Protein AF-A0AAV8Y610-F1 (afdb_monomer)

Organism: NCBI:txid1586634

Mean predicted aligned error: 23.86 Å

Solvent-accessible surface area (backbone atoms only — not comparable to full-atom values): 37508 Å² total; per-residue (Å²): 135,86,82,82,79,80,78,76,82,52,69,68,59,58,52,52,53,52,50,68,71,62,75,68,78,76,46,61,69,55,43,33,72,74,61,34,64,75,54,35,50,53,59,60,69,74,49,58,77,86,52,41,69,79,48,66,73,63,82,82,78,89,76,82,82,90,88,83,84,80,76,90,78,79,85,80,80,89,88,82,89,86,89,79,92,78,61,85,79,57,64,70,61,54,58,61,55,54,56,55,52,55,54,51,55,52,51,54,51,52,53,52,51,52,51,51,52,52,51,49,54,52,51,53,53,51,50,52,53,49,51,54,50,49,52,52,50,54,51,50,51,52,52,49,50,54,50,50,50,51,51,49,52,51,50,50,50,52,52,49,50,53,48,52,52,51,51,50,52,52,49,51,51,50,49,52,51,50,52,50,54,50,52,50,53,50,51,53,49,51,51,53,50,50,52,52,52,50,52,53,50,50,52,52,49,52,51,48,51,52,49,52,50,50,52,52,50,52,50,51,52,50,51,52,50,51,50,52,50,51,50,52,49,51,50,52,52,52,49,54,50,49,52,49,52,52,51,51,51,51,50,51,50,53,50,53,51,50,53,50,50,51,52,52,51,52,51,51,52,51,51,50,51,49,50,52,52,50,53,51,49,51,50,51,53,53,48,54,53,51,50,52,53,50,52,53,50,49,51,54,49,51,52,51,50,54,51,51,54,50,53,52,49,53,53,49,52,51,51,50,50,50,51,49,52,50,51,49,51,50,53,49,50,51,50,51,51,49,51,47,49,51,48,48,57,48,49,42,70,74,42,65,90,63,45,75,66,63,73,46,50,65,60,49,50,53,49,52,50,52,51,49,59,67,67,66,56,88,71,81,83,71,81,82,85,68,87,70,76,81,83,80,78,80,78,75,89,71,80,86,75,88,87,74,62,82,72,71,73,56,62,76,59,75,80,51,79,79,85,76,61,97,82,61,77,82,56,94,77,80,67,75,61,56,51,77,57,93,93,40,78,49,62,40,68,69,62,51,49,40,54,75,70,67,54,78,84,47,90,86,39,95,82,58,43,76,64,51,52,54,49,51,51,52,49,52,52,54,57,54,52,61,66,58,71,76,76,78,85,92,84,84,90,78,91,81,82,93,77,88,79,88,89,75,83,88,73,91,82,78,92,86,76,90,84,89,81,88,81,87,88,81,89,86,87,82,87,86,88,92,87,87,89,88,86,87,80,92,75,81,89,78,90,79,83,90,78,83,89,81,89,83,85,82,87,92,72,72,67,63,63,55,53,54,54,52,52,51,53,52,52,55,49,52,52,55,53,49,54,54,52,51,52,54,54,52,50,55,52,51,54,50,50,53,52,50,52,58,54,55,71,68,75,115

Structure (mmCIF, N/CA/C/O backbone):
data_AF-A0AAV8Y610-F1
#
_entry.id   AF-A0AAV8Y610-F1
#
loop_
_atom_site.group_PDB
_atom_site.id
_atom_site.type_symbol
_atom_site.label_atom_id
_atom_site.label_alt_id
_atom_site.label_comp_id
_atom_site.label_asym_id
_atom_site.label_entity_id
_atom_site.label_seq_id
_atom_site.pdbx_PDB_ins_code
_atom_site.Cartn_x
_atom_site.Cartn_y
_atom_site.Cartn_z
_atom_site.occupancy
_atom_site.B_iso_or_equiv
_atom_site.auth_seq_id
_atom_site.auth_comp_id
_atom_site.auth_asym_id
_atom_site.auth_atom_id
_atom_site.pdbx_PDB_model_num
ATOM 1 N N . MET A 1 1 ? 39.980 -12.168 -80.261 1.00 37.59 1 MET A N 1
ATOM 2 C CA . MET A 1 1 ? 40.268 -11.064 -81.197 1.00 37.59 1 MET A CA 1
ATOM 3 C C . MET A 1 1 ? 41.563 -11.413 -81.906 1.00 37.59 1 MET A C 1
ATOM 5 O O . MET A 1 1 ? 42.601 -11.420 -81.260 1.00 37.59 1 MET A O 1
ATOM 9 N N . ASP A 1 2 ? 41.476 -11.807 -83.177 1.00 36.38 2 ASP A N 1
ATOM 10 C CA . ASP A 1 2 ? 42.629 -12.183 -84.002 1.00 36.38 2 ASP A CA 1
ATOM 11 C C . ASP A 1 2 ? 43.371 -10.926 -84.468 1.00 36.38 2 ASP A C 1
ATOM 13 O O . ASP A 1 2 ? 42.860 -10.153 -85.280 1.00 36.38 2 ASP A O 1
ATOM 17 N N . ILE A 1 3 ? 44.583 -10.718 -83.955 1.00 40.12 3 ILE A N 1
ATOM 18 C CA . ILE A 1 3 ? 45.457 -9.621 -84.376 1.00 40.12 3 ILE A CA 1
ATOM 19 C C . ILE A 1 3 ? 46.180 -10.064 -85.654 1.00 40.12 3 ILE A C 1
ATOM 21 O O . ILE A 1 3 ? 47.167 -10.798 -85.612 1.00 40.12 3 ILE A O 1
ATOM 25 N N . LYS A 1 4 ? 45.687 -9.619 -86.815 1.00 41.56 4 LYS A N 1
ATOM 26 C CA . LYS A 1 4 ? 46.427 -9.686 -88.084 1.00 41.56 4 LYS A CA 1
ATOM 27 C C . LYS A 1 4 ? 47.507 -8.605 -88.085 1.00 41.56 4 LYS A C 1
ATOM 29 O O . LYS A 1 4 ? 47.233 -7.451 -88.391 1.00 41.56 4 LYS A O 1
ATOM 34 N N . VAL A 1 5 ? 48.741 -8.992 -87.775 1.00 37.66 5 VAL A N 1
ATOM 35 C CA . VAL A 1 5 ? 49.924 -8.147 -87.976 1.00 37.66 5 VAL A CA 1
ATOM 36 C C . VAL A 1 5 ? 50.296 -8.180 -89.461 1.00 37.66 5 VAL A C 1
ATOM 38 O O . VAL A 1 5 ? 50.863 -9.156 -89.951 1.00 37.66 5 VAL A O 1
ATOM 41 N N . THR A 1 6 ? 49.971 -7.124 -90.204 1.00 44.25 6 THR A N 1
ATOM 42 C CA . THR A 1 6 ? 50.560 -6.864 -91.523 1.00 44.25 6 THR A CA 1
ATOM 43 C C . THR A 1 6 ? 51.911 -6.188 -91.325 1.00 44.25 6 THR A C 1
ATOM 45 O O . THR A 1 6 ? 51.982 -4.977 -91.148 1.00 44.25 6 THR A O 1
ATOM 48 N N . LEU A 1 7 ? 52.986 -6.979 -91.328 1.00 44.47 7 LEU A N 1
ATOM 49 C CA . LEU A 1 7 ? 54.351 -6.462 -91.425 1.00 44.47 7 LEU A CA 1
ATOM 50 C C . LEU A 1 7 ? 54.530 -5.799 -92.795 1.00 44.47 7 LEU A C 1
ATOM 52 O O . LEU A 1 7 ? 54.499 -6.472 -93.831 1.00 44.47 7 LEU A O 1
ATOM 56 N N . GLU A 1 8 ? 54.713 -4.481 -92.796 1.00 52.62 8 GLU A N 1
ATOM 57 C CA . GLU A 1 8 ? 55.183 -3.744 -93.962 1.00 52.62 8 GLU A CA 1
ATOM 58 C C . GLU A 1 8 ? 56.497 -4.368 -94.447 1.00 52.62 8 GLU A C 1
ATOM 60 O O . GLU A 1 8 ? 57.469 -4.511 -93.703 1.00 52.62 8 GLU A O 1
ATOM 65 N N . ARG A 1 9 ? 56.521 -4.804 -95.710 1.00 54.44 9 ARG A N 1
ATOM 66 C CA . ARG A 1 9 ? 57.741 -5.300 -96.352 1.00 54.44 9 ARG A CA 1
ATOM 67 C C . ARG A 1 9 ? 58.719 -4.128 -96.455 1.00 54.44 9 ARG A C 1
ATOM 69 O O . ARG A 1 9 ? 58.550 -3.279 -97.328 1.00 54.44 9 ARG A O 1
ATOM 76 N N . GLY A 1 10 ? 59.703 -4.097 -95.556 1.00 62.00 10 GLY A N 1
ATOM 77 C CA . GLY A 1 10 ? 60.696 -3.029 -95.451 1.00 62.00 10 GLY A CA 1
ATOM 78 C C . GLY A 1 10 ? 61.423 -2.730 -96.764 1.00 62.00 10 GLY A C 1
ATOM 79 O O . GLY A 1 10 ? 61.519 -3.579 -97.656 1.00 62.00 10 GLY A O 1
ATOM 80 N N . GLU A 1 11 ? 61.957 -1.513 -96.861 1.00 61.88 11 GLU A N 1
ATOM 81 C CA . GLU A 1 11 ? 62.643 -0.942 -98.032 1.00 61.88 11 GLU A CA 1
ATOM 82 C C . GLU A 1 11 ? 63.703 -1.867 -98.650 1.00 61.88 11 GLU A C 1
ATOM 84 O O . GLU A 1 11 ? 63.876 -1.896 -99.867 1.00 61.88 11 GLU A O 1
ATOM 89 N N . TYR A 1 12 ? 64.319 -2.726 -97.835 1.00 63.59 12 TYR A N 1
ATOM 90 C CA . TYR A 1 12 ? 65.234 -3.784 -98.263 1.00 63.59 12 TYR A CA 1
ATOM 91 C C . TYR A 1 12 ? 64.654 -4.710 -99.353 1.00 63.59 12 TYR A C 1
ATOM 93 O O . TYR A 1 12 ? 65.344 -5.071 -100.307 1.00 63.59 12 TYR A O 1
ATOM 101 N N . VAL A 1 13 ? 63.371 -5.080 -99.261 1.00 66.31 13 VAL A N 1
ATOM 102 C CA . VAL A 1 13 ? 62.716 -5.965 -100.243 1.00 66.31 13 VAL A CA 1
ATOM 103 C C . VAL A 1 13 ? 62.444 -5.227 -101.555 1.00 66.31 13 VAL A C 1
ATOM 105 O O . VAL A 1 13 ? 62.555 -5.830 -102.624 1.00 66.31 13 VAL A O 1
ATOM 108 N N . LYS A 1 14 ? 62.137 -3.925 -101.491 1.00 67.94 14 LYS A N 1
ATOM 109 C CA . LYS A 1 14 ? 61.964 -3.076 -102.680 1.00 67.94 14 LYS A CA 1
ATOM 110 C C . LYS A 1 14 ? 63.300 -2.870 -103.401 1.00 67.94 14 LYS A C 1
ATOM 112 O O . LYS A 1 14 ? 63.368 -3.108 -104.603 1.00 67.94 14 LYS A O 1
ATOM 117 N N . HIS A 1 15 ? 64.371 -2.579 -102.661 1.00 66.81 15 HIS A N 1
ATOM 118 C CA . HIS A 1 15 ? 65.706 -2.393 -103.232 1.00 66.81 15 HIS A CA 1
ATOM 119 C C . HIS A 1 15 ? 66.268 -3.686 -103.852 1.00 66.81 15 HIS A C 1
ATOM 121 O O . HIS A 1 15 ? 66.798 -3.683 -104.963 1.00 66.81 15 HIS A O 1
ATOM 127 N N . ARG A 1 16 ? 66.052 -4.843 -103.206 1.00 64.38 16 ARG A N 1
ATOM 128 C CA . ARG A 1 16 ? 66.395 -6.157 -103.778 1.00 64.38 16 ARG A CA 1
ATOM 129 C C . ARG A 1 16 ? 65.624 -6.454 -105.071 1.00 64.38 16 ARG A C 1
ATOM 131 O O . ARG A 1 16 ? 66.187 -7.042 -105.992 1.00 64.38 16 ARG A O 1
ATOM 138 N N . ALA A 1 17 ? 64.349 -6.070 -105.155 1.00 68.31 17 ALA A N 1
ATOM 139 C CA . ALA A 1 17 ? 63.539 -6.271 -106.356 1.00 68.31 17 ALA A CA 1
ATOM 140 C C . ALA A 1 17 ? 63.983 -5.373 -107.530 1.00 68.31 17 ALA A C 1
ATOM 142 O O . ALA A 1 17 ? 63.931 -5.814 -108.678 1.00 68.31 17 ALA A O 1
ATOM 143 N N . GLU A 1 18 ? 64.462 -4.156 -107.260 1.00 70.19 18 GLU A N 1
ATOM 144 C CA . GLU A 1 18 ? 65.065 -3.267 -108.267 1.00 70.19 18 GLU A CA 1
ATOM 145 C C . GLU A 1 18 ? 66.419 -3.780 -108.774 1.00 70.19 18 GLU A C 1
ATOM 147 O O . GLU A 1 18 ? 66.666 -3.794 -109.983 1.00 70.19 18 GLU A O 1
ATOM 152 N N . LEU A 1 19 ? 67.271 -4.283 -107.877 1.00 62.75 19 LEU A N 1
ATOM 153 C CA . LEU A 1 19 ? 68.558 -4.881 -108.249 1.00 62.75 19 LEU A CA 1
ATOM 154 C C . LEU A 1 19 ? 68.374 -6.156 -109.090 1.00 62.75 19 LEU A C 1
ATOM 156 O O . LEU A 1 19 ? 69.057 -6.342 -110.094 1.00 62.75 19 LEU A O 1
ATOM 160 N N . MET A 1 20 ? 67.378 -6.987 -108.766 1.00 66.00 20 MET A N 1
ATOM 161 C CA . MET A 1 20 ? 67.031 -8.171 -109.569 1.00 66.00 20 MET A CA 1
ATOM 162 C C . MET A 1 20 ? 66.423 -7.809 -110.937 1.00 66.00 20 MET A C 1
ATOM 164 O O . MET A 1 20 ? 66.564 -8.577 -111.886 1.00 66.00 20 MET A O 1
ATOM 168 N N . LYS A 1 21 ? 65.772 -6.642 -111.074 1.00 69.25 21 LYS A N 1
ATOM 169 C CA . LYS A 1 21 ? 65.218 -6.155 -112.353 1.00 69.25 21 LYS A CA 1
ATOM 170 C C . LYS A 1 21 ? 66.266 -5.555 -113.291 1.00 69.25 21 LYS A C 1
ATOM 172 O O . LYS A 1 21 ? 66.050 -5.555 -114.499 1.00 69.25 21 LYS A O 1
ATOM 177 N N . THR A 1 22 ? 67.367 -5.024 -112.762 1.00 63.03 22 THR A N 1
ATOM 178 C CA . THR A 1 22 ? 68.371 -4.291 -113.555 1.00 63.03 22 THR A CA 1
ATOM 179 C C . THR A 1 22 ? 69.479 -5.173 -114.134 1.00 63.03 22 THR A C 1
ATOM 181 O O . THR A 1 22 ? 70.262 -4.666 -114.932 1.00 63.03 22 THR A O 1
ATOM 184 N N . LEU A 1 23 ? 69.541 -6.472 -113.784 1.00 57.88 23 LEU A N 1
ATOM 185 C CA . LEU A 1 23 ? 70.533 -7.451 -114.280 1.00 57.88 23 LEU A CA 1
ATOM 186 C C . LEU A 1 23 ? 71.998 -6.958 -114.210 1.00 57.88 23 LEU A C 1
ATOM 188 O O . LEU A 1 23 ? 72.872 -7.467 -114.909 1.00 57.88 23 LEU A O 1
ATOM 192 N N . LYS A 1 24 ? 72.291 -5.965 -113.362 1.00 60.88 24 LYS A N 1
ATOM 193 C CA . LYS A 1 24 ? 73.645 -5.449 -113.158 1.00 60.88 24 LYS A CA 1
ATOM 194 C C . LYS A 1 24 ? 74.343 -6.322 -112.125 1.00 60.88 24 LYS A C 1
ATOM 196 O O . LYS A 1 24 ? 74.055 -6.237 -110.936 1.00 60.88 24 LYS A O 1
ATOM 201 N N . ILE A 1 25 ? 75.249 -7.171 -112.601 1.00 63.62 25 ILE A N 1
ATOM 202 C CA . ILE A 1 25 ? 76.142 -7.962 -111.751 1.00 63.62 25 ILE A CA 1
ATOM 203 C C . ILE A 1 25 ? 77.140 -6.985 -111.093 1.00 63.62 25 ILE A C 1
ATOM 205 O O . ILE A 1 25 ? 77.790 -6.229 -111.823 1.00 63.62 25 ILE A O 1
ATOM 209 N N . PRO A 1 26 ? 77.245 -6.941 -109.748 1.00 66.62 26 PRO A N 1
ATOM 210 C CA . PRO A 1 26 ? 78.176 -6.053 -109.051 1.00 66.62 26 PRO A CA 1
ATOM 211 C C . PRO A 1 26 ? 79.625 -6.337 -109.454 1.00 66.62 26 PRO A C 1
ATOM 213 O O . PRO A 1 26 ? 80.038 -7.498 -109.498 1.00 66.62 26 PRO A O 1
ATOM 216 N N . LYS A 1 27 ? 80.409 -5.291 -109.735 1.00 69.88 27 LYS A N 1
ATOM 217 C CA . LYS A 1 27 ? 81.838 -5.446 -110.043 1.00 69.88 27 LYS A CA 1
ATOM 218 C C . LYS A 1 27 ? 82.643 -5.624 -108.753 1.00 69.88 27 LYS A C 1
ATOM 220 O O . LYS A 1 27 ? 82.222 -5.190 -107.682 1.00 69.88 27 LYS A O 1
ATOM 225 N N . LEU A 1 28 ? 83.840 -6.209 -108.857 1.00 69.94 28 LEU A N 1
ATOM 226 C CA . LEU A 1 28 ? 84.770 -6.400 -107.732 1.00 69.94 28 LEU A CA 1
ATOM 227 C C . LEU A 1 28 ? 85.055 -5.089 -106.966 1.00 69.94 28 LEU A C 1
ATOM 229 O O . LEU A 1 28 ? 85.156 -5.100 -105.742 1.00 69.94 28 LEU A O 1
ATOM 233 N N . SER A 1 29 ? 85.104 -3.950 -107.666 1.00 71.25 29 SER A N 1
ATOM 234 C CA . SER A 1 29 ? 85.239 -2.614 -107.063 1.00 71.25 29 SER A CA 1
ATOM 235 C C . SER A 1 29 ? 84.096 -2.268 -106.108 1.00 71.25 29 SER A C 1
ATOM 237 O O . SER A 1 29 ? 84.322 -1.680 -105.051 1.00 71.25 29 SER A O 1
ATOM 239 N N . ASP A 1 30 ? 82.877 -2.673 -106.458 1.00 71.44 30 ASP A N 1
ATOM 240 C CA . ASP A 1 30 ? 81.663 -2.329 -105.724 1.00 71.44 30 ASP A CA 1
ATOM 241 C C . ASP A 1 30 ? 81.567 -3.193 -104.460 1.00 71.44 30 ASP A C 1
ATOM 243 O O . ASP A 1 30 ? 81.298 -2.681 -103.372 1.00 71.44 30 ASP A O 1
ATOM 247 N N . ALA A 1 31 ? 81.914 -4.481 -104.575 1.00 67.62 31 ALA A N 1
ATOM 248 C CA . ALA A 1 31 ? 82.011 -5.406 -103.447 1.00 67.62 31 ALA A CA 1
ATOM 249 C C . ALA A 1 31 ? 83.111 -5.005 -102.444 1.00 67.62 31 ALA A C 1
ATOM 251 O O . ALA A 1 31 ? 82.877 -5.052 -101.236 1.00 67.62 31 ALA A O 1
ATOM 252 N N . ILE A 1 32 ? 84.277 -4.547 -102.919 1.00 73.50 32 ILE A N 1
ATOM 253 C CA . ILE A 1 32 ? 85.354 -4.043 -102.049 1.00 73.50 32 ILE A CA 1
ATOM 254 C C . ILE A 1 32 ? 84.910 -2.771 -101.315 1.00 73.50 32 ILE A C 1
ATOM 256 O O . ILE A 1 32 ? 85.181 -2.639 -100.121 1.00 73.50 32 ILE A O 1
ATOM 260 N N . SER A 1 33 ? 84.199 -1.861 -101.993 1.00 74.12 33 SER A N 1
ATOM 261 C CA . SER A 1 33 ? 83.722 -0.611 -101.383 1.00 74.12 33 SER A CA 1
ATOM 262 C C . SER A 1 33 ? 82.651 -0.826 -100.302 1.00 74.12 33 SER A C 1
ATOM 264 O O . SER A 1 33 ? 82.625 -0.084 -99.324 1.00 74.12 33 SER A O 1
ATOM 266 N N . ALA A 1 34 ? 81.803 -1.853 -100.445 1.00 75.00 34 ALA A N 1
ATOM 267 C CA . ALA A 1 34 ? 80.686 -2.118 -99.536 1.00 75.00 34 ALA A CA 1
ATOM 268 C C . ALA A 1 34 ? 81.023 -3.073 -98.375 1.00 75.00 34 ALA A C 1
ATOM 270 O O . ALA A 1 34 ? 80.543 -2.872 -97.262 1.00 75.00 34 ALA A O 1
ATOM 271 N N . LEU A 1 35 ? 81.818 -4.123 -98.620 1.00 71.81 35 LEU A N 1
ATOM 272 C CA . LEU A 1 35 ? 82.096 -5.192 -97.642 1.00 71.81 35 LEU A CA 1
ATOM 273 C C . LEU A 1 35 ? 83.497 -5.096 -97.018 1.00 71.81 35 LEU A C 1
ATOM 275 O O . LEU A 1 35 ? 83.765 -5.740 -96.004 1.00 71.81 35 LEU A O 1
ATOM 279 N N . GLY A 1 36 ? 84.389 -4.295 -97.607 1.00 77.06 36 GLY A N 1
ATOM 280 C CA . GLY A 1 36 ? 85.799 -4.234 -97.237 1.00 77.06 36 GLY A CA 1
ATOM 281 C C . GLY A 1 36 ? 86.623 -5.377 -97.842 1.00 77.06 36 GLY A C 1
ATOM 282 O O . GLY A 1 36 ? 86.130 -6.476 -98.103 1.00 77.06 36 GLY A O 1
ATOM 283 N N . GLN A 1 37 ? 87.913 -5.112 -98.062 1.00 73.69 37 GLN A N 1
ATOM 284 C CA . GLN A 1 37 ? 88.836 -6.003 -98.778 1.00 73.69 37 GLN A CA 1
ATOM 285 C C . GLN A 1 37 ? 88.884 -7.456 -98.245 1.00 73.69 37 GLN A C 1
ATOM 287 O O . GLN A 1 37 ? 88.815 -8.363 -99.069 1.00 73.69 37 GLN A O 1
ATOM 292 N N . PRO A 1 38 ? 88.926 -7.732 -96.922 1.00 75.56 38 PRO A N 1
ATOM 293 C CA . PRO A 1 38 ? 89.046 -9.108 -96.424 1.00 75.56 38 PRO A CA 1
ATOM 294 C C . PRO A 1 38 ? 87.786 -9.952 -96.655 1.00 75.56 38 PRO A C 1
ATOM 296 O O . PRO A 1 38 ? 87.888 -11.138 -96.952 1.00 75.56 38 PRO A O 1
ATOM 299 N N . LEU A 1 39 ? 86.598 -9.347 -96.530 1.00 71.06 39 LEU A N 1
ATOM 300 C CA . LEU A 1 39 ? 85.322 -10.048 -96.706 1.00 71.06 39 LEU A CA 1
ATOM 301 C C . LEU A 1 39 ? 84.985 -10.248 -98.183 1.00 71.06 39 LEU A C 1
ATOM 303 O O . LEU A 1 39 ? 84.469 -11.301 -98.547 1.00 71.06 39 LEU A O 1
ATOM 307 N N . ALA A 1 40 ? 85.303 -9.266 -99.031 1.00 74.19 40 ALA A N 1
ATOM 308 C CA . ALA A 1 40 ? 85.161 -9.417 -100.473 1.00 74.19 40 ALA A CA 1
ATOM 309 C C . ALA A 1 40 ? 86.013 -10.596 -100.976 1.00 74.19 40 ALA A C 1
ATOM 311 O O . ALA A 1 40 ? 85.506 -11.432 -101.716 1.00 74.19 40 ALA A O 1
ATOM 312 N N . GLN A 1 41 ? 87.259 -10.726 -100.502 1.00 74.75 41 GLN A N 1
ATOM 313 C CA . GLN A 1 41 ? 88.155 -11.827 -100.872 1.00 74.75 41 GLN A CA 1
ATOM 314 C C . GLN A 1 41 ? 87.547 -13.209 -100.558 1.00 74.75 41 GLN A C 1
ATOM 316 O O . GLN A 1 41 ? 87.499 -14.060 -101.436 1.00 74.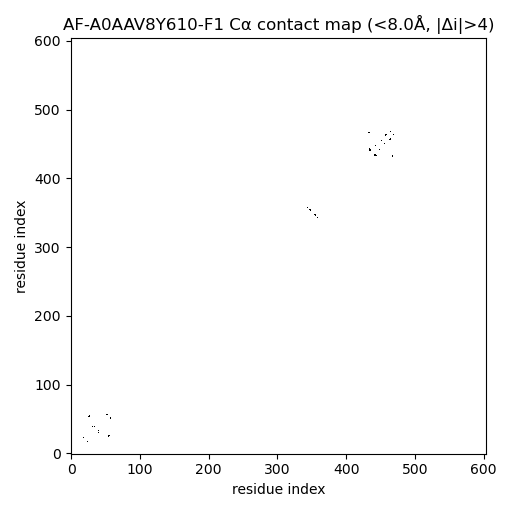75 41 GLN A O 1
ATOM 321 N N . ILE A 1 42 ? 86.990 -13.400 -99.354 1.00 77.50 42 ILE A N 1
ATOM 322 C CA . ILE A 1 42 ? 86.398 -14.682 -98.919 1.00 77.50 42 ILE A CA 1
ATOM 323 C C . ILE A 1 42 ? 85.162 -15.049 -99.755 1.00 77.50 42 ILE A C 1
ATOM 325 O O . ILE A 1 42 ? 85.000 -16.200 -100.152 1.00 77.50 42 ILE A O 1
ATOM 329 N N . VAL A 1 43 ? 84.305 -14.069 -100.063 1.00 71.81 43 VAL A N 1
ATOM 330 C CA . VAL A 1 43 ? 83.102 -14.296 -100.883 1.00 71.81 43 VAL A CA 1
ATOM 331 C C . VAL A 1 43 ? 83.473 -14.686 -102.319 1.00 71.81 43 VAL A C 1
ATOM 333 O O . VAL A 1 43 ? 82.788 -15.511 -102.919 1.00 71.81 43 VAL A O 1
ATOM 336 N N . PHE A 1 44 ? 84.568 -14.145 -102.865 1.00 70.69 44 PHE A N 1
ATOM 337 C CA . PHE A 1 44 ? 85.056 -14.500 -104.204 1.00 70.69 44 PHE A CA 1
ATOM 338 C C . PHE A 1 44 ? 85.897 -15.787 -104.235 1.00 70.69 44 PHE A C 1
ATOM 340 O O . PHE A 1 44 ? 85.920 -16.462 -105.268 1.00 70.69 44 PHE A O 1
ATOM 347 N N . ASP A 1 45 ? 86.526 -16.170 -103.122 1.00 74.44 45 ASP A N 1
ATOM 348 C CA . ASP A 1 45 ? 87.252 -17.437 -102.987 1.00 74.44 45 ASP A CA 1
ATOM 349 C C . ASP A 1 45 ? 86.298 -18.647 -102.954 1.00 74.44 45 ASP A C 1
ATOM 351 O O . ASP A 1 45 ? 86.628 -19.692 -103.517 1.00 74.44 45 ASP A O 1
ATOM 355 N N . GLU A 1 46 ? 85.089 -18.492 -102.396 1.00 75.56 46 GLU A N 1
ATOM 356 C CA . GLU A 1 46 ? 84.034 -19.524 -102.398 1.00 75.56 46 GLU A CA 1
ATOM 357 C C . GLU A 1 46 ? 83.136 -19.523 -103.656 1.00 75.56 46 GLU A C 1
ATOM 359 O O . GLU A 1 46 ? 82.245 -20.365 -103.784 1.00 75.56 46 GLU A O 1
ATOM 364 N N . CYS A 1 47 ? 83.351 -18.611 -104.612 1.00 70.50 47 CYS A N 1
ATOM 365 C CA . CYS A 1 47 ? 82.589 -18.592 -105.864 1.00 70.50 47 CYS A CA 1
ATOM 366 C C . CYS A 1 47 ? 83.050 -19.673 -106.856 1.00 70.50 47 CYS A C 1
ATOM 368 O O . CYS A 1 47 ? 84.245 -19.902 -107.050 1.00 70.50 47 CYS A O 1
ATOM 370 N N . ASP A 1 48 ? 82.079 -20.284 -107.538 1.00 69.38 48 ASP A N 1
ATOM 371 C CA . ASP A 1 48 ? 82.281 -21.334 -108.543 1.00 69.38 48 ASP A CA 1
ATOM 372 C C . ASP A 1 48 ? 83.127 -20.837 -109.740 1.00 69.38 48 ASP A C 1
ATOM 374 O O . ASP A 1 48 ? 82.997 -19.682 -110.164 1.00 69.38 48 ASP A O 1
ATOM 378 N N . GLU A 1 49 ? 83.997 -21.684 -110.307 1.00 64.44 49 GLU A N 1
ATOM 379 C CA . GLU A 1 49 ? 84.990 -21.281 -111.329 1.00 64.44 49 GLU A CA 1
ATOM 380 C C . GLU A 1 49 ? 84.344 -20.684 -112.593 1.00 64.44 49 GLU A C 1
ATOM 382 O O . GLU A 1 49 ? 84.892 -19.753 -113.182 1.00 64.44 49 GLU A O 1
ATOM 387 N N . ALA A 1 50 ? 83.133 -21.123 -112.950 1.00 62.19 50 ALA A N 1
ATOM 388 C CA . ALA A 1 50 ? 82.367 -20.604 -114.088 1.00 62.19 50 ALA A CA 1
ATOM 389 C C . ALA A 1 50 ? 81.815 -19.175 -113.879 1.00 62.19 50 ALA A C 1
ATOM 391 O O . ALA A 1 50 ? 81.412 -18.511 -114.834 1.00 62.19 50 ALA A O 1
ATOM 392 N N . LEU A 1 51 ? 81.779 -18.678 -112.637 1.00 62.34 51 LEU A N 1
ATOM 393 C CA . LEU A 1 51 ? 81.314 -17.326 -112.312 1.00 62.34 51 LEU A CA 1
ATOM 394 C C . LEU A 1 51 ? 82.468 -16.317 -112.222 1.00 62.34 51 LEU A C 1
ATOM 396 O O . LEU A 1 51 ? 82.234 -15.123 -112.413 1.00 62.34 51 LEU A O 1
ATOM 400 N N . LYS A 1 52 ? 83.714 -16.771 -112.026 1.00 65.62 52 LYS A N 1
ATOM 401 C CA . LYS A 1 52 ? 84.912 -15.909 -111.947 1.00 65.62 52 LYS A CA 1
ATOM 402 C C . LYS A 1 52 ? 85.198 -15.148 -113.252 1.00 65.62 52 LYS A C 1
ATOM 404 O O . LYS A 1 52 ? 85.708 -14.028 -113.204 1.00 65.62 52 LYS A O 1
ATOM 409 N N . GLU A 1 53 ? 84.782 -15.695 -114.395 1.00 64.44 53 GLU A N 1
ATOM 410 C CA . GLU A 1 53 ? 84.897 -15.063 -115.720 1.00 64.44 53 GLU A CA 1
ATOM 411 C C . GLU A 1 53 ? 83.950 -13.851 -115.876 1.00 64.44 53 GLU A C 1
ATOM 413 O O . GLU A 1 53 ? 84.318 -12.833 -116.460 1.00 64.44 53 GLU A O 1
ATOM 418 N N . ASN A 1 54 ? 82.768 -13.891 -115.247 1.00 61.62 54 ASN A N 1
ATOM 419 C CA . ASN A 1 54 ? 81.773 -12.810 -115.301 1.00 61.62 54 ASN A CA 1
ATOM 420 C C . ASN A 1 54 ? 82.036 -11.672 -114.294 1.00 61.62 54 ASN A C 1
ATOM 422 O O . ASN A 1 54 ? 81.522 -10.567 -114.468 1.00 61.62 54 ASN A O 1
ATOM 426 N N . PHE A 1 55 ? 82.850 -11.916 -113.260 1.00 60.41 55 PHE A N 1
ATOM 427 C CA . PHE A 1 55 ? 83.244 -10.910 -112.261 1.00 60.41 55 PHE A CA 1
ATOM 428 C C . PHE A 1 55 ? 84.515 -10.122 -112.632 1.00 60.41 55 PHE A C 1
ATOM 430 O O . PHE A 1 55 ? 84.924 -9.235 -111.881 1.00 60.41 55 PHE A O 1
ATOM 437 N N . GLY A 1 56 ? 85.124 -10.398 -113.794 1.00 63.06 56 GLY A N 1
ATOM 438 C CA . GLY A 1 56 ? 86.305 -9.675 -114.283 1.00 63.06 56 GLY A CA 1
ATOM 439 C C . GLY A 1 56 ? 87.608 -10.032 -113.558 1.00 63.06 56 GLY A C 1
ATOM 440 O O . GLY A 1 56 ? 88.496 -9.189 -113.459 1.00 63.06 56 GLY A O 1
ATOM 441 N N . LEU A 1 57 ? 87.722 -11.261 -113.036 1.00 62.81 57 LEU A N 1
ATOM 442 C CA . LEU A 1 57 ? 88.876 -11.745 -112.260 1.00 62.81 57 LEU A CA 1
ATOM 443 C C . LEU A 1 57 ? 89.948 -12.477 -113.098 1.00 62.81 57 LEU A C 1
ATOM 445 O O . LEU A 1 57 ? 90.901 -13.017 -112.542 1.00 62.81 57 LEU A O 1
ATOM 449 N N . THR A 1 58 ? 89.853 -12.446 -114.430 1.00 55.06 58 THR A N 1
ATOM 450 C CA . THR A 1 58 ? 90.934 -12.838 -115.353 1.00 55.06 58 THR A CA 1
ATOM 451 C C . THR A 1 58 ? 91.630 -11.592 -115.920 1.00 55.06 58 THR A C 1
ATOM 453 O O . THR A 1 58 ? 90.953 -10.766 -116.538 1.00 55.06 58 THR A O 1
ATOM 456 N N . PRO A 1 59 ? 92.956 -11.424 -115.753 1.00 57.09 59 PRO A N 1
ATOM 457 C CA . PRO A 1 59 ? 93.683 -10.301 -116.343 1.00 57.09 59 PRO A CA 1
ATOM 458 C C . PRO A 1 59 ? 93.636 -10.382 -117.883 1.00 57.09 59 PRO A C 1
ATOM 460 O O . PRO A 1 59 ? 93.885 -11.460 -118.430 1.00 57.09 59 PRO A O 1
ATOM 463 N N . PRO A 1 60 ? 93.321 -9.288 -118.606 1.00 50.56 60 PRO A N 1
ATOM 464 C CA . PRO A 1 60 ? 93.384 -9.280 -120.063 1.00 50.56 60 PRO A CA 1
ATOM 465 C C . PRO A 1 60 ? 94.835 -9.495 -120.513 1.00 50.56 60 PRO A C 1
ATOM 467 O O . PRO A 1 60 ? 95.739 -8.769 -120.103 1.00 50.56 60 PRO A O 1
ATOM 470 N N . LEU A 1 61 ? 95.045 -10.527 -121.329 1.00 50.41 61 LEU A N 1
ATOM 471 C CA . LEU A 1 61 ? 96.309 -10.820 -121.998 1.00 50.41 61 LEU A CA 1
ATOM 472 C C . LEU A 1 61 ? 96.748 -9.614 -122.843 1.00 50.41 61 LEU A C 1
ATOM 474 O O . LEU A 1 61 ? 95.986 -9.121 -123.674 1.00 50.41 61 LEU A O 1
ATOM 478 N N . ASP A 1 62 ? 97.985 -9.179 -122.614 1.00 43.72 62 ASP A N 1
ATOM 479 C CA . ASP A 1 62 ? 98.699 -8.133 -123.346 1.00 43.72 62 ASP A CA 1
ATOM 480 C C . ASP A 1 62 ? 98.789 -8.512 -124.838 1.00 43.72 62 ASP A C 1
ATOM 482 O O . ASP A 1 62 ? 99.443 -9.489 -125.217 1.00 43.72 62 ASP A O 1
ATOM 486 N N . GLY A 1 63 ? 98.064 -7.780 -125.684 1.00 45.03 63 GLY A N 1
ATOM 487 C CA . GLY A 1 63 ? 98.026 -7.971 -127.132 1.00 45.03 63 GLY A CA 1
ATOM 488 C C . GLY A 1 63 ? 99.037 -7.068 -127.836 1.00 45.03 63 GLY A C 1
ATOM 489 O O . GLY A 1 63 ? 99.061 -5.860 -127.621 1.00 45.03 63 GLY A O 1
ATOM 490 N N . ALA A 1 64 ? 99.870 -7.664 -128.685 1.00 41.22 64 ALA A N 1
ATOM 491 C CA . ALA A 1 64 ? 100.948 -7.009 -129.412 1.00 41.22 64 ALA A CA 1
ATOM 492 C C . ALA A 1 64 ? 100.471 -5.988 -130.468 1.00 41.22 64 ALA A C 1
ATOM 494 O O . ALA A 1 64 ? 99.693 -6.340 -131.346 1.00 41.22 64 ALA A O 1
ATOM 495 N N . GLY A 1 65 ? 101.067 -4.790 -130.425 1.00 38.53 65 GLY A N 1
AT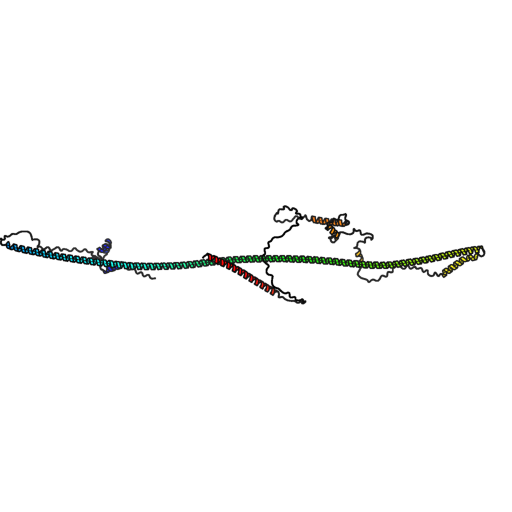OM 496 C CA . GLY A 1 65 ? 101.590 -4.054 -131.584 1.00 38.53 65 GLY A CA 1
ATOM 497 C C . GLY A 1 65 ? 100.602 -3.392 -132.548 1.00 38.53 65 GLY A C 1
ATOM 498 O O . GLY A 1 65 ? 99.993 -4.068 -133.362 1.00 38.53 65 GLY A O 1
ATOM 499 N N . ASP A 1 66 ? 100.601 -2.054 -132.563 1.00 42.69 66 ASP A N 1
ATOM 500 C CA . ASP A 1 66 ? 100.340 -1.271 -133.782 1.00 42.69 66 ASP A CA 1
ATOM 501 C C . ASP A 1 66 ? 101.086 0.085 -133.738 1.00 42.69 66 ASP A C 1
ATOM 503 O O . ASP A 1 66 ? 100.520 1.173 -133.750 1.00 42.69 66 ASP A O 1
ATOM 507 N N . GLU A 1 67 ? 102.420 0.000 -133.681 1.00 47.47 67 GLU A N 1
ATOM 508 C CA . GLU A 1 67 ? 103.343 1.009 -134.218 1.00 47.47 67 GLU A CA 1
ATOM 509 C C . GLU A 1 67 ? 104.091 0.361 -135.390 1.00 47.47 67 GLU A C 1
ATOM 511 O O . GLU A 1 67 ? 105.152 -0.228 -135.193 1.00 47.47 67 GLU A O 1
ATOM 516 N N . LEU A 1 68 ? 103.550 0.399 -136.612 1.00 46.72 68 LEU A N 1
ATOM 517 C CA . LEU A 1 68 ? 104.290 -0.092 -137.784 1.00 46.72 68 LEU A CA 1
ATOM 518 C C . LEU A 1 68 ? 103.745 0.449 -139.112 1.00 46.72 68 LEU A C 1
ATOM 520 O O . LEU A 1 68 ? 103.375 -0.311 -139.998 1.00 46.72 68 LEU A O 1
ATOM 524 N N . TRP A 1 69 ? 103.777 1.774 -139.299 1.00 40.97 69 TRP A N 1
ATOM 525 C CA . TRP A 1 69 ? 104.029 2.326 -140.636 1.00 40.97 69 TRP A CA 1
ATOM 526 C C . TRP A 1 69 ? 104.563 3.763 -140.592 1.00 40.97 69 TRP A C 1
ATOM 528 O O . TRP A 1 69 ? 103.834 4.721 -140.352 1.00 40.97 69 TRP A O 1
ATOM 538 N N . VAL A 1 70 ? 105.860 3.904 -140.868 1.00 42.97 70 VAL A N 1
ATOM 539 C CA . VAL A 1 70 ? 106.514 5.170 -141.220 1.00 42.97 70 VAL A CA 1
ATOM 540 C C . VAL A 1 70 ? 106.880 5.067 -142.699 1.00 42.97 70 VAL A C 1
ATOM 542 O O . VAL A 1 70 ? 107.617 4.164 -143.097 1.00 42.97 70 VAL A O 1
ATOM 545 N N . SER A 1 71 ? 106.334 5.959 -143.527 1.00 38.31 71 SER A N 1
ATOM 546 C CA . SER A 1 71 ? 106.580 5.989 -144.974 1.00 38.31 71 SER A CA 1
ATOM 547 C C . SER A 1 71 ? 108.054 6.338 -145.275 1.00 38.31 71 SER A C 1
ATOM 549 O O . SER A 1 71 ? 108.524 7.384 -144.825 1.00 38.31 71 SER A O 1
ATOM 551 N N . PRO A 1 72 ? 108.803 5.540 -146.067 1.00 44.62 72 PRO A N 1
ATOM 552 C CA . PRO A 1 72 ? 110.234 5.755 -146.342 1.00 44.62 72 PRO A CA 1
ATOM 553 C C . PRO A 1 72 ? 110.593 6.963 -147.235 1.00 44.62 72 PRO A C 1
ATOM 555 O O . PRO A 1 72 ? 111.704 7.014 -147.759 1.00 44.62 72 PRO A O 1
ATOM 558 N N . SER A 1 73 ? 109.687 7.926 -147.441 1.00 44.81 73 SER A N 1
ATOM 559 C CA . SER A 1 73 ? 109.894 9.053 -148.373 1.00 44.81 73 SER A CA 1
ATOM 560 C C . SER A 1 73 ? 110.293 10.381 -147.712 1.00 44.81 73 SER A C 1
ATOM 562 O O . SER A 1 73 ? 110.680 11.300 -148.426 1.00 44.81 73 SER A O 1
ATOM 564 N N . ASP A 1 74 ? 110.302 10.474 -146.377 1.00 47.22 74 ASP A N 1
ATOM 565 C CA . ASP A 1 74 ? 110.600 11.731 -145.656 1.00 47.22 74 ASP A CA 1
ATOM 566 C C . ASP A 1 74 ? 112.010 11.807 -145.039 1.00 47.22 74 ASP A C 1
ATOM 568 O O . ASP A 1 74 ? 112.365 12.780 -144.376 1.00 47.22 74 ASP A O 1
ATOM 572 N N . LEU A 1 75 ? 112.869 10.814 -145.295 1.00 48.31 75 LEU A N 1
ATOM 573 C CA . LEU A 1 75 ? 114.228 10.747 -144.734 1.00 48.31 75 LEU A CA 1
ATOM 574 C C . LEU A 1 75 ? 115.341 11.287 -145.655 1.00 48.31 75 LEU A C 1
ATOM 576 O O . LEU A 1 75 ? 116.511 11.238 -145.276 1.00 48.31 75 LEU A O 1
ATOM 580 N N . LEU A 1 76 ? 115.019 11.831 -146.839 1.00 51.94 76 LEU A N 1
ATOM 581 C CA . LEU A 1 76 ? 116.026 12.220 -147.845 1.00 51.94 76 LEU A CA 1
ATOM 582 C C . LEU A 1 76 ? 115.705 13.490 -148.665 1.00 51.94 76 LEU A C 1
ATOM 584 O O . LEU A 1 76 ? 116.022 13.556 -149.851 1.00 51.94 76 LEU A O 1
ATOM 588 N N . ILE A 1 77 ? 115.152 14.547 -148.058 1.00 48.03 77 ILE A N 1
ATOM 589 C CA . ILE A 1 77 ? 115.032 15.857 -148.732 1.00 48.03 77 ILE A CA 1
ATOM 590 C C . ILE A 1 77 ? 115.566 16.977 -147.832 1.00 48.03 77 ILE A C 1
ATOM 592 O O . ILE A 1 77 ? 115.009 17.275 -146.783 1.00 48.03 77 ILE A O 1
ATOM 596 N N . GLY A 1 78 ? 116.663 17.618 -148.261 1.00 46.66 78 GLY A N 1
ATOM 597 C CA . GLY A 1 78 ? 117.115 18.901 -147.700 1.00 46.66 78 GLY A CA 1
ATOM 598 C C . GLY A 1 78 ? 118.629 19.135 -147.622 1.00 46.66 78 GLY A C 1
ATOM 599 O O . GLY A 1 78 ? 119.048 20.266 -147.387 1.00 46.66 78 GLY A O 1
ATOM 600 N N . LYS A 1 79 ? 119.476 18.119 -147.847 1.00 46.00 79 LYS A N 1
ATOM 601 C CA . LYS A 1 79 ? 120.944 18.259 -147.780 1.00 46.00 79 LYS A CA 1
ATOM 602 C C . LYS A 1 79 ? 121.640 17.974 -149.127 1.00 46.00 79 LYS A C 1
ATOM 604 O O . LYS A 1 79 ? 121.861 16.827 -149.481 1.00 46.00 79 LYS A O 1
ATOM 609 N N . VAL A 1 80 ? 122.100 19.069 -149.754 1.00 36.88 80 VAL A N 1
ATOM 610 C CA . VAL A 1 80 ? 123.321 19.223 -150.591 1.00 36.88 80 VAL A CA 1
ATOM 611 C C . VAL A 1 80 ? 123.208 19.232 -152.139 1.00 36.88 80 VAL A C 1
ATOM 613 O O . VAL A 1 80 ? 123.167 18.209 -152.805 1.00 36.88 80 VAL A O 1
ATOM 616 N N . VAL A 1 81 ? 123.273 20.467 -152.668 1.00 37.19 81 VAL A N 1
ATOM 617 C CA . VAL A 1 81 ? 124.112 21.038 -153.758 1.00 37.19 81 VAL A CA 1
ATOM 618 C C . VAL A 1 81 ? 124.453 20.198 -154.999 1.00 37.19 81 VAL A C 1
ATOM 620 O O . VAL A 1 81 ? 125.384 19.405 -154.957 1.00 37.19 81 VAL A O 1
ATOM 623 N N . LEU A 1 82 ? 123.918 20.610 -156.160 1.00 36.78 82 LEU A N 1
ATOM 624 C CA . LEU A 1 82 ? 124.638 20.614 -157.446 1.00 36.78 82 LEU A CA 1
ATOM 625 C C . LEU A 1 82 ? 124.214 21.840 -158.287 1.00 36.78 82 LEU A C 1
ATOM 627 O O . LEU A 1 82 ? 123.037 22.021 -158.580 1.00 36.78 82 LEU A O 1
ATOM 631 N N . LYS A 1 83 ? 125.175 22.701 -158.661 1.00 36.59 83 LYS A N 1
ATOM 632 C CA . LYS A 1 83 ? 125.001 23.838 -159.590 1.00 36.59 83 LYS A CA 1
ATOM 633 C C . LYS A 1 83 ? 125.481 23.441 -161.000 1.00 36.59 83 LYS A C 1
ATOM 635 O O . LYS A 1 83 ? 126.679 23.201 -161.141 1.00 36.59 83 LYS A O 1
ATOM 640 N N . PRO A 1 84 ? 124.625 23.453 -162.041 1.00 50.34 84 PRO A N 1
ATOM 641 C CA . PRO A 1 84 ? 125.044 23.460 -163.447 1.00 50.34 84 PRO A CA 1
ATOM 642 C C . PRO A 1 84 ? 124.915 24.870 -164.069 1.00 50.34 84 PRO A C 1
ATOM 644 O O . PRO A 1 84 ? 124.092 25.671 -163.615 1.00 50.34 84 PRO A O 1
ATOM 647 N N . PRO A 1 85 ? 125.716 25.220 -165.093 1.00 45.97 85 PRO A N 1
ATOM 648 C CA . PRO A 1 85 ? 125.836 26.588 -165.583 1.00 45.97 85 PRO A CA 1
ATOM 649 C C . PRO A 1 85 ? 124.719 26.898 -166.584 1.00 45.97 85 PRO A C 1
ATOM 651 O O . PRO A 1 85 ? 124.719 26.384 -167.701 1.00 45.97 85 PRO A O 1
ATOM 654 N N . TYR A 1 86 ? 123.780 27.766 -166.211 1.00 42.84 86 TYR A N 1
ATOM 655 C CA . TYR A 1 86 ? 122.738 28.227 -167.127 1.00 42.84 86 TYR A CA 1
ATOM 656 C C . TYR A 1 86 ? 122.964 29.687 -167.518 1.00 42.84 86 TYR A C 1
ATOM 658 O O . TYR A 1 86 ? 122.983 30.607 -166.704 1.00 42.84 86 TYR A O 1
ATOM 666 N N . THR A 1 87 ? 123.180 29.853 -168.815 1.00 52.53 87 THR A N 1
ATOM 667 C CA . THR A 1 87 ? 123.350 31.090 -169.570 1.00 52.53 87 THR A CA 1
ATOM 668 C C . THR A 1 87 ? 122.162 32.045 -169.401 1.00 52.53 87 THR A C 1
ATOM 670 O O . THR A 1 87 ? 121.016 31.629 -169.227 1.00 52.53 87 THR A O 1
ATOM 673 N N . ALA A 1 88 ? 122.440 33.350 -169.505 1.00 53.03 88 ALA A N 1
ATOM 674 C CA . ALA A 1 88 ? 121.574 34.480 -169.132 1.00 53.03 88 ALA A CA 1
ATOM 675 C C . ALA A 1 88 ? 120.145 34.518 -169.726 1.00 53.03 88 ALA A C 1
ATOM 677 O O . ALA A 1 88 ? 119.334 35.329 -169.292 1.00 53.03 88 ALA A O 1
ATOM 678 N N . LYS A 1 89 ? 119.786 33.634 -170.667 1.00 56.03 89 LYS A N 1
ATOM 679 C CA . LYS A 1 89 ? 118.421 33.538 -171.213 1.00 56.03 89 LYS A CA 1
ATOM 680 C C . LYS A 1 89 ? 117.444 32.735 -170.331 1.00 56.03 89 LYS A C 1
ATOM 682 O O . LYS A 1 89 ? 116.243 32.892 -170.499 1.00 56.03 89 LYS A O 1
ATOM 687 N N . HIS A 1 90 ? 117.917 31.933 -169.366 1.00 51.72 90 HIS A N 1
ATOM 688 C CA . HIS A 1 90 ? 117.047 31.146 -168.463 1.00 51.72 90 HIS A CA 1
ATOM 689 C C . HIS A 1 90 ? 116.552 31.909 -167.213 1.00 51.72 90 HIS A C 1
ATOM 691 O O . HIS A 1 90 ? 115.524 31.550 -166.641 1.00 51.72 90 HIS A O 1
ATOM 697 N N . ILE A 1 91 ? 117.229 32.985 -166.797 1.00 54.69 91 ILE A N 1
ATOM 698 C CA . ILE A 1 91 ? 116.882 33.736 -165.570 1.00 54.69 91 ILE A CA 1
ATOM 699 C C . ILE A 1 91 ? 115.567 34.524 -165.723 1.00 54.69 91 ILE A C 1
ATOM 701 O O . ILE A 1 91 ? 114.846 34.720 -164.745 1.00 54.69 91 ILE A O 1
ATOM 705 N N . GLN A 1 92 ? 115.199 34.910 -166.946 1.00 56.97 92 GLN A N 1
ATOM 706 C CA . GLN A 1 92 ? 113.972 35.671 -167.200 1.00 56.97 92 GLN A CA 1
ATOM 707 C C . GLN A 1 92 ? 112.699 34.800 -167.189 1.00 56.97 92 GLN A C 1
ATOM 709 O O . GLN A 1 92 ? 111.616 35.308 -166.923 1.00 56.97 92 GLN A O 1
ATOM 714 N N . ALA A 1 93 ? 112.811 33.484 -167.415 1.00 56.81 93 ALA A N 1
ATOM 715 C CA . ALA A 1 93 ? 111.666 32.564 -167.371 1.00 56.81 93 ALA A CA 1
ATOM 716 C C . ALA A 1 93 ? 111.337 32.083 -165.940 1.00 56.81 93 ALA A C 1
ATOM 718 O O . ALA A 1 93 ? 110.174 31.855 -165.613 1.00 56.81 93 ALA A O 1
ATOM 719 N N . LEU A 1 94 ? 112.337 31.983 -165.054 1.00 55.19 94 LEU A N 1
ATOM 720 C CA . LEU A 1 94 ? 112.147 31.538 -163.664 1.00 55.19 94 LEU A CA 1
ATOM 721 C C . LEU A 1 94 ? 111.531 32.607 -162.747 1.00 55.19 94 LEU A C 1
ATOM 723 O O . LEU A 1 94 ? 110.910 32.270 -161.740 1.00 55.19 94 LEU A O 1
ATOM 727 N N . THR A 1 95 ? 111.642 33.889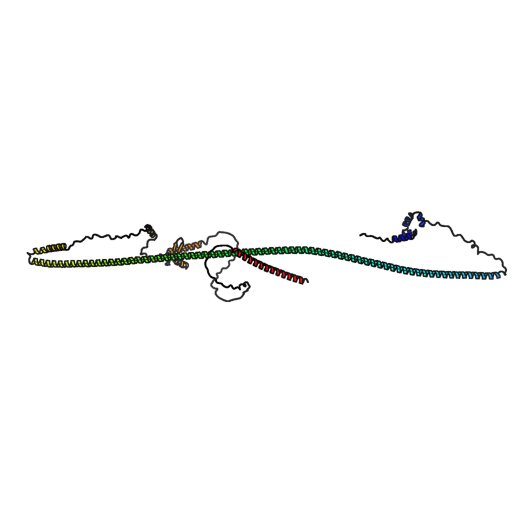 -163.097 1.00 59.72 95 THR A N 1
ATOM 728 C CA . THR A 1 95 ? 111.063 34.986 -162.304 1.00 59.72 95 THR A CA 1
ATOM 729 C C . THR A 1 95 ? 109.531 35.013 -162.367 1.00 59.72 95 THR A C 1
ATOM 731 O O . THR A 1 95 ? 108.890 35.328 -161.368 1.00 59.72 95 THR A O 1
ATOM 734 N N . HIS A 1 96 ? 108.921 34.601 -163.484 1.00 62.19 96 HIS A N 1
ATOM 735 C CA . HIS A 1 96 ? 107.458 34.535 -163.606 1.00 62.19 96 HIS A CA 1
ATOM 736 C C . HIS A 1 96 ? 106.844 33.317 -162.893 1.00 62.19 96 HIS A C 1
ATOM 738 O O . HIS A 1 96 ? 105.747 33.421 -162.346 1.00 62.19 96 HIS A O 1
ATOM 744 N N . GLN A 1 97 ? 107.564 32.191 -162.814 1.00 61.94 97 GLN A N 1
ATOM 745 C CA . GLN A 1 97 ? 107.083 30.995 -162.109 1.00 61.94 97 GLN A CA 1
ATOM 746 C C . GLN A 1 97 ? 107.075 31.181 -160.580 1.00 61.94 97 GLN A C 1
ATOM 748 O O . GLN A 1 97 ? 106.177 30.684 -159.902 1.00 61.94 97 GLN A O 1
ATOM 753 N N . GLY A 1 98 ? 108.039 31.931 -160.029 1.00 62.28 98 GLY A N 1
ATOM 754 C CA . GLY A 1 98 ? 108.106 32.211 -158.590 1.00 62.28 98 GLY A CA 1
ATOM 755 C C . GLY A 1 98 ? 106.915 33.022 -158.067 1.00 62.28 98 GLY A C 1
ATOM 756 O O . GLY A 1 98 ? 106.394 32.723 -156.997 1.00 62.28 98 GLY A O 1
ATOM 757 N N . ILE A 1 99 ? 106.431 33.998 -158.843 1.00 67.81 99 ILE A N 1
ATOM 758 C CA . ILE A 1 99 ? 105.285 34.839 -158.456 1.00 67.81 99 ILE A CA 1
ATOM 759 C C . ILE A 1 99 ? 103.986 34.017 -158.400 1.00 67.81 99 ILE A C 1
ATOM 761 O O . ILE A 1 99 ? 103.183 34.200 -157.487 1.00 67.81 99 ILE A O 1
ATOM 765 N N . LEU A 1 100 ? 103.796 33.068 -159.324 1.00 69.31 100 LEU A N 1
ATOM 766 C CA . LEU A 1 100 ? 102.603 32.213 -159.345 1.00 69.31 100 LEU A CA 1
ATOM 767 C C . LEU A 1 100 ? 102.534 31.246 -158.155 1.00 69.31 100 LEU A C 1
ATOM 769 O O . LEU A 1 100 ? 101.448 31.008 -157.631 1.00 69.31 100 LEU A O 1
ATOM 773 N N . ASN A 1 101 ? 103.673 30.718 -157.697 1.00 69.62 101 ASN A N 1
ATOM 774 C CA . ASN A 1 101 ? 103.695 29.838 -156.525 1.00 69.62 101 ASN A CA 1
ATOM 775 C C . ASN A 1 101 ? 103.387 30.606 -155.228 1.00 69.62 101 ASN A C 1
ATOM 777 O O . ASN A 1 101 ? 102.607 30.121 -154.415 1.00 69.62 101 ASN A O 1
ATOM 781 N N . ILE A 1 102 ? 103.909 31.830 -155.076 1.00 69.25 102 ILE A N 1
ATOM 782 C CA . ILE A 1 102 ? 103.606 32.683 -153.913 1.00 69.25 102 ILE A CA 1
ATOM 783 C C . ILE A 1 102 ? 102.106 33.018 -153.850 1.00 69.25 102 ILE A C 1
ATOM 785 O O . ILE A 1 102 ? 101.522 32.999 -152.769 1.00 69.25 102 ILE A O 1
ATOM 789 N N . GLY A 1 103 ? 101.465 33.277 -154.996 1.00 70.00 103 GLY A N 1
ATOM 790 C CA . GLY A 1 103 ? 100.018 33.515 -155.051 1.00 70.00 103 GLY A CA 1
ATOM 791 C C . GLY A 1 103 ? 99.193 32.315 -154.572 1.00 70.00 103 GLY A C 1
ATOM 792 O O . GLY A 1 103 ? 98.264 32.487 -153.788 1.00 70.00 103 GLY A O 1
ATOM 793 N N . ARG A 1 104 ? 99.572 31.096 -154.979 1.00 75.44 104 ARG A N 1
ATOM 794 C CA . ARG A 1 104 ? 98.861 29.866 -154.598 1.00 75.44 104 ARG A CA 1
ATOM 795 C C . ARG A 1 104 ? 99.004 29.539 -153.106 1.00 75.44 104 ARG A C 1
ATOM 797 O O . ARG A 1 104 ? 98.030 29.134 -152.480 1.00 75.44 104 ARG A O 1
ATOM 804 N N . ASP A 1 105 ? 100.181 29.762 -152.522 1.00 72.38 105 ASP A N 1
ATOM 805 C CA . ASP A 1 105 ? 100.412 29.512 -151.091 1.00 72.38 105 ASP A CA 1
ATOM 806 C C . ASP A 1 105 ? 99.622 30.479 -150.191 1.00 72.38 105 ASP A C 1
ATOM 808 O O . ASP A 1 105 ? 99.131 30.082 -149.131 1.00 72.38 105 ASP A O 1
ATOM 812 N N . ILE A 1 106 ? 99.463 31.741 -150.612 1.00 74.12 106 ILE A N 1
ATOM 813 C CA . ILE A 1 106 ? 98.630 32.721 -149.896 1.00 74.12 106 ILE A CA 1
ATOM 814 C C . ILE A 1 106 ? 97.151 32.328 -149.974 1.00 74.12 106 ILE A C 1
ATOM 816 O O . ILE A 1 106 ? 96.447 32.404 -148.970 1.00 74.12 106 ILE A O 1
ATOM 820 N N . GLU A 1 107 ? 96.689 31.862 -151.134 1.00 74.25 107 GLU A N 1
ATOM 821 C CA . GLU A 1 107 ? 95.300 31.443 -151.330 1.00 74.25 107 GLU A CA 1
ATOM 822 C C . GLU A 1 107 ? 94.948 30.220 -150.463 1.00 74.25 107 GLU A C 1
ATOM 824 O O . GLU A 1 107 ? 93.919 30.219 -149.791 1.00 74.25 107 GLU A O 1
ATOM 829 N N . ILE A 1 108 ? 95.839 29.224 -150.376 1.00 77.00 108 ILE A N 1
ATOM 830 C CA . ILE A 1 108 ? 95.649 28.055 -149.499 1.00 77.00 108 ILE A CA 1
ATOM 831 C C . ILE A 1 108 ? 95.611 28.465 -148.020 1.00 77.00 108 ILE A C 1
ATOM 833 O O . ILE A 1 108 ? 94.765 27.977 -147.269 1.00 77.00 108 ILE A O 1
ATOM 837 N N . LYS A 1 109 ? 96.493 29.376 -147.582 1.00 75.06 109 LYS A N 1
ATOM 838 C CA . LYS A 1 109 ? 96.460 29.887 -146.202 1.00 75.06 109 LYS A CA 1
ATOM 839 C C . LYS A 1 109 ? 95.163 30.624 -145.891 1.00 75.06 109 LYS A C 1
ATOM 841 O O . LYS A 1 109 ? 94.599 30.396 -144.827 1.00 75.06 109 LYS A O 1
ATOM 846 N N . PHE A 1 110 ? 94.682 31.445 -146.820 1.00 80.12 110 PHE A N 1
ATOM 847 C CA . PHE A 1 110 ? 93.437 32.185 -146.646 1.00 80.12 110 PHE A CA 1
ATOM 848 C C . PHE A 1 110 ? 92.227 31.249 -146.519 1.00 80.12 110 PHE A C 1
ATOM 850 O O . PHE A 1 110 ? 91.407 31.425 -145.621 1.00 80.12 110 PHE A O 1
ATOM 857 N N . TRP A 1 111 ? 92.140 30.208 -147.357 1.00 79.06 111 TRP A N 1
ATOM 858 C CA . TRP A 1 111 ? 91.077 29.203 -147.246 1.00 79.06 111 TRP A CA 1
ATOM 859 C C . TRP A 1 111 ? 91.137 28.430 -145.925 1.00 79.06 111 TRP A C 1
ATOM 861 O O . TRP A 1 111 ? 90.102 28.242 -145.291 1.00 79.06 111 TRP A O 1
ATOM 871 N N . ASN A 1 112 ? 92.330 28.048 -145.466 1.00 77.44 112 ASN A N 1
ATOM 872 C CA . ASN A 1 112 ? 92.485 27.343 -144.191 1.00 77.44 112 ASN A CA 1
ATOM 873 C C . ASN A 1 112 ? 92.164 28.224 -142.974 1.00 77.44 112 ASN A C 1
ATOM 875 O O . ASN A 1 112 ? 91.551 27.741 -142.023 1.00 77.44 112 ASN A O 1
ATOM 879 N N . GLU A 1 113 ? 92.553 29.502 -142.983 1.00 75.75 113 GLU A N 1
ATOM 880 C CA . GLU A 1 113 ? 92.179 30.441 -141.918 1.00 75.75 113 GLU A CA 1
ATOM 881 C C . GLU A 1 113 ? 90.666 30.661 -141.885 1.00 75.75 113 GLU A C 1
ATOM 883 O O . GLU A 1 113 ? 90.064 30.578 -140.817 1.00 75.75 113 GLU A O 1
ATOM 888 N N . MET A 1 114 ? 90.037 30.845 -143.047 1.00 80.88 114 MET A N 1
ATOM 889 C CA . MET A 1 114 ? 88.592 31.042 -143.136 1.00 80.88 114 MET A CA 1
ATOM 890 C C . MET A 1 114 ? 87.800 29.797 -142.695 1.00 80.88 114 MET A C 1
ATOM 892 O O . MET A 1 114 ? 86.784 29.934 -142.011 1.00 80.88 114 MET A O 1
ATOM 896 N N . GLU A 1 115 ? 88.259 28.586 -143.029 1.00 79.06 115 GLU A N 1
ATOM 897 C CA . GLU A 1 115 ? 87.605 27.349 -142.580 1.00 79.06 115 GLU A CA 1
ATOM 898 C C . GLU A 1 115 ? 87.788 27.133 -141.065 1.00 79.06 115 GLU A C 1
ATOM 900 O O . GLU A 1 115 ? 86.825 26.780 -140.386 1.00 79.06 115 GLU A O 1
ATOM 905 N N . MET A 1 116 ? 88.963 27.448 -140.497 1.00 77.19 116 MET A N 1
ATOM 906 C CA . MET A 1 116 ? 89.168 27.417 -139.040 1.00 77.19 116 MET A CA 1
ATOM 907 C C . MET A 1 116 ? 88.316 28.451 -138.292 1.00 77.19 116 MET A C 1
ATOM 909 O O . MET A 1 116 ? 87.809 28.157 -137.209 1.00 77.19 116 MET A O 1
ATOM 913 N N . GLU A 1 117 ? 88.152 29.660 -138.835 1.00 77.62 117 GLU A N 1
ATOM 914 C CA . GLU A 1 117 ? 87.294 30.698 -138.245 1.00 77.62 117 GLU A CA 1
ATOM 915 C C . GLU A 1 117 ? 85.829 30.230 -138.214 1.00 77.62 117 GLU A C 1
ATOM 917 O O . GLU A 1 117 ? 85.141 30.353 -137.198 1.00 77.62 117 GLU A O 1
ATOM 922 N N . LYS A 1 118 ? 85.368 29.611 -139.308 1.00 81.69 118 LYS A N 1
ATOM 923 C CA . LYS A 1 118 ? 84.031 29.017 -139.421 1.00 81.69 118 LYS A CA 1
ATOM 924 C C . LYS A 1 118 ? 83.833 27.845 -138.455 1.00 81.69 118 LYS A C 1
ATOM 926 O O . LYS A 1 118 ? 82.777 27.756 -137.828 1.00 81.69 118 LYS A O 1
ATOM 931 N N . GLU A 1 119 ? 84.822 26.965 -138.302 1.00 79.19 119 GLU A N 1
ATOM 932 C CA . GLU A 1 119 ? 84.756 25.867 -137.329 1.00 79.19 119 GLU A CA 1
ATOM 933 C C . GLU A 1 119 ? 84.727 26.371 -135.883 1.00 79.19 119 GLU A C 1
ATOM 935 O O . GLU A 1 119 ? 83.931 25.863 -135.091 1.00 79.19 119 GLU A O 1
ATOM 940 N N . ARG A 1 120 ? 85.509 27.405 -135.534 1.00 80.12 120 ARG A N 1
ATOM 941 C CA . ARG A 1 120 ? 85.423 28.033 -134.203 1.00 80.12 120 ARG A CA 1
ATOM 942 C C . ARG A 1 120 ? 84.050 28.640 -133.949 1.00 80.12 120 ARG A C 1
ATOM 944 O O . ARG A 1 120 ? 83.466 28.364 -132.907 1.00 80.12 120 ARG A O 1
ATOM 951 N N . ALA A 1 121 ? 83.502 29.390 -134.905 1.00 77.31 121 ALA A N 1
ATOM 952 C CA . ALA A 1 121 ? 82.176 29.990 -134.759 1.00 77.31 121 ALA A CA 1
ATOM 953 C C . ALA A 1 121 ? 81.077 28.928 -134.550 1.00 77.31 121 ALA A C 1
ATOM 955 O O . ALA A 1 121 ? 80.194 29.101 -133.710 1.00 77.31 121 ALA A O 1
ATOM 956 N N . LEU A 1 122 ? 81.152 27.796 -135.262 1.00 77.19 122 LEU A N 1
ATOM 957 C CA . LEU A 1 122 ? 80.230 26.672 -135.069 1.00 77.19 122 LEU A CA 1
ATOM 958 C C . LEU A 1 122 ? 80.430 25.964 -133.722 1.00 77.19 122 LEU A C 1
ATOM 960 O O . LEU A 1 122 ? 79.450 25.528 -133.115 1.00 77.19 122 LEU A O 1
ATOM 964 N N . ALA A 1 123 ? 81.670 25.833 -133.250 1.00 79.56 123 ALA A N 1
ATOM 965 C CA . ALA A 1 123 ? 81.967 25.249 -131.946 1.00 79.56 123 ALA A CA 1
ATOM 966 C C . ALA A 1 123 ? 81.438 26.124 -130.800 1.00 79.56 123 ALA A C 1
ATOM 968 O O . ALA A 1 123 ? 80.791 25.604 -129.891 1.00 79.56 123 ALA A O 1
ATOM 969 N N . ASP A 1 124 ? 81.629 27.441 -130.882 1.00 80.00 124 ASP A N 1
ATOM 970 C CA . ASP A 1 124 ? 81.128 28.390 -129.886 1.00 80.00 124 ASP A CA 1
ATOM 971 C C . ASP A 1 124 ? 79.596 28.436 -129.876 1.00 80.00 124 ASP A C 1
ATOM 973 O O . ASP A 1 124 ? 78.986 28.408 -128.808 1.00 80.00 124 ASP A O 1
ATOM 977 N N . GLN A 1 125 ? 78.951 28.393 -131.048 1.00 78.12 125 GLN A N 1
ATOM 978 C CA . GLN A 1 125 ? 77.490 28.334 -131.127 1.00 78.12 125 GLN A CA 1
ATOM 979 C C . GLN A 1 125 ? 76.929 27.029 -130.538 1.00 78.12 125 GLN A C 1
ATOM 981 O O . GLN A 1 125 ? 75.908 27.048 -129.849 1.00 78.12 125 GLN A O 1
ATOM 986 N N . ARG A 1 126 ? 77.600 25.890 -130.759 1.00 78.81 126 ARG A N 1
ATOM 987 C CA . ARG A 1 126 ? 77.228 24.615 -130.120 1.00 78.81 126 ARG A CA 1
ATOM 988 C C . ARG A 1 126 ? 77.400 24.667 -128.607 1.00 78.81 126 ARG A C 1
ATOM 990 O O . ARG A 1 126 ? 76.545 24.146 -127.899 1.00 78.81 126 ARG A O 1
ATOM 997 N N . ARG A 1 127 ? 78.477 25.284 -128.120 1.00 80.00 127 ARG A N 1
ATOM 998 C CA . ARG A 1 127 ? 78.746 25.421 -126.685 1.00 80.00 127 ARG A CA 1
ATOM 999 C C . ARG A 1 127 ? 77.683 26.282 -126.006 1.00 80.00 127 ARG A C 1
ATOM 1001 O O . ARG A 1 127 ? 77.095 25.836 -125.034 1.00 80.00 127 ARG A O 1
ATOM 1008 N N . HIS A 1 128 ? 77.352 27.428 -126.598 1.00 82.31 128 HIS A N 1
ATOM 1009 C CA . HIS A 1 128 ? 76.294 28.307 -126.099 1.00 82.31 128 HIS A CA 1
ATOM 1010 C C . HIS A 1 128 ? 74.929 27.607 -126.046 1.00 82.31 128 HIS A C 1
ATOM 1012 O O . HIS A 1 128 ? 74.223 27.706 -125.050 1.00 82.31 128 HIS A O 1
ATOM 1018 N N . MET A 1 129 ? 74.566 26.857 -127.093 1.00 77.12 129 MET A N 1
ATOM 1019 C CA . MET A 1 129 ? 73.316 26.088 -127.111 1.00 77.12 129 MET A CA 1
ATOM 1020 C C . MET A 1 129 ? 73.295 24.999 -126.028 1.00 77.12 129 MET A C 1
ATOM 1022 O O . MET A 1 129 ? 72.261 24.784 -125.403 1.00 77.12 129 MET A O 1
ATOM 1026 N N . LEU A 1 130 ? 74.414 24.301 -125.799 1.00 80.06 130 LEU A N 1
ATOM 1027 C CA . LEU A 1 130 ? 74.509 23.280 -124.751 1.00 80.06 130 LEU A CA 1
ATOM 1028 C C . LEU A 1 130 ? 74.411 23.885 -123.349 1.00 80.06 130 LEU A C 1
ATOM 1030 O O . LEU A 1 130 ? 73.691 23.334 -122.522 1.00 80.06 130 LEU A O 1
ATOM 1034 N N . ASP A 1 131 ? 75.065 25.021 -123.108 1.00 81.25 131 ASP A N 1
ATOM 1035 C CA . ASP A 1 131 ? 74.995 25.726 -121.826 1.00 81.25 131 ASP A CA 1
ATOM 1036 C C . ASP A 1 131 ? 73.563 26.229 -121.552 1.00 81.25 131 ASP A C 1
ATOM 1038 O O . ASP A 1 131 ? 73.032 26.007 -120.465 1.00 81.25 131 ASP A O 1
ATOM 1042 N N . GLU A 1 132 ? 72.875 26.798 -122.553 1.00 82.44 132 GLU A N 1
ATOM 1043 C CA . GLU A 1 132 ? 71.464 27.196 -122.421 1.00 82.44 132 GLU A CA 1
ATOM 1044 C C . GLU A 1 132 ? 70.538 26.003 -122.135 1.00 82.44 132 GLU A C 1
ATOM 1046 O O . GLU A 1 132 ? 69.628 26.110 -121.309 1.00 82.44 132 GLU A O 1
ATOM 1051 N N . PHE A 1 133 ? 70.760 24.855 -122.784 1.00 82.25 133 PHE A N 1
ATOM 1052 C CA . PHE A 1 133 ? 69.994 23.637 -122.508 1.00 82.25 133 PHE A CA 1
ATOM 1053 C C . PHE A 1 133 ? 70.287 23.069 -121.116 1.00 82.25 133 PHE A C 1
ATOM 1055 O O . PHE A 1 133 ? 69.358 22.630 -120.437 1.00 82.25 133 PHE A O 1
ATOM 1062 N N . GLU A 1 134 ? 71.544 23.078 -120.669 1.00 79.81 134 GLU A N 1
ATOM 1063 C CA . GLU A 1 134 ? 71.901 22.662 -119.313 1.00 79.81 134 GLU A CA 1
ATOM 1064 C C . GLU A 1 134 ? 71.274 23.568 -118.254 1.00 79.81 134 GLU A C 1
ATOM 1066 O O . GLU A 1 134 ? 70.796 23.069 -117.232 1.00 79.81 134 GLU A O 1
ATOM 1071 N N . ASP A 1 135 ? 71.247 24.877 -118.486 1.00 83.19 135 ASP A N 1
ATOM 1072 C CA . ASP A 1 135 ? 70.644 25.835 -117.565 1.00 83.19 135 ASP A CA 1
ATOM 1073 C C . ASP A 1 135 ? 69.120 25.684 -117.515 1.00 83.19 135 ASP A C 1
ATOM 1075 O O . ASP A 1 135 ? 68.542 25.680 -116.424 1.00 83.19 135 ASP A O 1
ATOM 1079 N N . GLN A 1 136 ? 68.466 25.456 -118.660 1.00 81.19 136 GLN A N 1
ATOM 1080 C CA . GLN A 1 136 ? 67.039 25.117 -118.706 1.00 81.19 136 GLN A CA 1
ATOM 1081 C C . GLN A 1 136 ? 66.747 23.796 -117.985 1.00 81.19 136 GLN A C 1
ATOM 1083 O O . GLN A 1 136 ? 65.805 23.723 -117.196 1.00 81.19 136 GLN A O 1
ATOM 1088 N N . LEU A 1 137 ? 67.577 22.769 -118.185 1.00 81.88 137 LEU A N 1
ATOM 1089 C CA . LEU A 1 137 ? 67.420 21.478 -117.518 1.00 81.88 137 LEU A CA 1
ATOM 1090 C C . LEU A 1 137 ? 67.609 21.605 -115.999 1.00 81.88 137 LEU A C 1
ATOM 1092 O O . LEU A 1 137 ? 66.806 21.079 -115.235 1.00 81.88 137 LEU A O 1
ATOM 1096 N N . LYS A 1 138 ? 68.633 22.335 -115.539 1.00 82.00 138 LYS A N 1
ATOM 1097 C CA . LYS A 1 138 ? 68.876 22.587 -114.108 1.00 82.00 138 LYS A CA 1
ATOM 1098 C C . LYS A 1 138 ? 67.748 23.401 -113.476 1.00 82.00 138 LYS A C 1
ATOM 1100 O O . LYS A 1 138 ? 67.394 23.141 -112.326 1.00 82.00 138 LYS A O 1
ATOM 1105 N N . ALA A 1 139 ? 67.189 24.375 -114.195 1.00 80.06 139 ALA A N 1
ATOM 1106 C CA . ALA A 1 139 ? 66.047 25.150 -113.722 1.00 80.06 139 ALA A CA 1
ATOM 1107 C C . ALA A 1 139 ? 64.793 24.275 -113.577 1.00 80.06 139 ALA A C 1
ATOM 1109 O O . ALA A 1 139 ? 64.140 24.326 -112.535 1.00 80.06 139 ALA A O 1
ATOM 1110 N N . GLU A 1 140 ? 64.507 23.423 -114.565 1.00 82.69 140 GLU A N 1
ATOM 1111 C CA . GLU A 1 140 ? 63.360 22.512 -114.530 1.00 82.69 140 GLU A CA 1
ATOM 1112 C C . GLU A 1 140 ? 63.516 21.452 -113.430 1.00 82.69 140 GLU A C 1
ATOM 1114 O O . GLU A 1 140 ? 62.583 21.216 -112.666 1.00 82.69 140 GLU A O 1
ATOM 1119 N N . ILE A 1 141 ? 64.716 20.878 -113.265 1.00 81.06 141 ILE A N 1
ATOM 1120 C CA . ILE A 1 141 ? 65.019 19.933 -112.178 1.00 81.06 141 ILE A CA 1
ATOM 1121 C C . ILE A 1 141 ? 64.783 20.590 -110.816 1.00 81.06 141 ILE A C 1
ATOM 1123 O O . ILE A 1 141 ? 64.085 20.016 -109.985 1.00 81.06 141 ILE A O 1
ATOM 1127 N N . LYS A 1 142 ? 65.282 21.813 -110.592 1.00 83.06 142 LYS A N 1
ATOM 1128 C CA . LYS A 1 142 ? 65.044 22.538 -109.333 1.00 83.06 142 LYS A CA 1
ATOM 1129 C C . LYS A 1 142 ? 63.563 22.825 -109.096 1.00 83.06 142 LYS A C 1
ATOM 1131 O O . LYS A 1 142 ? 63.106 22.771 -107.957 1.00 83.06 142 LYS A O 1
ATOM 1136 N N . LEU A 1 143 ? 62.808 23.141 -110.146 1.00 85.88 143 LEU A N 1
ATOM 1137 C CA . LEU A 1 143 ? 61.374 23.405 -110.037 1.00 85.88 143 LEU A CA 1
ATOM 1138 C C . LEU A 1 143 ? 60.604 22.125 -109.676 1.00 85.88 143 LEU A C 1
ATOM 1140 O O . LEU A 1 143 ? 59.729 22.160 -108.809 1.00 85.88 143 LEU A O 1
ATOM 1144 N N . VAL A 1 144 ? 60.973 20.989 -110.275 1.00 81.06 144 VAL A N 1
ATOM 1145 C CA . VAL A 1 144 ? 60.426 19.667 -109.939 1.00 81.06 144 VAL A CA 1
ATOM 1146 C C . VAL A 1 144 ? 60.812 19.253 -108.518 1.00 81.06 144 VAL A C 1
ATOM 1148 O O . VAL A 1 144 ? 59.936 18.844 -107.765 1.00 81.06 144 VAL A O 1
ATOM 1151 N N . GLU A 1 145 ? 62.068 19.425 -108.102 1.00 82.19 145 GLU A N 1
ATOM 1152 C CA . GLU A 1 145 ? 62.515 19.135 -106.733 1.00 82.19 145 GLU A CA 1
ATOM 1153 C C . GLU A 1 145 ? 61.757 19.966 -105.696 1.00 82.19 145 GLU A C 1
ATOM 1155 O O . GLU A 1 145 ? 61.282 19.415 -104.706 1.00 82.19 145 GLU A O 1
ATOM 1160 N N . LEU A 1 146 ? 61.576 21.270 -105.931 1.00 85.56 146 LEU A N 1
ATOM 1161 C CA . LEU A 1 146 ? 60.785 22.129 -105.044 1.00 85.56 146 LEU A CA 1
ATOM 1162 C C . LEU A 1 146 ? 59.319 21.689 -104.985 1.00 85.56 146 LEU A C 1
ATOM 1164 O O . LEU A 1 146 ? 58.704 21.726 -103.918 1.00 85.56 146 LEU A O 1
ATOM 1168 N N . ARG A 1 147 ? 58.750 21.249 -106.112 1.00 84.88 147 ARG A N 1
ATOM 1169 C CA . ARG A 1 147 ? 57.373 20.750 -106.176 1.00 84.88 147 ARG A CA 1
ATOM 1170 C C . ARG A 1 147 ? 57.207 19.423 -105.437 1.00 84.88 147 ARG A C 1
ATOM 1172 O O . ARG A 1 147 ? 56.243 19.280 -104.690 1.00 84.88 147 ARG A O 1
ATOM 1179 N N . GLU A 1 148 ? 58.130 18.485 -105.620 1.00 80.19 148 GLU A N 1
ATOM 1180 C CA . GLU A 1 148 ? 58.136 17.185 -104.940 1.00 80.19 148 GLU A CA 1
ATOM 1181 C C . GLU A 1 148 ? 58.418 17.340 -103.441 1.00 80.19 148 GLU A C 1
ATOM 1183 O O . GLU A 1 148 ? 57.740 16.724 -102.624 1.00 80.19 148 GLU A O 1
ATOM 1188 N N . GLN A 1 149 ? 59.336 18.228 -103.043 1.00 83.50 149 GLN A N 1
ATOM 1189 C CA . GLN A 1 149 ? 59.558 18.562 -101.633 1.00 83.50 149 GLN A CA 1
ATOM 1190 C C . GLN A 1 149 ? 58.315 19.191 -101.001 1.00 83.50 149 GLN A C 1
ATOM 1192 O O . GLN A 1 149 ? 57.931 18.793 -99.904 1.00 83.50 149 GLN A O 1
ATOM 1197 N N . ALA A 1 150 ? 57.645 20.118 -101.694 1.00 85.06 150 ALA A N 1
ATOM 1198 C CA . ALA A 1 150 ? 56.400 20.708 -101.210 1.00 85.06 150 ALA A CA 1
ATOM 1199 C C . ALA A 1 150 ? 55.268 19.669 -101.112 1.00 85.06 150 ALA A C 1
ATOM 1201 O O . ALA A 1 150 ? 54.504 19.683 -100.147 1.00 85.06 150 ALA A O 1
ATOM 1202 N N . ALA A 1 151 ? 55.166 18.747 -102.076 1.00 84.44 151 ALA A N 1
ATOM 1203 C CA . ALA A 1 151 ? 54.194 17.656 -102.042 1.00 84.44 151 ALA A CA 1
ATOM 1204 C C . ALA A 1 151 ? 54.477 16.677 -100.891 1.00 84.44 151 ALA A C 1
ATOM 1206 O O . ALA A 1 151 ? 53.566 16.345 -100.135 1.00 84.44 151 ALA A O 1
ATOM 1207 N N . CYS A 1 152 ? 55.737 16.283 -100.705 1.00 86.31 152 CYS A N 1
ATOM 1208 C CA . CYS A 1 152 ? 56.178 15.417 -99.615 1.00 86.31 152 CYS A CA 1
ATOM 1209 C C . CYS A 1 152 ? 55.964 16.073 -98.245 1.00 86.31 152 CYS A C 1
ATOM 1211 O O . CYS A 1 152 ? 55.423 15.449 -97.338 1.00 86.31 152 CYS A O 1
ATOM 1213 N N . GLN A 1 153 ? 56.297 17.358 -98.101 1.00 88.88 153 GLN A N 1
ATOM 1214 C CA . GLN A 1 153 ? 56.063 18.105 -96.867 1.00 88.88 153 GLN A CA 1
ATOM 1215 C C . GLN A 1 153 ? 54.570 18.208 -96.546 1.00 88.88 153 GLN A C 1
ATOM 1217 O O . GLN A 1 153 ? 54.187 18.030 -95.392 1.00 88.88 153 GLN A O 1
ATOM 1222 N N . LYS A 1 154 ? 53.725 18.452 -97.553 1.00 88.06 154 LYS A N 1
ATOM 1223 C CA . LYS A 1 154 ? 52.270 18.498 -97.379 1.00 88.06 154 LYS A CA 1
ATOM 1224 C C . LYS A 1 154 ? 51.701 17.139 -96.975 1.00 88.06 154 LYS A C 1
ATOM 1226 O O . LYS A 1 154 ? 50.825 17.078 -96.121 1.00 88.06 154 LYS A O 1
ATOM 1231 N N . GLU A 1 155 ? 52.202 16.058 -97.562 1.00 87.19 155 GLU A N 1
ATOM 1232 C CA . GLU A 1 155 ? 51.768 14.706 -97.216 1.00 87.19 155 GLU A CA 1
ATOM 1233 C C . GLU A 1 155 ? 52.242 14.302 -95.817 1.00 87.19 155 GLU A C 1
ATOM 1235 O O . GLU A 1 155 ? 51.483 13.719 -95.048 1.00 87.19 155 GLU A O 1
ATOM 1240 N N . MET A 1 156 ? 53.462 14.690 -95.445 1.00 85.31 156 MET A N 1
ATOM 1241 C CA . MET A 1 156 ? 53.985 14.500 -94.097 1.00 85.31 156 MET A CA 1
ATOM 1242 C C . MET A 1 156 ? 53.163 15.285 -93.072 1.00 85.31 156 MET A C 1
ATOM 1244 O O . MET A 1 156 ? 52.797 14.713 -92.054 1.00 85.31 156 MET A O 1
ATOM 1248 N N . GLN A 1 157 ? 52.800 16.538 -93.373 1.00 90.56 157 GLN A N 1
ATOM 1249 C CA . GLN A 1 157 ? 51.894 17.344 -92.546 1.00 90.56 157 GLN A CA 1
ATOM 1250 C C . GLN A 1 157 ? 50.519 16.686 -92.402 1.00 90.56 157 GLN A C 1
ATOM 1252 O O . GLN A 1 157 ? 50.029 16.547 -91.287 1.00 90.56 157 GLN A O 1
ATOM 1257 N N . ARG A 1 158 ? 49.935 16.198 -93.504 1.00 92.81 158 ARG A N 1
ATOM 1258 C CA . ARG A 1 158 ? 48.657 15.473 -93.484 1.00 92.81 158 ARG A CA 1
ATOM 1259 C C . ARG A 1 158 ? 48.728 14.238 -92.585 1.00 92.81 158 ARG A C 1
ATOM 1261 O O . ARG A 1 158 ? 47.832 14.017 -91.780 1.00 92.81 158 ARG A O 1
ATOM 1268 N N . ILE A 1 159 ? 49.793 13.441 -92.698 1.00 89.81 159 ILE A N 1
ATOM 1269 C CA . ILE A 1 159 ? 49.983 12.241 -91.871 1.00 89.81 159 ILE A CA 1
ATOM 1270 C C . ILE A 1 159 ? 50.205 12.615 -90.402 1.00 89.81 159 ILE A C 1
ATOM 1272 O O . ILE A 1 159 ? 49.654 11.948 -89.529 1.00 89.81 159 ILE A O 1
ATOM 1276 N N . THR A 1 160 ? 50.974 13.668 -90.107 1.00 89.31 160 THR A N 1
ATOM 1277 C CA . THR A 1 160 ? 51.160 14.130 -88.724 1.00 89.31 160 THR A CA 1
ATOM 1278 C C . THR A 1 160 ? 49.861 14.657 -88.129 1.00 89.31 160 THR A C 1
ATOM 1280 O O . THR A 1 160 ? 49.550 14.300 -87.002 1.00 89.31 160 THR A O 1
ATOM 1283 N N . GLU A 1 161 ? 49.061 15.407 -88.889 1.00 92.44 161 GLU A N 1
ATOM 1284 C CA . GLU A 1 161 ? 47.745 15.888 -88.452 1.00 92.44 161 GLU A CA 1
ATOM 1285 C C . GLU A 1 161 ? 46.777 14.721 -88.213 1.00 92.44 161 GLU A C 1
ATOM 1287 O O . GLU A 1 161 ? 46.082 14.692 -87.201 1.00 92.44 161 GLU A O 1
ATOM 1292 N N . GLU A 1 162 ? 46.756 13.715 -89.094 1.00 91.81 162 GLU A N 1
ATOM 1293 C CA . GLU A 1 162 ? 45.941 12.507 -88.907 1.00 91.81 162 GLU A CA 1
ATOM 1294 C C . GLU A 1 162 ? 46.392 11.680 -87.701 1.00 91.81 162 GLU A C 1
ATOM 1296 O O . GLU A 1 162 ? 45.558 11.119 -86.987 1.00 91.81 162 GLU A O 1
ATOM 1301 N N . PHE A 1 163 ? 47.700 11.595 -87.461 1.00 92.19 163 PHE A N 1
ATOM 1302 C CA . PHE A 1 163 ? 48.249 10.920 -86.293 1.00 92.19 163 PHE A CA 1
ATOM 1303 C C . PHE A 1 163 ? 47.912 11.670 -85.002 1.00 92.19 163 PHE A C 1
ATOM 1305 O O . PHE A 1 163 ? 47.446 11.046 -84.053 1.00 92.19 163 PHE A O 1
ATOM 1312 N N . GLU A 1 164 ? 48.099 12.990 -84.971 1.00 93.69 164 GLU A N 1
ATOM 1313 C CA . GLU A 1 164 ? 47.749 13.837 -83.828 1.00 93.69 164 GLU A CA 1
ATOM 1314 C C . GLU A 1 164 ? 46.249 13.777 -83.535 1.00 93.69 164 GLU A C 1
ATOM 1316 O O . GLU A 1 164 ? 45.869 13.582 -82.384 1.00 93.69 164 GLU A O 1
ATOM 1321 N N . ALA A 1 165 ? 45.397 13.844 -84.563 1.00 92.38 165 ALA A N 1
ATOM 1322 C CA . ALA A 1 165 ? 43.951 13.724 -84.407 1.00 92.38 165 ALA A CA 1
ATOM 1323 C C . ALA A 1 165 ? 43.552 12.372 -83.797 1.00 92.38 165 ALA A C 1
ATOM 1325 O O . ALA A 1 165 ? 42.783 12.336 -82.839 1.00 92.38 165 ALA A O 1
ATOM 1326 N N . ARG A 1 166 ? 44.119 11.262 -84.293 1.00 92.19 166 ARG A N 1
ATOM 1327 C CA . ARG A 1 166 ? 43.868 9.925 -83.726 1.00 92.19 166 ARG A CA 1
ATOM 1328 C C . ARG A 1 166 ? 44.417 9.778 -82.313 1.00 92.19 166 ARG A C 1
ATOM 1330 O O . ARG A 1 166 ? 43.797 9.123 -81.486 1.00 92.19 166 ARG A O 1
ATOM 1337 N N . LEU A 1 167 ? 45.579 10.361 -82.028 1.00 92.75 167 LEU A N 1
ATOM 1338 C CA . LEU A 1 167 ? 46.166 10.322 -80.693 1.00 92.75 167 LEU A CA 1
ATOM 1339 C C . LEU A 1 167 ? 45.295 11.086 -79.692 1.00 92.75 167 LEU A C 1
ATOM 1341 O O . LEU A 1 167 ? 45.080 10.591 -78.590 1.00 92.75 167 LEU A O 1
ATOM 1345 N N . ILE A 1 168 ? 44.781 12.257 -80.075 1.00 94.81 168 ILE A N 1
ATOM 1346 C CA . ILE A 1 168 ? 43.845 13.035 -79.256 1.00 94.81 168 ILE A CA 1
ATOM 1347 C C . ILE A 1 168 ? 42.558 12.238 -79.031 1.00 94.81 168 ILE A C 1
ATOM 1349 O O . ILE A 1 168 ? 42.147 12.099 -77.886 1.00 94.81 168 ILE A O 1
ATOM 1353 N N . GLU A 1 169 ? 41.978 11.647 -80.078 1.00 94.06 169 GLU A N 1
ATOM 1354 C CA . GLU A 1 169 ? 40.765 10.824 -79.966 1.00 94.06 169 GLU A CA 1
ATOM 1355 C C . GLU A 1 169 ? 40.960 9.631 -79.013 1.00 94.06 169 GLU A C 1
ATOM 1357 O O . GLU A 1 169 ? 40.134 9.387 -78.135 1.00 94.06 169 GLU A O 1
ATOM 1362 N N . GLU A 1 170 ? 42.074 8.902 -79.123 1.00 91.00 170 GLU A N 1
ATOM 1363 C CA . GLU A 1 170 ? 42.378 7.783 -78.223 1.00 91.00 170 GLU A CA 1
ATOM 1364 C C . GLU A 1 170 ? 42.664 8.241 -76.784 1.00 91.00 170 GLU A C 1
ATOM 1366 O O . GLU A 1 170 ? 42.275 7.560 -75.832 1.00 91.00 170 GLU A O 1
ATOM 1371 N N . LEU A 1 171 ? 43.305 9.401 -76.598 1.00 93.06 171 LEU A N 1
ATOM 1372 C CA . LEU A 1 171 ? 43.512 9.990 -75.273 1.00 93.06 171 LEU A CA 1
ATOM 1373 C C . LEU A 1 171 ? 42.190 10.432 -74.638 1.00 93.06 171 LEU A C 1
ATOM 1375 O O . LEU A 1 171 ? 41.972 10.143 -73.464 1.00 93.06 171 LEU A O 1
ATOM 1379 N N . GLU A 1 172 ? 41.298 11.067 -75.398 1.00 94.44 172 GLU A N 1
ATOM 1380 C CA . GLU A 1 172 ? 39.959 11.452 -74.941 1.00 94.44 172 GLU A CA 1
ATOM 1381 C C . GLU A 1 172 ? 39.108 10.219 -74.611 1.00 94.44 172 GLU A C 1
ATOM 1383 O O . GLU A 1 172 ? 38.443 10.184 -73.574 1.00 94.44 172 GLU A O 1
ATOM 1388 N N . ASN A 1 173 ? 39.181 9.164 -75.429 1.00 94.31 173 ASN A N 1
ATOM 1389 C CA . ASN A 1 173 ? 38.505 7.892 -75.166 1.00 94.31 173 ASN A CA 1
ATOM 1390 C C . ASN A 1 173 ? 39.037 7.212 -73.898 1.00 94.31 173 ASN A C 1
ATOM 1392 O O . ASN A 1 173 ? 38.255 6.711 -73.084 1.00 94.31 173 ASN A O 1
ATOM 1396 N N . LEU A 1 174 ? 40.360 7.190 -73.704 1.00 92.69 174 LEU A N 1
ATOM 1397 C CA . LEU A 1 174 ? 40.976 6.648 -72.495 1.00 92.69 174 LEU A CA 1
ATOM 1398 C C . LEU A 1 174 ? 40.591 7.470 -71.263 1.00 92.69 174 LEU A C 1
ATOM 1400 O O . LEU A 1 174 ? 40.254 6.898 -70.228 1.00 92.69 174 LEU A O 1
ATOM 1404 N N . GLU A 1 175 ? 40.611 8.797 -71.372 1.00 93.88 175 GLU A N 1
ATOM 1405 C CA . GLU A 1 175 ? 40.213 9.690 -70.291 1.00 93.88 175 GLU A CA 1
ATOM 1406 C C . GLU A 1 175 ? 38.734 9.506 -69.934 1.00 93.88 175 GLU A C 1
ATOM 1408 O O . GLU A 1 175 ? 38.413 9.368 -68.755 1.00 93.88 175 GLU A O 1
ATOM 1413 N N . SER A 1 176 ? 37.839 9.432 -70.926 1.00 93.44 176 SER A N 1
ATOM 1414 C CA . SER A 1 176 ? 36.413 9.161 -70.709 1.00 93.44 176 SER A CA 1
ATOM 1415 C C . SER A 1 176 ? 36.213 7.833 -69.988 1.00 93.44 176 SER A C 1
ATOM 1417 O O . SER A 1 176 ? 35.520 7.788 -68.976 1.00 93.44 176 SER A O 1
ATOM 1419 N N . ARG A 1 177 ? 36.883 6.766 -70.441 1.00 93.44 177 ARG A N 1
ATOM 1420 C CA . ARG A 1 177 ? 36.814 5.452 -69.790 1.00 93.44 177 ARG A CA 1
ATOM 1421 C C . ARG A 1 177 ? 37.310 5.486 -68.349 1.00 93.44 177 ARG A C 1
ATOM 1423 O O . ARG A 1 177 ? 36.671 4.904 -67.482 1.00 93.44 177 ARG A O 1
ATOM 1430 N N . LEU A 1 178 ? 38.426 6.166 -68.083 1.00 91.94 178 LEU A N 1
ATOM 1431 C CA . LEU A 1 178 ? 38.944 6.315 -66.723 1.00 91.94 178 LEU A CA 1
ATOM 1432 C C . LEU A 1 178 ? 37.971 7.104 -65.843 1.00 91.94 178 LEU A C 1
ATOM 1434 O O . LEU A 1 178 ? 37.731 6.709 -64.705 1.00 91.94 178 LEU A O 1
ATOM 1438 N N . ARG A 1 179 ? 37.380 8.192 -66.353 1.00 93.94 179 ARG A N 1
ATOM 1439 C CA . ARG A 1 179 ? 36.357 8.958 -65.624 1.00 93.94 179 ARG A CA 1
ATOM 1440 C C . ARG A 1 179 ? 35.138 8.093 -65.301 1.00 93.94 179 ARG A C 1
ATOM 1442 O O . ARG A 1 179 ? 34.654 8.171 -64.175 1.00 93.94 179 ARG A O 1
ATOM 1449 N N . ASP A 1 180 ? 34.686 7.263 -66.238 1.00 93.50 180 ASP A N 1
ATOM 1450 C CA . ASP A 1 180 ? 33.564 6.342 -66.032 1.00 93.50 180 ASP A CA 1
ATOM 1451 C C . ASP A 1 180 ? 33.901 5.266 -64.985 1.00 93.50 180 ASP A C 1
ATOM 1453 O O . ASP A 1 180 ? 33.128 5.058 -64.050 1.00 93.50 180 ASP A O 1
ATOM 1457 N N . GLU A 1 181 ? 35.080 4.638 -65.069 1.00 93.12 181 GLU A N 1
ATOM 1458 C CA . GLU A 1 181 ? 35.549 3.649 -64.084 1.00 93.12 181 GLU A CA 1
ATOM 1459 C C . GLU A 1 181 ? 35.672 4.260 -62.678 1.00 93.12 181 GLU A C 1
ATOM 1461 O O . GLU A 1 181 ? 35.207 3.670 -61.699 1.00 93.12 181 GLU A O 1
ATOM 1466 N N . PHE A 1 182 ? 36.233 5.469 -62.557 1.00 92.81 182 PHE A N 1
ATOM 1467 C CA . PHE A 1 182 ? 36.285 6.175 -61.276 1.00 92.81 182 PHE A CA 1
ATOM 1468 C C . PHE A 1 182 ? 34.890 6.543 -60.770 1.00 92.81 182 PHE A C 1
ATOM 1470 O O . PHE A 1 182 ? 34.627 6.390 -59.579 1.00 92.81 182 PHE A O 1
ATOM 1477 N N . ALA A 1 183 ? 33.987 7.007 -61.638 1.00 93.56 183 ALA A N 1
ATOM 1478 C CA . ALA A 1 183 ? 32.622 7.345 -61.251 1.00 93.56 183 ALA A CA 1
ATOM 1479 C C . ALA A 1 183 ? 31.860 6.123 -60.716 1.00 93.56 183 ALA A C 1
ATOM 1481 O O . ALA A 1 183 ? 31.160 6.245 -59.711 1.00 93.56 183 ALA A O 1
ATOM 1482 N N . GLU A 1 184 ? 32.019 4.951 -61.333 1.00 93.56 184 GLU A N 1
ATOM 1483 C CA . GLU A 1 184 ? 31.424 3.707 -60.834 1.00 93.56 184 GLU A CA 1
ATOM 1484 C C . GLU A 1 184 ? 32.048 3.264 -59.503 1.00 93.56 184 GLU A C 1
ATOM 1486 O O . GLU A 1 184 ? 31.309 2.980 -58.561 1.00 93.56 184 GLU A O 1
ATOM 1491 N N . LEU A 1 185 ? 33.377 3.325 -59.351 1.00 92.94 185 LEU A N 1
ATOM 1492 C CA . LEU A 1 185 ? 34.035 3.037 -58.067 1.00 92.94 185 LEU A CA 1
ATOM 1493 C C . LEU A 1 185 ? 33.570 3.979 -56.946 1.00 92.94 185 LEU A C 1
ATOM 1495 O O . LEU A 1 185 ? 33.344 3.535 -55.819 1.00 92.94 185 LEU A O 1
ATOM 1499 N N . TYR A 1 186 ? 33.390 5.270 -57.240 1.00 92.62 186 TYR A N 1
ATOM 1500 C CA . TYR A 1 186 ? 32.848 6.229 -56.277 1.00 92.62 186 TYR A CA 1
ATOM 1501 C C . TYR A 1 186 ? 31.405 5.897 -55.893 1.00 92.62 186 TYR A C 1
ATOM 1503 O O . TYR A 1 186 ? 31.078 5.947 -54.707 1.00 92.62 186 TYR A O 1
ATOM 1511 N N . LYS A 1 187 ? 30.549 5.524 -56.855 1.00 94.19 187 LYS A N 1
ATOM 1512 C CA . LYS A 1 187 ? 29.169 5.096 -56.571 1.00 94.19 187 LYS A CA 1
ATOM 1513 C C . LYS A 1 187 ? 29.141 3.834 -55.714 1.00 94.19 187 LYS A C 1
ATOM 1515 O O . LYS A 1 187 ? 28.406 3.793 -54.732 1.00 94.19 187 LYS A O 1
ATOM 1520 N N . GLU A 1 188 ? 29.942 2.823 -56.044 1.00 93.00 188 GLU A N 1
ATOM 1521 C CA . GLU A 1 188 ? 30.039 1.589 -55.258 1.00 93.00 188 GLU A CA 1
ATOM 1522 C C . GLU A 1 188 ? 30.513 1.872 -53.829 1.00 93.00 188 GLU A C 1
ATOM 1524 O O . GLU A 1 188 ? 29.919 1.381 -52.865 1.00 93.00 188 GLU A O 1
ATOM 1529 N N . GLN A 1 189 ? 31.534 2.721 -53.677 1.00 91.81 189 GLN A N 1
ATOM 1530 C CA . GLN A 1 189 ? 32.021 3.136 -52.368 1.00 91.81 189 GLN A CA 1
ATOM 1531 C C . GLN A 1 189 ? 30.950 3.907 -51.588 1.00 91.81 189 GLN A C 1
ATOM 1533 O O . GLN A 1 189 ? 30.762 3.639 -50.403 1.00 91.81 189 GLN A O 1
ATOM 1538 N N . GLU A 1 190 ? 30.221 4.826 -52.228 1.00 93.06 190 GLU A N 1
ATOM 1539 C CA . GLU A 1 190 ? 29.137 5.582 -51.596 1.00 93.06 190 GLU A CA 1
ATOM 1540 C C . GLU A 1 190 ? 28.007 4.658 -51.122 1.00 93.06 190 GLU A C 1
ATOM 1542 O O . GLU A 1 190 ? 27.526 4.808 -49.996 1.00 93.06 190 GLU A O 1
ATOM 1547 N N . ILE A 1 191 ? 27.604 3.681 -51.942 1.00 94.19 191 ILE A N 1
ATOM 1548 C CA . ILE A 1 191 ? 26.576 2.693 -51.589 1.00 94.19 191 ILE A CA 1
ATOM 1549 C C . ILE A 1 191 ? 27.040 1.857 -50.393 1.00 94.19 191 ILE A C 1
ATOM 1551 O O . ILE A 1 191 ? 26.310 1.769 -49.404 1.00 94.19 191 ILE A O 1
ATOM 1555 N N . MET A 1 192 ? 28.261 1.314 -50.431 1.00 95.50 192 MET A N 1
ATOM 1556 C CA . MET A 1 192 ? 28.810 0.533 -49.317 1.00 95.50 192 MET A CA 1
ATOM 1557 C C . MET A 1 192 ? 28.871 1.343 -48.020 1.00 95.50 192 MET A C 1
ATOM 1559 O O . MET A 1 192 ? 28.426 0.863 -46.974 1.00 95.50 192 MET A O 1
ATOM 1563 N N . LEU A 1 193 ? 29.367 2.584 -48.083 1.00 94.00 193 LEU A N 1
ATOM 1564 C CA . LEU A 1 193 ? 29.441 3.463 -46.918 1.00 94.00 193 LEU A CA 1
ATOM 1565 C C . LEU A 1 193 ? 28.038 3.749 -46.372 1.00 94.00 193 LEU A C 1
ATOM 1567 O O . LEU A 1 193 ? 27.805 3.657 -45.169 1.00 94.00 193 LEU A O 1
ATOM 1571 N N . ARG A 1 194 ? 27.078 4.055 -47.251 1.00 94.56 194 ARG A N 1
ATOM 1572 C CA . ARG A 1 194 ? 25.685 4.329 -46.880 1.00 94.56 194 ARG A CA 1
ATOM 1573 C C . ARG A 1 194 ? 25.030 3.121 -46.211 1.00 94.56 194 ARG A C 1
ATOM 1575 O O . ARG A 1 194 ? 24.315 3.291 -45.224 1.00 94.56 194 ARG A O 1
ATOM 1582 N N . GLU A 1 195 ? 25.280 1.911 -46.702 1.00 94.38 195 GLU A N 1
ATOM 1583 C CA . GLU A 1 195 ? 24.771 0.674 -46.102 1.00 94.38 195 GLU A CA 1
ATOM 1584 C C . GLU A 1 195 ? 25.426 0.356 -44.753 1.00 94.38 195 GLU A C 1
ATOM 1586 O O . GLU A 1 195 ? 24.747 -0.083 -43.822 1.00 94.38 195 GLU A O 1
ATOM 1591 N N . GLU A 1 196 ? 26.735 0.571 -44.613 1.00 95.06 196 GLU A N 1
ATOM 1592 C CA . GLU A 1 196 ? 27.454 0.386 -43.350 1.00 95.06 196 GLU A CA 1
ATOM 1593 C C . GLU A 1 196 ? 27.006 1.398 -42.289 1.00 95.06 196 GLU A C 1
ATOM 1595 O O . GLU A 1 196 ? 26.653 1.010 -41.169 1.00 95.06 196 GLU A O 1
ATOM 1600 N N . PHE A 1 197 ? 26.919 2.680 -42.654 1.00 94.31 197 PHE A N 1
ATOM 1601 C CA . PHE A 1 197 ? 26.378 3.721 -41.785 1.00 94.31 197 PHE A CA 1
ATOM 1602 C C . PHE A 1 197 ? 24.914 3.452 -41.440 1.00 94.31 197 PHE A C 1
ATOM 1604 O O . PHE A 1 197 ? 24.536 3.571 -40.277 1.00 94.31 197 PHE A O 1
ATOM 1611 N N . GLY A 1 198 ? 24.099 3.018 -42.405 1.00 94.06 198 GLY A N 1
ATOM 1612 C CA . GLY A 1 198 ? 22.704 2.645 -42.176 1.00 94.06 198 GLY A CA 1
ATOM 1613 C C . GLY A 1 198 ? 22.559 1.489 -41.182 1.00 94.06 198 GLY A C 1
ATOM 1614 O O . GLY A 1 198 ? 21.741 1.565 -40.264 1.00 94.06 198 GLY A O 1
ATOM 1615 N N . ARG A 1 199 ? 23.387 0.441 -41.308 1.00 94.44 199 ARG A N 1
ATOM 1616 C CA . ARG A 1 199 ? 23.420 -0.688 -40.362 1.00 94.44 199 ARG A CA 1
ATOM 1617 C C . ARG A 1 199 ? 23.856 -0.250 -38.968 1.00 94.44 199 ARG A C 1
ATOM 1619 O O . ARG A 1 199 ? 23.187 -0.595 -37.996 1.00 94.44 199 ARG A O 1
ATOM 1626 N N . THR A 1 200 ? 24.931 0.528 -38.875 1.00 94.69 200 THR A N 1
ATOM 1627 C CA . THR A 1 200 ? 25.474 1.018 -37.599 1.00 94.69 200 THR A CA 1
ATOM 1628 C C . THR A 1 200 ? 24.475 1.926 -36.889 1.00 94.69 200 THR A C 1
ATOM 1630 O O . THR A 1 200 ? 24.196 1.746 -35.704 1.00 94.69 200 THR A O 1
ATOM 1633 N N . LEU A 1 201 ? 23.857 2.851 -37.628 1.00 94.56 201 LEU A N 1
ATOM 1634 C CA . LEU A 1 201 ? 22.827 3.738 -37.103 1.00 94.56 201 LEU A CA 1
ATOM 1635 C C . LEU A 1 201 ? 21.612 2.946 -36.615 1.00 94.56 201 LEU A C 1
ATOM 1637 O O . LEU A 1 201 ? 21.127 3.198 -35.517 1.00 94.56 201 LEU A O 1
ATOM 1641 N N . LYS A 1 202 ? 21.143 1.955 -37.385 1.00 94.94 202 LYS A N 1
ATOM 1642 C CA . LYS A 1 202 ? 20.025 1.096 -36.974 1.00 94.94 202 LYS A CA 1
ATOM 1643 C C . LYS A 1 202 ? 20.337 0.339 -35.680 1.00 94.94 202 LYS A C 1
ATOM 1645 O O . LYS A 1 202 ? 19.493 0.309 -34.790 1.00 94.94 202 LYS A O 1
ATOM 1650 N N . GLN A 1 203 ? 21.541 -0.217 -35.550 1.00 95.19 203 GLN A N 1
ATOM 1651 C CA . GLN A 1 203 ? 21.969 -0.927 -34.341 1.00 95.19 203 GLN A CA 1
ATOM 1652 C C . GLN A 1 203 ? 22.030 -0.008 -33.116 1.00 95.19 203 GLN A C 1
ATOM 1654 O O . GLN A 1 203 ? 21.528 -0.374 -32.053 1.00 95.19 203 GLN A O 1
ATOM 1659 N N . GLU A 1 204 ? 22.597 1.193 -33.247 1.00 93.44 204 GLU A N 1
ATOM 1660 C CA . GLU A 1 204 ? 22.654 2.141 -32.129 1.00 93.44 204 GLU A CA 1
ATOM 1661 C C . GLU A 1 204 ? 21.274 2.715 -31.779 1.00 93.44 204 GLU A C 1
ATOM 1663 O O . GLU A 1 204 ? 20.962 2.886 -30.598 1.00 93.44 204 GLU A O 1
ATOM 1668 N N . VAL A 1 205 ? 20.391 2.922 -32.762 1.00 94.81 205 VAL A N 1
ATOM 1669 C CA . VAL A 1 205 ? 18.987 3.280 -32.510 1.00 94.81 205 VAL A CA 1
ATOM 1670 C C . VAL A 1 205 ? 18.271 2.154 -31.763 1.00 94.81 205 VAL A C 1
ATOM 1672 O O . VAL A 1 205 ? 17.647 2.418 -30.738 1.00 94.81 205 VAL A O 1
ATOM 1675 N N . GLU A 1 206 ? 18.388 0.900 -32.206 1.00 96.06 206 GLU A N 1
ATOM 1676 C CA . GLU A 1 206 ? 17.778 -0.255 -31.530 1.00 96.06 206 GLU A CA 1
ATOM 1677 C C . GLU A 1 206 ? 18.289 -0.402 -30.092 1.00 96.06 206 GLU A C 1
ATOM 1679 O O . GLU A 1 206 ? 17.496 -0.574 -29.165 1.00 96.06 206 GLU A O 1
ATOM 1684 N N . LYS A 1 207 ? 19.598 -0.257 -29.877 1.00 96.12 207 LYS A N 1
ATOM 1685 C CA . LYS A 1 207 ? 20.222 -0.291 -28.549 1.00 96.12 207 LYS A CA 1
ATOM 1686 C C . LYS A 1 207 ? 19.745 0.855 -27.658 1.00 96.12 207 LYS A C 1
ATOM 1688 O O . LYS A 1 207 ? 19.443 0.632 -26.485 1.00 96.12 207 LYS A O 1
ATOM 1693 N N . THR A 1 208 ? 19.619 2.062 -28.206 1.00 94.50 208 THR A N 1
ATOM 1694 C CA . THR A 1 208 ? 19.091 3.228 -27.482 1.00 94.50 208 THR A CA 1
ATOM 1695 C C . THR A 1 208 ? 17.625 3.019 -27.109 1.00 94.50 208 THR A C 1
ATOM 1697 O O . THR A 1 208 ? 17.251 3.236 -25.959 1.00 94.50 208 THR A O 1
ATOM 1700 N N . VAL A 1 209 ? 16.799 2.516 -28.031 1.00 95.56 209 VAL A N 1
ATOM 1701 C CA . VAL A 1 209 ? 15.389 2.183 -27.774 1.00 95.56 209 VAL A CA 1
ATOM 1702 C C . VAL A 1 209 ? 15.266 1.099 -26.706 1.00 95.56 209 VAL A C 1
ATOM 1704 O O . VAL A 1 209 ? 14.464 1.246 -25.786 1.00 95.56 209 VAL A O 1
ATOM 1707 N N . GLN A 1 210 ? 16.071 0.036 -26.772 1.00 95.75 210 GLN A N 1
ATOM 1708 C CA . GLN A 1 210 ? 16.083 -1.018 -25.755 1.00 95.75 210 GLN A CA 1
ATOM 1709 C C . GLN A 1 210 ? 16.498 -0.484 -24.380 1.00 95.75 210 GLN A C 1
ATOM 1711 O O . GLN A 1 210 ? 15.869 -0.833 -23.380 1.00 95.75 210 GLN A O 1
ATOM 1716 N N . ASN A 1 211 ? 17.520 0.374 -24.317 1.00 96.50 211 ASN A N 1
ATOM 1717 C CA . ASN A 1 211 ? 17.967 0.984 -23.066 1.00 96.50 211 ASN A CA 1
ATOM 1718 C C . ASN A 1 211 ? 16.899 1.914 -22.479 1.00 96.50 211 ASN A C 1
ATOM 1720 O O . ASN A 1 211 ? 16.528 1.729 -21.323 1.00 96.50 211 ASN A O 1
ATOM 1724 N N . MET A 1 212 ? 16.330 2.821 -23.279 1.00 94.50 212 MET A N 1
ATOM 1725 C CA . MET A 1 212 ? 15.230 3.686 -22.835 1.00 94.50 212 MET A CA 1
ATOM 1726 C C . MET A 1 212 ? 14.025 2.865 -22.372 1.00 94.50 212 MET A C 1
ATOM 1728 O O . MET A 1 212 ? 13.464 3.132 -21.315 1.00 94.50 212 MET A O 1
ATOM 1732 N N . THR A 1 213 ? 13.641 1.827 -23.120 1.00 95.88 213 THR A N 1
ATOM 1733 C CA . THR A 1 213 ? 12.520 0.950 -22.746 1.00 95.88 213 THR A CA 1
ATOM 1734 C C . THR A 1 213 ? 12.788 0.263 -21.409 1.00 95.88 213 THR A C 1
ATOM 1736 O O . THR A 1 213 ? 11.908 0.222 -20.553 1.00 95.88 213 THR A O 1
ATOM 1739 N N . ARG A 1 214 ? 14.012 -0.234 -21.191 1.00 96.81 214 ARG A N 1
ATOM 1740 C CA . ARG A 1 214 ? 14.419 -0.843 -19.919 1.00 96.81 214 ARG A CA 1
ATOM 1741 C C . ARG A 1 214 ? 14.351 0.160 -18.766 1.00 96.81 214 ARG A C 1
ATOM 1743 O O . ARG A 1 214 ? 13.829 -0.179 -17.709 1.00 96.81 214 ARG A O 1
ATOM 1750 N N . GLU A 1 215 ? 14.840 1.381 -18.962 1.00 96.25 215 GLU A N 1
ATOM 1751 C CA . GLU A 1 215 ? 14.765 2.452 -17.961 1.00 96.25 215 GLU A CA 1
ATOM 1752 C C . GLU A 1 215 ? 13.317 2.824 -17.627 1.00 96.25 215 GLU A C 1
ATOM 1754 O O . GLU A 1 215 ? 12.966 2.911 -16.450 1.00 96.25 215 GLU A O 1
ATOM 1759 N N . PHE A 1 216 ? 12.453 2.957 -18.637 1.00 96.56 216 PHE A N 1
ATOM 1760 C CA . PHE A 1 216 ? 11.031 3.227 -18.431 1.00 96.56 216 PHE A CA 1
ATOM 1761 C C . PHE A 1 216 ? 10.325 2.101 -17.675 1.00 96.56 216 PHE A C 1
ATOM 1763 O O . PHE A 1 216 ? 9.555 2.383 -16.760 1.00 96.56 216 PHE A O 1
ATOM 1770 N N . LEU A 1 217 ? 10.589 0.836 -18.015 1.00 96.88 217 LEU A N 1
ATOM 1771 C CA . LEU A 1 217 ? 10.013 -0.308 -17.302 1.00 96.88 217 LEU A CA 1
ATOM 1772 C C . LEU A 1 217 ? 10.485 -0.360 -15.844 1.00 96.88 217 LEU A C 1
ATOM 1774 O O . LEU A 1 217 ? 9.667 -0.551 -14.947 1.00 96.88 217 LEU A O 1
ATOM 1778 N N . ASN A 1 218 ? 11.772 -0.109 -15.593 1.00 96.69 218 ASN A N 1
ATOM 1779 C CA . ASN A 1 218 ? 12.315 -0.044 -14.237 1.00 96.69 218 ASN A CA 1
ATOM 1780 C C . ASN A 1 218 ? 11.686 1.094 -13.420 1.00 96.69 218 ASN A C 1
ATOM 1782 O O . ASN A 1 218 ? 11.359 0.904 -12.249 1.00 96.69 218 ASN A O 1
ATOM 1786 N N . GLU A 1 219 ? 11.491 2.271 -14.020 1.00 96.25 219 GLU A N 1
ATOM 1787 C CA . GLU A 1 219 ? 10.836 3.396 -13.348 1.00 96.25 219 GLU A CA 1
ATOM 1788 C C . GLU A 1 219 ? 9.348 3.115 -13.095 1.00 96.25 219 GLU A C 1
ATOM 1790 O O . GLU A 1 219 ? 8.846 3.429 -12.014 1.00 96.25 219 GLU A O 1
ATOM 1795 N N . LEU A 1 220 ? 8.650 2.461 -14.029 1.00 95.75 220 LEU A N 1
ATOM 1796 C CA . LEU A 1 220 ? 7.271 2.008 -13.824 1.00 95.75 220 LEU A CA 1
ATOM 1797 C C . LEU A 1 220 ? 7.169 1.009 -12.668 1.00 95.75 220 LEU A C 1
ATOM 1799 O O . LEU A 1 220 ? 6.302 1.165 -11.807 1.00 95.75 220 LEU A O 1
ATOM 1803 N N . ASP A 1 221 ? 8.067 0.027 -12.595 1.00 96.31 221 ASP A N 1
ATOM 1804 C CA . ASP A 1 221 ? 8.105 -0.922 -11.479 1.00 96.31 221 ASP A CA 1
ATOM 1805 C C . ASP A 1 221 ? 8.445 -0.228 -10.156 1.00 96.31 221 ASP A C 1
ATOM 1807 O O . ASP A 1 221 ? 7.832 -0.514 -9.122 1.00 96.31 221 ASP A O 1
ATOM 1811 N N . ARG A 1 222 ? 9.359 0.749 -10.168 1.00 97.31 222 ARG A N 1
ATOM 1812 C CA . ARG A 1 222 ? 9.665 1.571 -8.990 1.00 97.31 222 ARG A CA 1
ATOM 1813 C C . ARG A 1 222 ? 8.429 2.332 -8.514 1.00 97.31 222 ARG A C 1
ATOM 1815 O O . ARG A 1 222 ? 8.110 2.289 -7.325 1.00 97.31 222 ARG A O 1
ATOM 1822 N N . GLN A 1 223 ? 7.707 2.988 -9.420 1.00 96.00 223 GLN A N 1
ATOM 1823 C CA . GLN A 1 223 ? 6.482 3.727 -9.100 1.00 96.00 223 GLN A CA 1
ATOM 1824 C C . GLN A 1 223 ? 5.367 2.805 -8.606 1.00 96.00 223 GLN A C 1
ATOM 1826 O O . GLN A 1 223 ? 4.718 3.115 -7.606 1.00 96.00 223 GLN A O 1
ATOM 1831 N N . LYS A 1 224 ? 5.191 1.641 -9.237 1.00 97.12 224 LYS A N 1
ATOM 1832 C CA . LYS A 1 224 ? 4.266 0.594 -8.789 1.00 97.12 224 LYS A CA 1
ATOM 1833 C C . LYS A 1 224 ? 4.581 0.149 -7.362 1.00 97.12 224 LYS A C 1
ATOM 1835 O O . LYS A 1 224 ? 3.672 0.069 -6.539 1.00 97.12 224 LYS A O 1
ATOM 1840 N N . ASN A 1 225 ? 5.852 -0.092 -7.046 1.00 96.69 225 ASN A N 1
ATOM 1841 C CA . ASN A 1 225 ? 6.283 -0.505 -5.711 1.00 96.69 225 ASN A CA 1
ATOM 1842 C C . ASN A 1 225 ? 6.071 0.600 -4.665 1.00 96.69 225 ASN A C 1
ATOM 1844 O O . ASN A 1 225 ? 5.594 0.315 -3.566 1.00 96.69 225 ASN A O 1
ATOM 1848 N N . ILE A 1 226 ? 6.352 1.862 -5.007 1.00 97.06 226 ILE A N 1
ATOM 1849 C CA . ILE A 1 226 ? 6.066 3.016 -4.138 1.00 97.06 226 ILE A CA 1
ATOM 1850 C C . ILE A 1 226 ? 4.562 3.122 -3.871 1.00 97.06 226 ILE A C 1
ATOM 1852 O O . ILE A 1 226 ? 4.149 3.260 -2.720 1.00 97.06 226 ILE A O 1
ATOM 1856 N N . LEU A 1 227 ? 3.731 3.007 -4.910 1.00 96.69 227 LEU A N 1
ATOM 1857 C CA . LEU A 1 227 ? 2.279 3.080 -4.778 1.00 96.69 227 LEU A CA 1
ATOM 1858 C C . LEU A 1 227 ? 1.728 1.919 -3.939 1.00 96.69 227 LEU A C 1
ATOM 1860 O O . LEU A 1 227 ? 0.913 2.148 -3.048 1.00 96.69 227 LEU A O 1
ATOM 1864 N N . ALA A 1 228 ? 2.213 0.695 -4.160 1.00 96.88 228 ALA A N 1
ATOM 1865 C CA . ALA A 1 228 ? 1.842 -0.478 -3.372 1.00 96.88 228 ALA A CA 1
ATOM 1866 C C . ALA A 1 228 ? 2.249 -0.333 -1.896 1.00 96.88 228 ALA A C 1
ATOM 1868 O O . ALA A 1 228 ? 1.465 -0.656 -1.002 1.00 96.88 228 ALA A O 1
ATOM 1869 N N . SER A 1 229 ? 3.443 0.203 -1.628 1.00 96.81 229 SER A N 1
ATOM 1870 C CA . SER A 1 229 ? 3.913 0.495 -0.270 1.00 96.81 229 SER A CA 1
ATOM 1871 C C . SER A 1 229 ? 3.045 1.555 0.413 1.00 96.81 229 SER A C 1
ATOM 1873 O O . SER A 1 229 ? 2.607 1.358 1.547 1.00 96.81 229 SER A O 1
ATOM 1875 N N . ASN A 1 230 ? 2.730 2.649 -0.285 1.00 96.88 230 ASN A N 1
ATOM 1876 C CA . ASN A 1 230 ? 1.854 3.705 0.226 1.00 96.88 230 ASN A CA 1
ATOM 1877 C C . ASN A 1 230 ? 0.442 3.182 0.508 1.00 96.88 230 ASN A C 1
ATOM 1879 O O . ASN A 1 230 ? -0.140 3.501 1.544 1.00 96.88 230 ASN A O 1
ATOM 1883 N N . PHE A 1 231 ? -0.093 2.340 -0.376 1.00 97.38 231 PHE A N 1
ATOM 1884 C CA . PHE A 1 231 ? -1.392 1.702 -0.186 1.00 97.38 231 PHE A CA 1
ATOM 1885 C C . PHE A 1 231 ? -1.394 0.771 1.033 1.00 97.38 231 PHE A C 1
ATOM 1887 O O . PHE A 1 231 ? -2.293 0.852 1.869 1.00 97.38 231 PHE A O 1
ATOM 1894 N N . LYS A 1 232 ? -0.352 -0.055 1.194 1.00 97.25 232 LYS A N 1
ATOM 1895 C CA . LYS A 1 232 ? -0.178 -0.920 2.370 1.00 97.25 232 LYS A CA 1
ATOM 1896 C C . LYS A 1 232 ? -0.104 -0.108 3.665 1.00 97.25 232 LYS A C 1
ATOM 1898 O O . LYS A 1 232 ? -0.753 -0.470 4.643 1.00 97.25 232 LYS A O 1
ATOM 1903 N N . LEU A 1 233 ? 0.641 0.996 3.664 1.00 97.62 233 LEU A N 1
ATOM 1904 C CA . LEU A 1 233 ? 0.739 1.897 4.812 1.00 97.62 233 LEU A CA 1
ATOM 1905 C C . LEU A 1 233 ? -0.614 2.555 5.131 1.00 97.62 233 LEU A C 1
ATOM 1907 O O . LEU A 1 233 ? -1.005 2.630 6.295 1.00 97.62 233 LEU A O 1
ATOM 1911 N N . GLY A 1 234 ? -1.355 2.982 4.105 1.00 97.19 234 GLY A N 1
ATOM 1912 C CA . GLY A 1 234 ? -2.709 3.519 4.248 1.00 97.19 234 GLY A CA 1
ATOM 1913 C C . GLY A 1 234 ? -3.681 2.507 4.859 1.00 97.19 234 GLY A C 1
ATOM 1914 O O . GLY A 1 234 ? -4.415 2.850 5.785 1.00 97.19 234 GLY A O 1
ATOM 1915 N N . LEU A 1 235 ? -3.630 1.249 4.409 1.00 96.38 235 LEU A N 1
ATOM 1916 C CA . LEU A 1 235 ? -4.417 0.151 4.976 1.00 96.38 235 LEU A CA 1
ATOM 1917 C C . LEU A 1 235 ? -4.072 -0.113 6.442 1.00 96.38 235 LEU A C 1
ATOM 1919 O O . LEU A 1 235 ? -4.977 -0.233 7.264 1.00 96.38 235 LEU A O 1
ATOM 1923 N N . GLN A 1 236 ? -2.784 -0.168 6.785 1.00 97.19 236 GLN A N 1
ATOM 1924 C CA . GLN A 1 236 ? -2.347 -0.355 8.171 1.00 97.19 236 GLN A CA 1
ATOM 1925 C C . GLN A 1 236 ? -2.825 0.791 9.065 1.00 97.19 236 GLN A C 1
ATOM 1927 O O . GLN A 1 236 ? -3.395 0.542 10.122 1.00 97.19 236 GLN A O 1
ATOM 1932 N N . LYS A 1 237 ? -2.685 2.042 8.611 1.00 97.62 237 LYS A N 1
ATOM 1933 C CA . LYS A 1 237 ? -3.180 3.215 9.340 1.00 97.62 237 LYS A CA 1
ATOM 1934 C C . LYS A 1 237 ? -4.693 3.150 9.565 1.00 97.62 237 LYS A C 1
ATOM 1936 O O . LYS A 1 237 ? -5.151 3.406 10.675 1.00 97.62 237 LYS A O 1
ATOM 1941 N N . ALA A 1 238 ? -5.463 2.792 8.537 1.00 95.88 238 ALA A N 1
ATOM 1942 C CA . ALA A 1 238 ? -6.913 2.643 8.646 1.00 95.88 238 ALA A CA 1
ATOM 1943 C C . ALA A 1 238 ? -7.309 1.500 9.597 1.00 95.88 238 ALA A C 1
ATOM 1945 O O . ALA A 1 238 ? -8.256 1.648 10.366 1.00 95.88 238 ALA A O 1
ATOM 1946 N N . HIS A 1 239 ? -6.569 0.388 9.585 1.00 97.38 239 HIS A N 1
ATOM 1947 C CA . HIS A 1 239 ? -6.781 -0.730 10.502 1.00 97.38 239 HIS A CA 1
ATOM 1948 C C . HIS A 1 239 ? -6.548 -0.318 11.956 1.00 97.38 239 HIS A C 1
ATOM 1950 O O . HIS A 1 239 ? -7.431 -0.497 12.789 1.00 97.38 239 HIS A O 1
ATOM 1956 N N . THR A 1 240 ? -5.400 0.297 12.250 1.00 96.44 240 THR A N 1
ATOM 1957 C CA . THR A 1 240 ? -5.069 0.766 13.601 1.00 96.44 240 THR A CA 1
ATOM 1958 C C . THR A 1 240 ? -6.056 1.826 14.090 1.00 96.44 240 THR A C 1
ATOM 1960 O O . THR A 1 240 ? -6.462 1.786 15.248 1.00 96.44 240 THR A O 1
ATOM 1963 N N . GLN A 1 241 ? -6.498 2.739 13.216 1.00 97.62 241 GLN A N 1
ATOM 1964 C CA . GLN A 1 241 ? -7.536 3.714 13.562 1.00 97.62 241 GLN A CA 1
ATOM 1965 C C . GLN A 1 241 ? -8.854 3.019 13.917 1.00 97.62 241 GLN A C 1
ATOM 1967 O O . GLN A 1 241 ? -9.451 3.316 14.945 1.00 97.62 241 GLN A O 1
ATOM 1972 N N . ARG A 1 242 ? -9.281 2.045 13.106 1.00 96.81 242 ARG A N 1
ATOM 1973 C CA . ARG A 1 242 ? -10.499 1.276 13.367 1.00 96.81 242 ARG A CA 1
ATOM 1974 C C . ARG A 1 242 ? -10.416 0.503 14.684 1.00 96.81 242 ARG A C 1
ATOM 1976 O O . ARG A 1 242 ? -11.391 0.478 15.425 1.00 96.81 242 ARG A O 1
ATOM 1983 N N . GLU A 1 243 ? -9.284 -0.131 14.980 1.00 97.38 243 GLU A N 1
ATOM 1984 C CA . GLU A 1 243 ? -9.071 -0.824 16.257 1.00 97.38 243 GLU A CA 1
ATOM 1985 C C . GLU A 1 243 ? -9.133 0.139 17.443 1.00 97.38 243 GLU A C 1
ATOM 1987 O O . GLU A 1 243 ? -9.748 -0.179 18.461 1.00 97.38 243 GLU A O 1
ATOM 1992 N N . TYR A 1 244 ? -8.539 1.326 17.305 1.00 97.81 244 TYR A N 1
ATOM 1993 C CA . TYR A 1 244 ? -8.627 2.378 18.310 1.00 97.81 244 TYR A CA 1
ATOM 1994 C C . TYR A 1 244 ? -10.080 2.815 18.544 1.00 97.81 244 TYR A C 1
ATOM 1996 O O . TYR A 1 244 ? -10.528 2.834 19.690 1.00 97.81 244 TYR A O 1
ATOM 2004 N N . ASP A 1 245 ? -10.836 3.082 17.476 1.00 97.31 245 ASP A N 1
ATOM 2005 C CA . ASP A 1 245 ? -12.238 3.502 17.559 1.00 97.31 245 ASP A CA 1
ATOM 2006 C C . ASP A 1 245 ? -13.117 2.407 18.184 1.00 97.31 245 ASP A C 1
ATOM 2008 O O . ASP A 1 245 ? -13.923 2.686 19.072 1.00 97.31 245 ASP A O 1
ATOM 2012 N N . ILE A 1 246 ? -12.920 1.141 17.793 1.00 97.62 246 ILE A N 1
ATOM 2013 C CA . ILE A 1 246 ? -13.616 -0.008 18.394 1.00 97.62 246 ILE A CA 1
ATOM 2014 C C . ILE A 1 246 ? -13.304 -0.102 19.888 1.00 97.62 246 ILE A C 1
ATOM 2016 O O . ILE A 1 246 ? -14.221 -0.254 20.694 1.00 97.62 246 ILE A O 1
ATOM 2020 N N . ASN A 1 247 ? -12.031 -0.003 20.277 1.00 97.75 247 ASN A N 1
ATOM 2021 C CA . ASN A 1 247 ? -11.639 -0.070 21.682 1.00 97.75 247 ASN A CA 1
ATOM 2022 C C . ASN A 1 247 ? -12.222 1.097 22.485 1.00 97.75 247 ASN A C 1
ATOM 2024 O O . ASN A 1 247 ? -12.705 0.883 23.596 1.00 97.75 247 ASN A O 1
ATOM 2028 N N . MET A 1 248 ? -12.231 2.307 21.922 1.00 97.50 248 MET A N 1
ATOM 2029 C CA . MET A 1 248 ? -12.837 3.485 22.539 1.00 97.50 248 MET A CA 1
ATOM 2030 C C . MET A 1 248 ? -14.350 3.310 22.739 1.00 97.50 248 MET A C 1
ATOM 2032 O O . MET A 1 248 ? -14.873 3.616 23.807 1.00 97.50 248 MET A O 1
ATOM 2036 N N . GLU A 1 249 ? -15.076 2.795 21.749 1.00 96.06 249 GLU A N 1
ATOM 2037 C CA . GLU A 1 249 ? -16.514 2.541 21.901 1.00 96.06 249 GLU A CA 1
ATOM 2038 C C . GLU A 1 249 ? -16.792 1.394 22.884 1.00 96.06 249 GLU A C 1
ATOM 2040 O O . GLU A 1 249 ? -17.728 1.461 23.684 1.00 96.06 249 GLU A O 1
ATOM 2045 N N . GLN A 1 250 ? -15.936 0.369 22.921 1.00 96.88 250 GLN A N 1
ATOM 2046 C CA . GLN A 1 250 ? -16.018 -0.683 23.934 1.00 96.88 250 GLN A CA 1
ATOM 2047 C C . GLN A 1 250 ? -15.783 -0.150 25.352 1.00 96.88 250 GLN A C 1
ATOM 2049 O O . GLN A 1 250 ? -16.473 -0.587 26.277 1.00 96.88 250 GLN A O 1
ATOM 2054 N N . THR A 1 251 ? -14.826 0.761 25.564 1.00 96.44 251 THR A N 1
ATOM 2055 C CA . THR A 1 251 ? -14.595 1.352 26.892 1.00 96.44 251 THR A CA 1
ATOM 2056 C C . THR A 1 251 ? -15.757 2.240 27.316 1.00 96.44 251 THR A C 1
ATOM 2058 O O . THR A 1 251 ? -16.240 2.068 28.436 1.00 96.44 251 THR A O 1
ATOM 2061 N N . LYS A 1 252 ? -16.282 3.085 26.417 1.00 97.12 252 LYS A N 1
ATOM 2062 C CA . LYS A 1 252 ? -17.497 3.879 26.665 1.00 97.12 252 LYS A CA 1
ATOM 2063 C C . LYS A 1 252 ? -18.685 2.994 27.033 1.00 97.12 252 LYS A C 1
ATOM 2065 O O . LYS A 1 252 ? -19.323 3.221 28.055 1.00 97.12 252 LYS A O 1
ATOM 2070 N N . CYS A 1 253 ? -18.941 1.936 26.262 1.00 97.50 253 CYS A N 1
ATOM 2071 C CA . CYS A 1 253 ? -20.024 0.992 26.538 1.00 97.50 253 CYS A CA 1
ATOM 2072 C C . CYS A 1 253 ? -19.856 0.311 27.908 1.00 97.50 253 CYS A C 1
ATOM 2074 O O . CYS A 1 253 ? -20.796 0.269 28.705 1.00 97.50 253 CYS A O 1
ATOM 2076 N N . LYS A 1 254 ? -18.643 -0.159 28.239 1.00 96.94 254 LYS A N 1
ATOM 2077 C CA . LYS A 1 254 ? -18.336 -0.736 29.562 1.00 96.94 254 LYS A CA 1
ATOM 2078 C C . LYS A 1 254 ? -18.588 0.260 30.693 1.00 96.94 254 LYS A C 1
ATOM 2080 O O . LYS A 1 254 ? -19.100 -0.132 31.741 1.00 96.94 254 LYS A O 1
ATOM 2085 N N . GLU A 1 255 ? -18.231 1.525 30.504 1.00 97.25 255 GLU A N 1
ATOM 2086 C CA . GLU A 1 255 ? -18.462 2.576 31.490 1.00 97.25 255 GLU A CA 1
ATOM 2087 C C . GLU A 1 255 ? -19.955 2.883 31.661 1.00 97.25 255 GLU A C 1
ATOM 2089 O O . GLU A 1 255 ? -20.442 2.882 32.790 1.00 97.25 255 GLU A O 1
ATOM 2094 N N . SER A 1 256 ? -20.711 3.021 30.568 1.00 97.19 256 SER A N 1
ATOM 2095 C CA . SER A 1 256 ? -22.167 3.199 30.618 1.00 97.19 256 SER A CA 1
ATOM 2096 C C . SER A 1 256 ? -22.874 2.026 31.303 1.00 97.19 256 SER A C 1
ATOM 2098 O O . SER A 1 256 ? -23.765 2.243 32.123 1.00 97.19 256 SER A O 1
ATOM 2100 N N . ILE A 1 257 ? -22.448 0.782 31.050 1.00 97.06 257 ILE A N 1
ATOM 2101 C CA . ILE A 1 257 ? -22.979 -0.405 31.741 1.00 97.06 257 ILE A CA 1
ATOM 2102 C C . ILE A 1 257 ? -22.675 -0.346 33.245 1.00 97.06 257 ILE A C 1
ATOM 2104 O O . ILE A 1 257 ? -23.551 -0.649 34.056 1.00 97.06 257 ILE A O 1
ATOM 2108 N N . ARG A 1 258 ? -21.463 0.066 33.648 1.00 96.62 258 ARG A N 1
ATOM 2109 C CA . ARG A 1 258 ? -21.112 0.235 35.072 1.00 96.62 258 ARG A CA 1
ATOM 2110 C C . ARG A 1 258 ? -21.961 1.312 35.741 1.00 96.62 258 ARG A C 1
ATOM 2112 O O . ARG A 1 258 ? -22.467 1.077 36.835 1.00 96.62 258 ARG A O 1
ATOM 2119 N N . GLN A 1 259 ? -22.144 2.456 35.084 1.00 96.50 259 GLN A N 1
ATOM 2120 C CA . GLN A 1 259 ? -22.982 3.546 35.585 1.00 96.50 259 GLN A CA 1
ATOM 2121 C C . GLN A 1 259 ? -24.444 3.106 35.727 1.00 96.50 259 GLN A C 1
ATOM 2123 O O . GLN A 1 259 ? -25.065 3.364 36.757 1.00 96.50 259 GLN A O 1
ATOM 2128 N N . LEU A 1 260 ? -24.982 2.383 34.739 1.00 97.50 260 LEU A N 1
ATOM 2129 C CA . LEU A 1 260 ? -26.339 1.842 34.796 1.00 97.50 260 LEU A CA 1
ATOM 2130 C C . LEU A 1 260 ? -26.497 0.826 35.931 1.00 97.50 260 LEU A C 1
ATOM 2132 O O . LEU A 1 260 ? -27.467 0.897 36.682 1.00 97.50 260 LEU A O 1
ATOM 2136 N N . LYS A 1 261 ? -25.530 -0.085 36.095 1.00 96.94 261 LYS A N 1
ATOM 2137 C CA . LYS A 1 261 ? -25.519 -1.054 37.198 1.00 96.94 261 LYS A CA 1
ATOM 2138 C C . LYS A 1 261 ? -25.548 -0.344 38.552 1.00 96.94 261 LYS A C 1
ATOM 2140 O O . LYS A 1 261 ? -26.399 -0.655 39.378 1.00 96.94 261 LYS A O 1
ATOM 2145 N N . HIS A 1 262 ? -24.678 0.646 38.744 1.00 96.94 262 HIS A N 1
ATOM 2146 C CA . HIS A 1 262 ? -24.643 1.438 39.970 1.00 96.94 262 HIS A CA 1
ATOM 2147 C C . HIS A 1 262 ? -25.965 2.187 40.213 1.00 96.94 262 HIS A C 1
ATOM 2149 O O . HIS A 1 262 ? -26.479 2.193 41.327 1.00 96.94 262 HIS A O 1
ATOM 2155 N N . ASN A 1 263 ? -26.576 2.759 39.168 1.00 97.81 263 ASN A N 1
ATOM 2156 C CA . ASN A 1 263 ? -27.880 3.421 39.271 1.00 97.81 263 ASN A CA 1
ATOM 2157 C C . ASN A 1 263 ? -28.981 2.455 39.742 1.00 97.81 263 ASN A C 1
ATOM 2159 O O . ASN A 1 263 ? -29.775 2.804 40.616 1.00 97.81 263 ASN A O 1
ATOM 2163 N N . LEU A 1 264 ? -29.013 1.237 39.193 1.00 97.00 264 LEU A N 1
ATOM 2164 C CA . LEU A 1 264 ? -29.965 0.202 39.598 1.00 97.00 264 LEU A CA 1
ATOM 2165 C C . LEU A 1 264 ? -29.733 -0.261 41.042 1.00 97.00 264 LEU A C 1
ATOM 2167 O O . LEU A 1 264 ? -30.702 -0.429 41.780 1.00 97.00 264 LEU A O 1
ATOM 2171 N N . GLU A 1 265 ? -28.478 -0.409 41.470 1.00 96.38 265 GLU A N 1
ATOM 2172 C CA . GLU A 1 265 ? -28.130 -0.721 42.862 1.00 96.38 265 GLU A CA 1
ATOM 2173 C C . GLU A 1 265 ? -28.612 0.380 43.819 1.00 96.38 265 GLU A C 1
ATOM 2175 O O . GLU A 1 265 ? -29.292 0.082 44.801 1.00 96.38 265 GLU A O 1
ATOM 2180 N N . CYS A 1 266 ? -28.359 1.653 43.500 1.00 96.12 266 CYS A N 1
ATOM 2181 C CA . CYS A 1 266 ? -28.835 2.790 44.290 1.00 96.12 266 CYS A CA 1
ATOM 2182 C C . CYS A 1 266 ? -30.368 2.850 44.360 1.00 96.12 266 CYS A C 1
ATOM 2184 O O . CYS A 1 266 ? -30.925 3.065 45.437 1.00 96.12 266 CYS A O 1
ATOM 2186 N N . LYS A 1 267 ? -31.067 2.611 43.242 1.00 96.12 267 LYS A N 1
ATOM 2187 C CA . LYS A 1 267 ? -32.538 2.525 43.220 1.00 96.12 267 LYS A CA 1
ATOM 2188 C C . LYS A 1 267 ? -33.058 1.377 44.080 1.00 96.12 267 LYS A C 1
ATOM 2190 O O . LYS A 1 267 ? -34.043 1.552 44.790 1.00 96.12 267 LYS A O 1
ATOM 2195 N N . ASN A 1 268 ? -32.398 0.222 44.045 1.00 97.81 268 ASN A N 1
ATOM 2196 C CA . ASN A 1 268 ? -32.775 -0.919 44.871 1.00 97.81 268 ASN A CA 1
ATOM 2197 C C . ASN A 1 268 ? -32.617 -0.611 46.369 1.00 97.81 268 ASN A C 1
ATOM 2199 O O . ASN A 1 268 ? -33.524 -0.882 47.152 1.00 97.81 268 ASN A O 1
ATOM 2203 N N . ILE A 1 269 ? -31.505 0.021 46.760 1.00 97.25 269 ILE A N 1
ATOM 2204 C CA . ILE A 1 269 ? -31.273 0.461 48.145 1.00 97.25 269 ILE A CA 1
ATOM 2205 C C . ILE A 1 269 ? -32.344 1.472 48.576 1.00 97.25 269 ILE A C 1
ATOM 2207 O O . ILE A 1 269 ? -32.928 1.322 49.648 1.00 97.25 269 ILE A O 1
ATOM 2211 N N . ALA A 1 270 ? -32.655 2.463 47.735 1.00 95.31 270 ALA A N 1
ATOM 2212 C CA . ALA A 1 270 ? -33.696 3.449 48.022 1.00 95.31 270 ALA A CA 1
ATOM 2213 C C . ALA A 1 270 ? -35.081 2.801 48.200 1.00 95.31 270 ALA A C 1
ATOM 2215 O O . ALA A 1 270 ? -35.790 3.128 49.151 1.00 95.31 270 ALA A O 1
ATOM 2216 N N . ASN A 1 271 ? -35.444 1.844 47.341 1.00 96.00 271 ASN A N 1
ATOM 2217 C CA . ASN A 1 271 ? -36.697 1.095 47.458 1.00 96.00 271 ASN A CA 1
ATOM 2218 C C . ASN A 1 271 ? -36.756 0.277 48.753 1.00 96.00 271 ASN A C 1
ATOM 2220 O O . ASN A 1 271 ? -37.777 0.279 49.435 1.00 96.00 271 ASN A O 1
ATOM 2224 N N . MET A 1 272 ? -35.661 -0.389 49.123 1.00 96.50 272 MET A N 1
ATOM 2225 C CA . MET A 1 272 ? -35.576 -1.143 50.375 1.00 96.50 272 MET A CA 1
ATOM 2226 C C . MET A 1 272 ? -35.741 -0.226 51.588 1.00 96.50 272 MET A C 1
ATOM 2228 O O . MET A 1 272 ? -36.494 -0.543 52.504 1.00 96.50 272 MET A O 1
ATOM 2232 N N . MET A 1 273 ? -35.099 0.944 51.565 1.00 95.50 273 MET A N 1
ATOM 2233 C CA . MET A 1 273 ? -35.237 1.941 52.623 1.00 95.50 273 MET A CA 1
ATOM 2234 C C . MET A 1 273 ? -36.672 2.470 52.715 1.00 95.50 273 MET A C 1
ATOM 2236 O O . MET A 1 273 ? -37.208 2.594 53.813 1.00 95.50 273 MET A O 1
ATOM 2240 N N . TYR A 1 274 ? -37.330 2.700 51.575 1.00 97.12 274 TYR A N 1
ATOM 2241 C CA . TYR A 1 274 ? -38.742 3.076 51.534 1.00 97.12 274 TYR A CA 1
ATOM 2242 C C . TYR A 1 274 ? -39.644 2.003 52.161 1.00 97.12 274 TYR A C 1
ATOM 2244 O O . TYR A 1 274 ? -40.474 2.333 53.007 1.00 97.12 274 TYR A O 1
ATOM 2252 N N . VAL A 1 275 ? -39.450 0.726 51.810 1.00 97.06 275 VAL A N 1
ATOM 2253 C CA . VAL A 1 275 ? -40.199 -0.398 52.401 1.00 97.06 275 VAL A CA 1
ATOM 2254 C C . VAL A 1 275 ? -39.977 -0.465 53.911 1.00 97.06 275 VAL A C 1
ATOM 2256 O O . VAL A 1 275 ? -40.946 -0.537 54.660 1.00 97.06 275 VAL A O 1
ATOM 2259 N N . LEU A 1 276 ? -38.730 -0.357 54.379 1.00 95.12 276 LEU A N 1
ATOM 2260 C CA . LEU A 1 276 ? -38.419 -0.357 55.812 1.00 95.12 276 LEU A CA 1
ATOM 2261 C C . LEU A 1 276 ? -39.090 0.806 56.553 1.00 95.12 276 LEU A C 1
ATOM 2263 O O . LEU A 1 276 ? -39.634 0.610 57.637 1.00 95.12 276 LEU A O 1
ATOM 2267 N N . CYS A 1 277 ? -39.088 2.012 55.981 1.00 96.56 277 CYS A N 1
ATOM 2268 C CA . CYS A 1 277 ? -39.783 3.159 56.563 1.00 96.56 277 CYS A CA 1
ATOM 2269 C C . CYS A 1 277 ? -41.304 2.955 56.609 1.00 96.56 277 CYS A C 1
ATOM 2271 O O . CYS A 1 277 ? -41.929 3.309 57.608 1.00 96.56 277 CYS A O 1
ATOM 2273 N N . MET A 1 278 ? -41.892 2.383 55.555 1.00 96.81 278 MET A N 1
ATOM 2274 C CA . MET A 1 278 ? -43.321 2.064 55.498 1.00 96.81 278 MET A CA 1
ATOM 2275 C C . MET A 1 278 ? -43.712 1.016 56.544 1.00 96.81 278 MET A C 1
ATOM 2277 O O . MET A 1 278 ? -44.668 1.236 57.284 1.00 96.81 278 MET A O 1
ATOM 2281 N N . GLU A 1 279 ? -42.948 -0.071 56.666 1.00 96.25 279 GLU A N 1
ATOM 2282 C CA . GLU A 1 279 ? -43.175 -1.105 57.684 1.00 96.25 279 GLU A CA 1
ATOM 2283 C C . GLU A 1 279 ? -42.978 -0.560 59.100 1.00 96.25 279 GLU A C 1
ATOM 2285 O O . GLU A 1 279 ? -43.792 -0.810 59.986 1.00 96.25 279 GLU A O 1
ATOM 2290 N N . ARG A 1 280 ? -41.949 0.270 59.322 1.00 97.19 280 ARG A N 1
ATOM 2291 C CA . ARG A 1 280 ? -41.738 0.928 60.618 1.00 97.19 280 ARG A CA 1
ATOM 2292 C C . ARG A 1 280 ? -42.914 1.825 60.987 1.00 97.19 280 ARG A C 1
ATOM 2294 O O . ARG A 1 280 ? -43.366 1.787 62.125 1.00 97.19 280 ARG A O 1
ATOM 2301 N N . ARG A 1 281 ? -43.422 2.606 60.029 1.00 96.88 281 ARG A N 1
ATOM 2302 C CA . ARG A 1 281 ? -44.601 3.454 60.229 1.00 96.88 281 ARG A CA 1
ATOM 2303 C C . ARG A 1 281 ? -45.832 2.617 60.562 1.00 96.88 281 ARG A C 1
ATOM 2305 O O . ARG A 1 281 ? -46.499 2.918 61.541 1.00 96.88 281 ARG A O 1
ATOM 2312 N N . LYS A 1 282 ? -46.078 1.545 59.807 1.00 97.25 282 LYS A N 1
ATOM 2313 C CA . LYS A 1 282 ? -47.181 0.612 60.057 1.00 97.25 282 LYS A CA 1
ATOM 2314 C C . LYS A 1 282 ? -47.098 -0.007 61.456 1.00 97.25 282 LYS A C 1
ATOM 2316 O O . LYS A 1 282 ? -48.089 -0.003 62.172 1.00 97.25 282 LYS A O 1
ATOM 2321 N N . CYS A 1 283 ? -45.916 -0.455 61.877 1.00 96.69 283 CYS A N 1
ATOM 2322 C CA . CYS A 1 283 ? -45.682 -0.989 63.220 1.00 96.69 283 CYS A CA 1
ATOM 2323 C C . CYS A 1 283 ? -45.917 0.068 64.314 1.00 96.69 283 CYS A C 1
ATOM 2325 O O . CYS A 1 283 ? -46.527 -0.228 65.338 1.00 96.69 283 CYS A O 1
ATOM 2327 N N . CYS A 1 284 ? -45.495 1.320 64.100 1.00 96.56 284 CYS A N 1
ATOM 2328 C CA . CYS A 1 284 ? -45.824 2.420 65.008 1.00 96.56 284 CYS A CA 1
ATOM 2329 C C . CYS A 1 284 ? -47.337 2.668 65.082 1.00 96.56 284 CYS A C 1
ATOM 2331 O O . CYS A 1 284 ? -47.869 2.810 66.180 1.00 96.56 284 CYS A O 1
ATOM 2333 N N . ASP A 1 285 ? -48.032 2.689 63.944 1.00 96.69 285 ASP A N 1
ATOM 2334 C CA . ASP A 1 285 ? -49.482 2.878 63.895 1.00 96.69 285 ASP A CA 1
ATOM 2335 C C . ASP A 1 285 ? -50.202 1.735 64.641 1.00 96.69 285 ASP A C 1
ATOM 2337 O O . ASP A 1 285 ? -51.045 1.997 65.500 1.00 96.69 285 ASP A O 1
ATOM 2341 N N . GLU A 1 286 ? -49.809 0.478 64.407 1.00 97.25 286 GLU A N 1
ATOM 2342 C CA . GLU A 1 286 ? -50.312 -0.702 65.127 1.00 97.25 286 GLU A CA 1
ATOM 2343 C C . GLU A 1 286 ? -50.034 -0.619 66.634 1.00 97.25 286 GLU A C 1
ATOM 2345 O O . GLU A 1 286 ? -50.943 -0.821 67.439 1.00 97.25 286 GLU A O 1
ATOM 2350 N N . LYS A 1 287 ? -48.811 -0.243 67.030 1.00 97.12 287 LYS A N 1
ATOM 2351 C CA . LYS A 1 287 ? -48.443 -0.025 68.434 1.00 97.12 287 LYS A CA 1
ATOM 2352 C C . LYS A 1 287 ? -49.346 1.023 69.084 1.00 97.12 287 LYS A C 1
ATOM 2354 O O . LYS A 1 287 ? -49.919 0.750 70.132 1.00 97.12 287 LYS A O 1
ATOM 2359 N N . THR A 1 288 ? -49.519 2.188 68.458 1.00 96.75 288 THR A N 1
ATOM 2360 C CA . THR A 1 288 ? -50.376 3.249 69.015 1.00 96.75 288 THR A CA 1
ATOM 2361 C C . THR A 1 288 ? -51.847 2.839 69.080 1.00 96.75 288 THR A C 1
ATOM 2363 O O . THR A 1 288 ? -52.563 3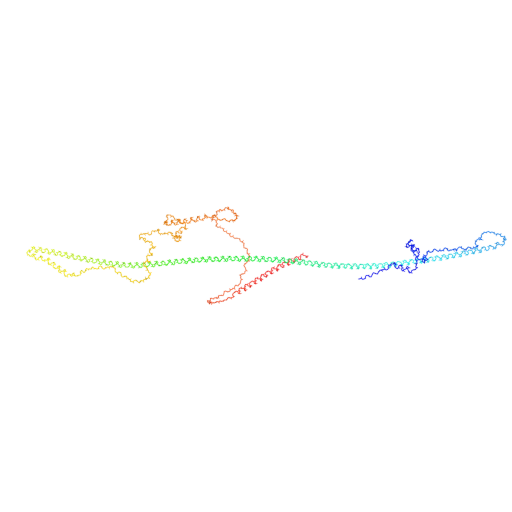.271 69.980 1.00 96.75 288 THR A O 1
ATOM 2366 N N . ALA A 1 289 ? -52.321 1.998 68.155 1.00 97.00 289 ALA A N 1
ATOM 2367 C CA . ALA A 1 289 ? -53.671 1.447 68.207 1.00 97.00 289 ALA A CA 1
ATOM 2368 C C . ALA A 1 289 ? -53.848 0.497 69.404 1.00 97.00 289 ALA A C 1
ATOM 2370 O O . ALA A 1 289 ? -54.864 0.575 70.094 1.00 97.00 289 ALA A O 1
ATOM 2371 N N . ILE A 1 290 ? -52.850 -0.350 69.678 1.00 96.12 290 ILE A N 1
ATOM 2372 C CA . ILE A 1 290 ? -52.824 -1.240 70.848 1.00 96.12 290 ILE A CA 1
ATOM 2373 C C . ILE A 1 290 ? -52.745 -0.430 72.150 1.00 96.12 290 ILE A C 1
ATOM 2375 O O . ILE A 1 290 ? -53.503 -0.697 73.078 1.00 96.12 290 ILE A O 1
ATOM 2379 N N . GLU A 1 291 ? -51.877 0.584 72.218 1.00 96.06 291 GLU A N 1
ATOM 2380 C CA . GLU A 1 291 ? -51.758 1.469 73.386 1.00 96.06 291 GLU A CA 1
ATOM 2381 C C . GLU A 1 291 ? -53.094 2.153 73.695 1.00 96.06 291 GLU A C 1
ATOM 2383 O O . GLU A 1 291 ? -53.585 2.046 74.815 1.00 96.06 291 GLU A O 1
ATOM 2388 N N . LYS A 1 292 ? -53.753 2.741 72.688 1.00 96.50 292 LYS A N 1
ATOM 2389 C CA . LYS A 1 292 ? -55.082 3.355 72.852 1.00 96.50 292 LYS A CA 1
ATOM 2390 C C . LYS A 1 292 ? -56.148 2.368 73.320 1.00 96.50 292 LYS A C 1
ATOM 2392 O O . LYS A 1 292 ? -57.016 2.741 74.103 1.00 96.50 292 LYS A O 1
ATOM 2397 N N . HIS A 1 293 ? -56.113 1.129 72.826 1.00 97.19 293 HIS A N 1
ATOM 2398 C CA . HIS A 1 293 ? -57.036 0.085 73.273 1.00 97.19 293 HIS A CA 1
ATOM 2399 C C . HIS A 1 293 ? -56.877 -0.176 74.775 1.00 97.19 293 HIS A C 1
ATOM 2401 O O . HIS A 1 293 ? -57.864 -0.169 75.507 1.00 97.19 293 HIS A O 1
ATOM 2407 N N . TYR A 1 294 ? -55.641 -0.351 75.248 1.00 96.19 294 TYR A N 1
ATOM 2408 C CA . TYR A 1 294 ? -55.379 -0.599 76.665 1.00 96.19 294 TYR A CA 1
ATOM 2409 C C . TYR A 1 294 ? -55.581 0.632 77.547 1.00 96.19 294 TYR A C 1
ATOM 2411 O O . TYR A 1 294 ? -56.045 0.484 78.671 1.00 96.19 294 TYR A O 1
ATOM 2419 N N . GLU A 1 295 ? -55.300 1.840 77.061 1.00 97.00 295 GLU A N 1
ATOM 2420 C CA . GLU A 1 295 ? -55.655 3.077 77.767 1.00 97.00 295 GLU A CA 1
ATOM 2421 C C . GLU A 1 295 ? -57.169 3.165 77.996 1.00 97.00 295 GLU A C 1
ATOM 2423 O O . GLU A 1 295 ? -57.604 3.452 79.111 1.00 97.00 295 GLU A O 1
ATOM 2428 N N . ALA A 1 296 ? -57.973 2.838 76.978 1.00 96.44 296 ALA A N 1
ATOM 2429 C CA . ALA A 1 296 ? -59.426 2.788 77.107 1.00 96.44 296 ALA A CA 1
ATOM 2430 C C . ALA A 1 296 ? -59.884 1.692 78.088 1.00 96.44 296 ALA A C 1
ATOM 2432 O O . ALA A 1 296 ? -60.766 1.935 78.913 1.00 96.44 296 ALA A O 1
ATOM 2433 N N . GLU A 1 297 ? -59.277 0.499 78.052 1.00 96.94 297 GLU A N 1
ATOM 2434 C CA . GLU A 1 297 ? -59.562 -0.556 79.037 1.00 96.94 297 GLU A CA 1
ATOM 2435 C C . GLU A 1 297 ? -59.186 -0.137 80.464 1.00 96.94 297 GLU A C 1
ATOM 2437 O O . GLU A 1 297 ? -59.970 -0.352 81.390 1.00 96.94 297 GLU A O 1
ATOM 2442 N N . LEU A 1 298 ? -58.026 0.498 80.652 1.00 95.12 298 LEU A N 1
ATOM 2443 C CA . LEU A 1 298 ? -57.581 1.019 81.944 1.00 95.12 298 LEU A CA 1
ATOM 2444 C C . LEU A 1 298 ? -58.528 2.097 82.468 1.00 95.12 298 LEU A C 1
ATOM 2446 O O . LEU A 1 298 ? -58.831 2.099 83.658 1.00 95.12 298 LEU A O 1
ATOM 2450 N N . GLU A 1 299 ? -59.032 2.980 81.606 1.00 96.94 299 GLU A N 1
ATOM 2451 C CA . GLU A 1 299 ? -60.016 3.995 81.983 1.00 96.94 299 GLU A CA 1
ATOM 2452 C C . GLU A 1 299 ? -61.339 3.358 82.443 1.00 96.94 299 GLU A C 1
ATOM 2454 O O . GLU A 1 299 ? -61.888 3.737 83.483 1.00 96.94 299 GLU A O 1
ATOM 2459 N N . ILE A 1 300 ? -61.833 2.339 81.729 1.00 96.50 300 ILE A N 1
ATOM 2460 C CA . ILE A 1 300 ? -63.021 1.566 82.134 1.00 96.50 300 ILE A CA 1
ATOM 2461 C C . ILE A 1 300 ? -62.788 0.892 83.491 1.00 96.50 300 ILE A C 1
ATOM 2463 O O . ILE A 1 300 ? -63.648 0.952 84.379 1.00 96.50 300 ILE A O 1
ATOM 2467 N N . LEU A 1 301 ? -61.625 0.264 83.676 1.00 95.75 301 LEU A N 1
ATOM 2468 C CA . LEU A 1 301 ? -61.281 -0.435 84.909 1.00 95.75 301 LEU A CA 1
ATOM 2469 C C . LEU A 1 301 ? -61.142 0.541 86.082 1.00 95.75 301 LEU A C 1
ATOM 2471 O O . LEU A 1 301 ? -61.688 0.295 87.154 1.00 95.75 301 LEU A O 1
ATOM 2475 N N . TYR A 1 302 ? -60.492 1.684 85.865 1.00 96.38 302 TYR A N 1
ATOM 2476 C CA . TYR A 1 302 ? -60.356 2.758 86.844 1.00 96.38 302 TYR A CA 1
ATOM 2477 C C . TYR A 1 302 ? -61.721 3.298 87.283 1.00 96.38 302 TYR A C 1
ATOM 2479 O O . TYR A 1 302 ? -61.982 3.430 88.479 1.00 96.38 302 TYR A O 1
ATOM 2487 N N . ASN A 1 303 ? -62.627 3.545 86.333 1.00 95.69 303 A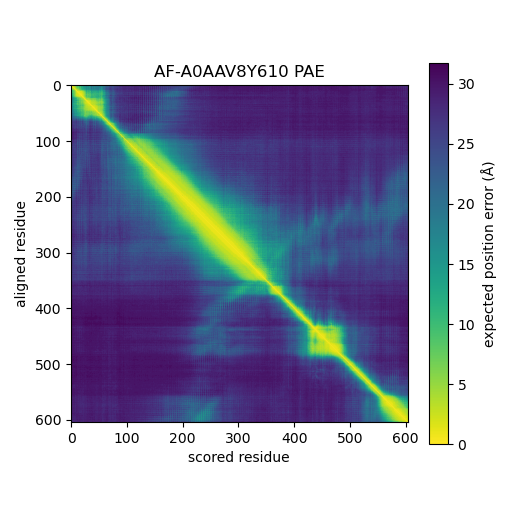SN A N 1
ATOM 2488 C CA . ASN A 1 303 ? -63.995 3.967 86.631 1.00 95.69 303 ASN A CA 1
ATOM 2489 C C . ASN A 1 303 ? -64.766 2.900 87.421 1.00 95.69 303 ASN A C 1
ATOM 2491 O O . ASN A 1 303 ? -65.491 3.234 88.359 1.00 95.69 303 ASN A O 1
ATOM 2495 N N . THR A 1 304 ? -64.563 1.621 87.095 1.00 96.00 304 THR A N 1
ATOM 2496 C CA . THR A 1 304 ? -65.162 0.493 87.823 1.00 96.00 304 THR A CA 1
ATOM 2497 C C . THR A 1 304 ? -64.649 0.423 89.262 1.00 96.00 304 THR A C 1
ATOM 2499 O O . THR A 1 304 ? -65.447 0.299 90.188 1.00 96.00 304 THR A O 1
ATOM 2502 N N . VAL A 1 305 ? -63.335 0.552 89.472 1.00 94.75 305 VAL A N 1
ATOM 2503 C CA . VAL A 1 305 ? -62.723 0.595 90.811 1.00 94.75 305 VAL A CA 1
ATOM 2504 C C . VAL A 1 305 ? -63.266 1.780 91.603 1.00 94.75 305 VAL A C 1
ATOM 2506 O O . VAL A 1 305 ? -63.755 1.596 92.710 1.00 94.75 305 VAL A O 1
ATOM 2509 N N . LYS A 1 306 ? -63.296 2.974 91.005 1.00 95.25 306 LYS A N 1
ATOM 2510 C CA . LYS A 1 306 ? -63.842 4.181 91.635 1.00 95.25 306 LYS A CA 1
ATOM 2511 C C . LYS A 1 306 ? -65.310 4.019 92.043 1.00 95.25 306 LYS A C 1
ATOM 2513 O O . LYS A 1 306 ? -65.698 4.470 93.119 1.00 95.25 306 LYS A O 1
ATOM 2518 N N . GLN A 1 307 ? -66.128 3.378 91.205 1.00 95.25 307 GLN A N 1
ATOM 2519 C CA . GLN A 1 307 ? -67.514 3.053 91.544 1.00 95.25 307 GLN A CA 1
ATOM 2520 C C . GLN A 1 307 ? -67.580 2.081 92.730 1.00 95.25 307 GLN A C 1
ATOM 2522 O O . GLN A 1 307 ? -68.359 2.299 93.653 1.00 95.25 307 GLN A O 1
ATOM 2527 N N . LYS A 1 308 ? -66.750 1.031 92.734 1.00 93.25 308 LYS A N 1
ATOM 2528 C CA . LYS A 1 308 ? -66.701 0.051 93.827 1.00 93.25 308 LYS A CA 1
ATOM 2529 C C . LYS A 1 308 ? -66.225 0.664 95.141 1.00 93.25 308 LYS A C 1
ATOM 2531 O O . LYS A 1 308 ? -66.808 0.371 96.179 1.00 93.25 308 LYS A O 1
ATOM 2536 N N . ASP A 1 309 ? -65.245 1.558 95.105 1.00 93.88 309 ASP A N 1
ATOM 2537 C CA . ASP A 1 309 ? -64.793 2.304 96.282 1.00 93.88 309 ASP A CA 1
ATOM 2538 C C . ASP A 1 309 ? -65.906 3.196 96.847 1.00 93.88 309 ASP A C 1
ATOM 2540 O O . ASP A 1 309 ? -66.085 3.279 98.064 1.00 93.88 309 ASP A O 1
ATOM 2544 N N . GLN A 1 310 ? -66.699 3.826 95.974 1.00 93.88 310 GLN A N 1
ATOM 2545 C CA . GLN A 1 310 ? -67.863 4.611 96.378 1.00 93.88 310 GLN A CA 1
ATOM 2546 C C . GLN A 1 310 ? -68.953 3.728 97.010 1.00 93.88 310 GLN A C 1
ATOM 2548 O O . GLN A 1 310 ? -69.457 4.072 98.077 1.00 93.88 310 GLN A O 1
ATOM 2553 N N . GLU A 1 311 ? -69.258 2.566 96.421 1.00 93.62 311 GLU A N 1
ATOM 2554 C CA . GLU A 1 311 ? -70.179 1.575 97.003 1.00 93.62 311 GLU A CA 1
ATOM 2555 C C . GLU A 1 311 ? -69.693 1.099 98.386 1.00 93.62 311 GLU A C 1
ATOM 2557 O O . GLU A 1 311 ? -70.474 1.028 99.336 1.00 93.62 311 GLU A O 1
ATOM 2562 N N . ILE A 1 312 ? -68.395 0.811 98.538 1.00 92.38 312 ILE A N 1
ATOM 2563 C CA . ILE A 1 312 ? -67.793 0.425 99.825 1.00 92.38 312 ILE A CA 1
ATOM 2564 C C . ILE A 1 312 ? -67.937 1.552 100.845 1.00 92.38 312 ILE A C 1
ATOM 2566 O O . ILE A 1 312 ? -68.261 1.290 102.006 1.00 92.38 312 ILE A O 1
ATOM 2570 N N . LYS A 1 313 ? -67.705 2.800 100.435 1.00 92.56 313 LYS A N 1
ATOM 2571 C CA . LYS A 1 313 ? -67.850 3.964 101.308 1.00 92.56 313 LYS A CA 1
ATOM 2572 C C . LYS A 1 313 ? -69.293 4.128 101.778 1.00 92.56 313 LYS A C 1
ATOM 2574 O O . LYS A 1 313 ? -69.510 4.261 102.976 1.00 92.56 313 LYS A O 1
ATOM 2579 N N . GLU A 1 314 ? -70.264 4.027 100.875 1.00 92.62 314 GLU A N 1
ATOM 2580 C CA . GLU A 1 314 ? -71.694 4.082 101.206 1.00 92.62 314 GLU A CA 1
ATOM 2581 C C . GLU A 1 314 ? -72.102 2.962 102.168 1.00 92.62 314 GLU A C 1
ATOM 2583 O O . GLU A 1 314 ? -72.758 3.223 103.175 1.00 92.62 314 GLU A O 1
ATOM 2588 N N . LEU A 1 315 ? -71.654 1.726 101.925 1.00 90.81 315 LEU A N 1
ATOM 2589 C CA . LEU A 1 315 ? -71.883 0.601 102.837 1.00 90.81 315 LEU A CA 1
ATOM 2590 C C . LEU A 1 315 ? -71.207 0.808 104.200 1.00 90.81 315 LEU A C 1
ATOM 2592 O O . LEU A 1 315 ? -71.745 0.402 105.231 1.00 90.81 315 LEU A O 1
ATOM 2596 N N . THR A 1 316 ? -70.031 1.435 104.223 1.00 89.50 316 THR A N 1
ATOM 2597 C CA . THR A 1 316 ? -69.307 1.755 105.459 1.00 89.50 316 THR A CA 1
ATOM 2598 C C . THR A 1 316 ? -70.027 2.844 106.253 1.00 89.50 316 THR A C 1
ATOM 2600 O O . THR A 1 316 ? -70.178 2.709 107.466 1.00 89.50 316 THR A O 1
ATOM 2603 N N . ASP A 1 317 ? -70.526 3.883 105.585 1.00 90.44 317 ASP A N 1
ATOM 2604 C CA . ASP A 1 317 ? -71.319 4.955 106.192 1.00 90.44 317 ASP A CA 1
ATOM 2605 C C . ASP A 1 317 ? -72.657 4.419 106.720 1.00 90.44 317 ASP A C 1
ATOM 2607 O O . ASP A 1 317 ? -73.048 4.731 107.845 1.00 90.44 317 ASP A O 1
ATOM 2611 N N . GLU A 1 318 ? -73.313 3.536 105.964 1.00 90.44 318 GLU A N 1
ATOM 2612 C CA . GLU A 1 318 ? -74.523 2.830 106.386 1.00 90.44 318 GLU A CA 1
ATOM 2613 C C . GLU A 1 318 ? -74.271 1.982 107.635 1.00 90.44 318 GLU A C 1
ATOM 2615 O O . GLU A 1 318 ? -74.998 2.080 108.626 1.00 90.44 318 GLU A O 1
ATOM 2620 N N . LYS A 1 319 ? -73.193 1.190 107.629 1.00 87.75 319 LYS A N 1
ATOM 2621 C CA . LYS A 1 319 ? -72.761 0.413 108.794 1.00 87.75 319 LYS A CA 1
ATOM 2622 C C . LYS A 1 319 ? -72.494 1.320 109.995 1.00 87.75 319 LYS A C 1
ATOM 2624 O O . LYS A 1 319 ? -72.926 1.005 111.101 1.00 87.75 319 LYS A O 1
ATOM 2629 N N . ASN A 1 320 ? -71.818 2.450 109.803 1.00 87.06 320 ASN A N 1
ATOM 2630 C CA . ASN A 1 320 ? -71.541 3.407 110.874 1.00 87.06 320 ASN A CA 1
ATOM 2631 C C . ASN A 1 320 ? -72.825 4.050 111.415 1.00 87.06 320 ASN A C 1
ATOM 2633 O O . ASN A 1 320 ? -72.956 4.212 112.628 1.00 87.06 320 ASN A O 1
ATOM 2637 N N . ARG A 1 321 ? -73.799 4.360 110.551 1.00 87.38 321 ARG A N 1
ATOM 2638 C CA . ARG A 1 321 ? -75.126 4.842 110.954 1.00 87.38 321 ARG A CA 1
ATOM 2639 C C . ARG A 1 321 ? -75.858 3.803 111.795 1.00 87.38 321 ARG A C 1
ATOM 2641 O O . ARG A 1 321 ? -76.371 4.144 112.856 1.00 87.38 321 ARG A O 1
ATOM 2648 N N . GLN A 1 322 ? -75.848 2.540 111.372 1.00 84.44 322 GLN A N 1
ATOM 2649 C CA . GLN A 1 322 ? -76.429 1.440 112.145 1.00 84.44 322 GLN A CA 1
ATOM 2650 C C . GLN A 1 322 ? -75.735 1.275 113.501 1.00 84.44 322 GLN A C 1
ATOM 2652 O O . GLN A 1 322 ? -76.412 1.138 114.516 1.00 84.44 322 GLN A O 1
ATOM 2657 N N . ILE A 1 323 ? -74.401 1.366 113.550 1.00 83.88 323 ILE A N 1
ATOM 2658 C CA . ILE A 1 323 ? -73.644 1.366 114.811 1.00 83.88 323 ILE A CA 1
ATOM 2659 C C . ILE A 1 323 ? -74.070 2.545 115.698 1.00 83.88 323 ILE A C 1
ATOM 2661 O O . ILE A 1 323 ? -74.308 2.350 116.887 1.00 83.88 323 ILE A O 1
ATOM 2665 N N . MET A 1 324 ? -74.221 3.756 115.150 1.00 83.88 324 MET A N 1
ATOM 2666 C CA . MET A 1 324 ? -74.701 4.914 115.915 1.00 83.88 324 MET A CA 1
ATOM 2667 C C . MET A 1 324 ? -76.130 4.729 116.434 1.00 83.88 324 MET A C 1
ATOM 2669 O O . MET A 1 324 ? -76.395 5.066 117.585 1.00 83.88 324 MET A O 1
ATOM 2673 N N . GLU A 1 325 ? -77.044 4.183 115.630 1.00 84.94 325 GLU A N 1
ATOM 2674 C CA . GLU A 1 325 ? -78.410 3.878 116.067 1.00 84.94 325 GLU A CA 1
ATOM 2675 C C . GLU A 1 325 ? -78.430 2.839 117.188 1.00 84.94 325 GLU A C 1
ATOM 2677 O O . GLU A 1 325 ? -79.158 3.006 118.167 1.00 84.94 325 GLU A O 1
ATOM 2682 N N . VAL A 1 326 ? -77.619 1.784 117.071 1.00 82.69 326 VAL A N 1
ATOM 2683 C CA . VAL A 1 326 ? -77.458 0.769 118.118 1.00 82.69 326 VAL A CA 1
ATOM 2684 C C . VAL A 1 326 ? -76.905 1.407 119.390 1.00 82.69 326 VAL A C 1
ATOM 2686 O O . VAL A 1 326 ? -77.510 1.239 120.445 1.00 82.69 326 VAL A O 1
ATOM 2689 N N . ASN A 1 327 ? -75.852 2.221 119.292 1.00 82.38 327 ASN A N 1
ATOM 2690 C CA . ASN A 1 327 ? -75.275 2.936 120.434 1.00 82.38 327 ASN A CA 1
ATOM 2691 C C . ASN A 1 327 ? -76.281 3.904 121.084 1.00 82.38 327 ASN A C 1
ATOM 2693 O O . ASN A 1 327 ? -76.325 4.041 122.308 1.00 82.38 327 ASN A O 1
ATOM 2697 N N . LEU A 1 328 ? -77.121 4.579 120.291 1.00 85.19 328 LEU A N 1
ATOM 2698 C CA . LEU A 1 328 ? -78.171 5.462 120.802 1.00 85.19 328 LEU A CA 1
ATOM 2699 C C . LEU A 1 328 ? -79.258 4.666 121.534 1.00 85.19 328 LEU A C 1
ATOM 2701 O O . LEU A 1 328 ? -79.679 5.062 122.624 1.00 85.19 328 LEU A O 1
ATOM 2705 N N . ARG A 1 329 ? -79.695 3.537 120.961 1.00 82.06 329 ARG A N 1
ATOM 2706 C CA . ARG A 1 329 ? -80.646 2.618 121.604 1.00 82.06 329 ARG A CA 1
ATOM 2707 C C . ARG A 1 329 ? -80.075 2.065 122.900 1.00 82.06 329 ARG A C 1
ATOM 2709 O O . ARG A 1 329 ? -80.787 2.067 123.897 1.00 82.06 329 ARG A O 1
ATOM 2716 N N . GLU A 1 330 ? -78.809 1.661 122.902 1.00 82.69 330 GLU A N 1
ATOM 2717 C CA . GLU A 1 330 ? -78.089 1.204 124.090 1.00 82.69 330 GLU A CA 1
ATOM 2718 C C . GLU A 1 330 ? -78.052 2.300 125.162 1.00 82.69 330 GLU A C 1
ATOM 2720 O O . GLU A 1 330 ? -78.438 2.057 126.301 1.00 82.69 330 GLU A O 1
ATOM 2725 N N . THR A 1 331 ? -77.713 3.538 124.793 1.00 82.19 331 THR A N 1
ATOM 2726 C CA . THR A 1 331 ? -77.694 4.685 125.719 1.00 82.19 331 THR A CA 1
ATOM 2727 C C . THR A 1 331 ? -79.085 4.986 126.295 1.00 82.19 331 THR A C 1
ATOM 2729 O O . THR A 1 331 ? -79.228 5.245 127.490 1.00 82.19 331 THR A O 1
ATOM 2732 N N . CYS A 1 332 ? -80.133 4.928 125.467 1.00 82.88 332 CYS A N 1
ATOM 2733 C CA . CYS A 1 332 ? -81.516 5.126 125.903 1.00 82.88 332 CYS A CA 1
ATOM 2734 C C . CYS A 1 332 ? -81.974 4.004 126.845 1.00 82.88 332 CYS A C 1
ATOM 2736 O O . CYS A 1 332 ? -82.547 4.286 127.897 1.00 82.88 332 CYS A O 1
ATOM 2738 N N . LEU A 1 333 ? -81.663 2.747 126.512 1.00 82.31 333 LEU A N 1
ATOM 2739 C CA . LEU A 1 333 ? -81.893 1.587 127.372 1.00 82.31 333 LEU A CA 1
ATOM 2740 C C . LEU A 1 333 ? -81.177 1.740 128.711 1.00 82.31 333 LEU A C 1
ATOM 2742 O O . LEU A 1 333 ? -81.798 1.526 129.746 1.00 82.31 333 LEU A O 1
ATOM 2746 N N . LEU A 1 334 ? -79.913 2.167 128.710 1.00 81.56 334 LEU A N 1
ATOM 2747 C CA . LEU A 1 334 ? -79.157 2.429 129.933 1.00 81.56 334 LEU A CA 1
ATOM 2748 C C . LEU A 1 334 ? -79.821 3.514 130.793 1.00 81.56 334 LEU A C 1
ATOM 2750 O O . LEU A 1 334 ? -79.912 3.343 132.008 1.00 81.56 334 LEU A O 1
ATOM 2754 N N . GLU A 1 335 ? -80.352 4.591 130.203 1.00 84.56 335 GLU A N 1
ATOM 2755 C CA . GLU A 1 335 ? -81.075 5.620 130.966 1.00 84.56 335 GLU A CA 1
ATOM 2756 C C . GLU A 1 335 ? -82.438 5.120 131.470 1.00 84.56 335 GLU A C 1
ATOM 2758 O O . GLU A 1 335 ? -82.786 5.387 132.620 1.00 84.56 335 GLU A O 1
ATOM 2763 N N . ILE A 1 336 ? -83.188 4.347 130.674 1.00 80.44 336 ILE A N 1
ATOM 2764 C CA . ILE A 1 336 ? -84.431 3.693 131.117 1.00 80.44 336 ILE A CA 1
ATOM 2765 C C . ILE A 1 336 ? -84.132 2.778 132.302 1.00 80.44 336 ILE A C 1
ATOM 2767 O O . ILE A 1 336 ? -84.779 2.906 133.339 1.00 80.44 336 ILE A O 1
ATOM 2771 N N . ILE A 1 337 ? -83.120 1.914 132.190 1.00 78.88 337 ILE A N 1
ATOM 2772 C CA . ILE A 1 337 ? -82.663 1.033 133.269 1.00 78.88 337 ILE A CA 1
ATOM 2773 C C . ILE A 1 337 ? -82.276 1.866 134.491 1.00 78.88 337 ILE A C 1
ATOM 2775 O O . ILE A 1 337 ? -82.676 1.528 135.601 1.00 78.88 337 ILE A O 1
ATOM 2779 N N . ARG A 1 338 ? -81.582 2.997 134.320 1.00 82.88 338 ARG A N 1
ATOM 2780 C CA . ARG A 1 338 ? -81.221 3.898 135.424 1.00 82.88 338 ARG A CA 1
ATOM 2781 C C . ARG A 1 338 ? -82.445 4.507 136.112 1.00 82.88 338 ARG A C 1
ATOM 2783 O O . ARG A 1 338 ? -82.478 4.594 137.341 1.00 82.88 338 ARG A O 1
ATOM 2790 N N . GLN A 1 339 ? -83.457 4.937 135.358 1.00 80.75 339 GLN A N 1
ATOM 2791 C CA . GLN A 1 339 ? -84.705 5.473 135.916 1.00 80.75 339 GLN A CA 1
ATOM 2792 C C . GLN A 1 339 ? -85.539 4.375 136.583 1.00 80.75 339 GLN A C 1
ATOM 2794 O O . GLN A 1 339 ? -86.056 4.588 137.679 1.00 80.75 339 GLN A O 1
ATOM 2799 N N . PHE A 1 340 ? -85.587 3.178 135.997 1.00 80.00 340 PHE A N 1
ATOM 2800 C CA . PHE A 1 340 ? -86.176 1.998 136.623 1.00 80.00 340 PHE A CA 1
ATOM 2801 C C . PHE A 1 340 ? -85.446 1.628 137.908 1.00 80.00 340 PHE A C 1
ATOM 2803 O O . PHE A 1 340 ? -86.099 1.378 138.906 1.00 80.00 340 PHE A O 1
ATOM 2810 N N . GLN A 1 341 ? -84.116 1.669 137.950 1.00 77.50 341 GLN A N 1
ATOM 2811 C CA . GLN A 1 341 ? -83.346 1.436 139.172 1.00 77.50 341 GLN A CA 1
ATOM 2812 C C . GLN A 1 341 ? -83.640 2.493 140.241 1.00 77.50 341 GLN A C 1
ATOM 2814 O O . GLN A 1 341 ? -83.760 2.149 141.413 1.00 77.50 341 GLN A O 1
ATOM 2819 N N . LYS A 1 342 ? -83.810 3.772 139.875 1.00 80.25 342 LYS A N 1
ATOM 2820 C CA . LYS A 1 342 ? -84.280 4.807 140.817 1.00 80.25 342 LYS A CA 1
ATOM 2821 C C . LYS A 1 342 ? -85.691 4.517 141.321 1.00 80.25 342 LYS A C 1
ATOM 2823 O O . LYS A 1 342 ? -85.928 4.655 142.517 1.00 80.25 342 LYS A O 1
ATOM 2828 N N . PHE A 1 343 ? -86.601 4.105 140.440 1.00 78.50 343 PHE A N 1
ATOM 2829 C CA . PHE A 1 343 ? -87.964 3.720 140.800 1.00 78.50 343 PHE A CA 1
ATOM 2830 C C . PHE A 1 343 ? -87.985 2.485 141.705 1.00 78.50 343 PHE A C 1
ATOM 2832 O O . PHE A 1 343 ? -88.656 2.501 142.727 1.00 78.50 343 PHE A O 1
ATOM 2839 N N . ILE A 1 344 ? -87.200 1.455 141.391 1.00 72.12 344 ILE A N 1
ATOM 2840 C CA . ILE A 1 344 ? -87.005 0.258 142.210 1.00 72.12 344 ILE A CA 1
ATOM 2841 C C . ILE A 1 344 ? -86.449 0.666 143.572 1.00 72.12 344 ILE A C 1
ATOM 2843 O O . ILE A 1 344 ? -87.042 0.331 144.586 1.00 72.12 344 ILE A O 1
ATOM 2847 N N . ASN A 1 345 ? -85.384 1.467 143.626 1.00 74.06 345 ASN A N 1
ATOM 2848 C CA . ASN A 1 345 ? -84.827 1.966 144.887 1.00 74.06 345 ASN A CA 1
ATOM 2849 C C . ASN A 1 345 ? -85.836 2.801 145.693 1.00 74.06 345 ASN A C 1
ATOM 2851 O O . ASN A 1 345 ? -85.842 2.741 146.922 1.00 74.06 345 ASN A O 1
ATOM 2855 N N . PHE A 1 346 ? -86.697 3.571 145.025 1.00 76.69 346 PHE A N 1
ATOM 2856 C CA . PHE A 1 346 ? -87.791 4.304 145.658 1.00 76.69 346 PHE A CA 1
ATOM 2857 C C . PHE A 1 346 ? -88.875 3.357 146.199 1.00 76.69 346 PHE A C 1
ATOM 2859 O O . PHE A 1 346 ? -89.236 3.460 147.368 1.00 76.69 346 PHE A O 1
ATOM 2866 N N . ALA A 1 347 ? -89.346 2.402 145.394 1.00 67.06 347 ALA A N 1
ATOM 2867 C CA . ALA A 1 347 ? -90.364 1.419 145.759 1.00 67.06 347 ALA A CA 1
ATOM 2868 C C . ALA A 1 347 ? -89.894 0.508 146.905 1.00 67.06 347 ALA A C 1
ATOM 2870 O O . ALA A 1 347 ? -90.634 0.291 147.862 1.00 67.06 347 ALA A O 1
ATOM 2871 N N . LEU A 1 348 ? -88.634 0.065 146.863 1.00 66.06 348 LEU A N 1
ATOM 2872 C CA . LEU A 1 348 ? -87.989 -0.718 147.919 1.00 66.06 348 LEU A CA 1
ATOM 2873 C C . LEU A 1 348 ? -87.847 0.072 149.230 1.00 66.06 348 LEU A C 1
ATOM 2875 O O . LEU A 1 348 ? -87.961 -0.511 150.305 1.00 66.06 348 LEU A O 1
ATOM 2879 N N . ARG A 1 349 ? -87.633 1.396 149.169 1.00 70.19 349 ARG A N 1
ATOM 2880 C CA . ARG A 1 349 ? -87.637 2.269 150.359 1.00 70.19 349 ARG A CA 1
ATOM 2881 C C . ARG A 1 349 ? -89.044 2.545 150.895 1.00 70.19 349 ARG A C 1
ATOM 2883 O O . ARG A 1 349 ? -89.199 2.679 152.104 1.00 70.19 349 ARG A O 1
ATOM 2890 N N . ALA A 1 350 ? -90.043 2.658 150.021 1.00 64.06 350 ALA A N 1
ATOM 2891 C CA . ALA A 1 350 ? -91.419 2.980 150.394 1.00 64.06 350 ALA A CA 1
ATOM 2892 C C . ALA A 1 350 ? -92.201 1.769 150.943 1.00 64.06 350 ALA A C 1
ATOM 2894 O O . ALA A 1 350 ? -93.070 1.948 151.792 1.00 64.06 350 ALA A O 1
ATOM 2895 N N . SER A 1 351 ? -91.897 0.547 150.488 1.00 59.56 351 SER A N 1
ATOM 2896 C CA . SER A 1 351 ? -92.541 -0.694 150.947 1.00 59.56 351 SER A CA 1
ATOM 2897 C C . SER A 1 351 ? -91.550 -1.873 150.927 1.00 59.56 351 SER A C 1
ATOM 2899 O O . SER A 1 351 ? -91.479 -2.621 149.948 1.00 59.56 351 SER A O 1
ATOM 2901 N N . PRO A 1 352 ? -90.766 -2.068 152.005 1.00 58.81 352 PRO A N 1
ATOM 2902 C CA . PRO A 1 352 ? -89.711 -3.085 152.050 1.00 58.81 352 PRO A CA 1
ATOM 2903 C C . PRO A 1 352 ? -90.214 -4.531 151.916 1.00 58.81 352 PRO A C 1
ATOM 2905 O O . PRO A 1 352 ? -89.483 -5.399 151.450 1.00 58.81 352 PRO A O 1
ATOM 2908 N N . THR A 1 353 ? -91.461 -4.811 152.302 1.00 58.09 353 THR A N 1
ATOM 2909 C CA . THR A 1 353 ? -92.039 -6.166 152.311 1.00 58.09 353 THR A CA 1
ATOM 2910 C C . THR A 1 353 ? -92.611 -6.621 150.965 1.00 58.09 353 THR A C 1
ATOM 2912 O O . THR A 1 353 ? -92.949 -7.791 150.833 1.00 58.09 353 THR A O 1
ATOM 2915 N N . GLN A 1 354 ? -92.694 -5.749 149.951 1.00 57.31 354 GLN A N 1
ATOM 2916 C CA . GLN A 1 354 ? -93.175 -6.105 148.600 1.00 57.31 354 GLN A CA 1
ATOM 2917 C C . GLN A 1 354 ? -92.046 -6.220 147.554 1.00 57.31 354 GLN A C 1
ATOM 2919 O O . GLN A 1 354 ? -92.301 -6.387 146.361 1.00 57.31 354 GLN A O 1
ATOM 2924 N N . ALA A 1 355 ? -90.790 -6.169 148.004 1.00 54.50 355 ALA A N 1
ATOM 2925 C CA . ALA A 1 355 ? -89.575 -6.199 147.191 1.00 54.50 355 ALA A CA 1
ATOM 2926 C C . ALA A 1 355 ? -89.397 -7.455 146.315 1.00 54.50 355 ALA A C 1
ATOM 2928 O O . ALA A 1 355 ? -88.734 -7.390 145.278 1.00 54.50 355 ALA A O 1
ATOM 2929 N N . GLU A 1 356 ? -89.994 -8.587 146.702 1.00 59.59 356 GLU A N 1
ATOM 2930 C CA . GLU A 1 356 ? -89.829 -9.872 146.005 1.00 59.59 356 GLU A CA 1
ATOM 2931 C C . GLU A 1 356 ? -90.360 -9.854 144.563 1.00 59.59 356 GLU A C 1
ATOM 2933 O O . GLU A 1 356 ? -89.828 -10.558 143.706 1.00 59.59 356 GLU A O 1
ATOM 2938 N N . PHE A 1 357 ? -91.340 -8.999 144.244 1.00 57.12 357 PHE A N 1
ATOM 2939 C CA . PHE A 1 357 ? -91.883 -8.902 142.885 1.00 57.12 357 PHE A CA 1
ATOM 2940 C C . PHE A 1 357 ? -90.949 -8.180 141.900 1.00 57.12 357 PHE A C 1
ATOM 2942 O O . PHE A 1 357 ? -90.987 -8.470 140.707 1.00 57.12 357 PHE A O 1
ATOM 2949 N N . LEU A 1 358 ? -90.068 -7.282 142.356 1.00 55.00 358 LEU A N 1
ATOM 2950 C CA . LEU A 1 358 ? -89.182 -6.508 141.469 1.00 55.00 358 LEU A CA 1
ATOM 2951 C C . LEU A 1 358 ? -87.934 -7.288 141.021 1.00 55.00 358 LEU A C 1
ATOM 2953 O O . LEU A 1 358 ? -87.408 -7.029 139.940 1.00 55.00 358 LEU A O 1
ATOM 2957 N N . LEU A 1 359 ? -87.530 -8.317 141.773 1.00 55.84 359 LEU A N 1
ATOM 2958 C CA . LEU A 1 359 ? -86.510 -9.300 141.365 1.00 55.84 359 LEU A CA 1
ATOM 2959 C C . LEU A 1 359 ? -86.957 -10.190 140.186 1.00 55.84 359 LEU A C 1
ATOM 2961 O O . LEU A 1 359 ? -86.155 -10.948 139.643 1.00 55.84 359 LEU A O 1
ATOM 2965 N N . SER A 1 360 ? -88.219 -10.088 139.752 1.00 57.81 360 SER A N 1
ATOM 2966 C CA . SER A 1 360 ? -88.730 -10.798 138.573 1.00 57.81 360 SER A CA 1
ATOM 2967 C C . SER A 1 360 ? -88.516 -10.054 137.245 1.00 57.81 360 SER A C 1
ATOM 2969 O O . SER A 1 360 ? -88.649 -10.667 136.187 1.00 57.81 360 SER A O 1
ATOM 2971 N N . VAL A 1 361 ? -88.120 -8.772 137.268 1.00 61.44 361 VAL A N 1
ATOM 2972 C CA . VAL A 1 361 ? -87.983 -7.947 136.049 1.00 61.44 361 VAL A CA 1
ATOM 2973 C C . VAL A 1 361 ? -86.784 -8.371 135.191 1.00 61.44 361 VAL A C 1
ATOM 2975 O O . VAL A 1 361 ? -86.904 -8.427 133.972 1.00 61.44 361 VAL A O 1
ATOM 2978 N N . GLU A 1 362 ? -85.657 -8.753 135.799 1.00 61.22 362 GLU A N 1
ATOM 2979 C CA . GLU A 1 362 ? -84.490 -9.282 135.070 1.00 61.22 362 GLU A CA 1
ATOM 2980 C C . GLU A 1 362 ? -84.835 -10.590 134.343 1.00 61.22 362 GLU A C 1
ATOM 2982 O O . GLU A 1 362 ? -84.546 -10.751 133.157 1.00 61.22 362 GLU A O 1
ATOM 2987 N N . LYS A 1 363 ? -85.555 -11.494 135.023 1.00 66.31 363 LYS A N 1
ATOM 2988 C CA . LYS A 1 363 ? -86.043 -12.740 134.415 1.00 66.31 363 LYS A CA 1
ATOM 2989 C C . LYS A 1 363 ? -87.049 -12.479 133.293 1.00 66.31 363 LYS A C 1
ATOM 2991 O O . LYS A 1 363 ? -87.033 -13.203 132.303 1.00 66.31 363 LYS A O 1
ATOM 2996 N N . MET A 1 364 ? -87.884 -11.447 133.418 1.00 63.53 364 MET A N 1
ATOM 2997 C CA . MET A 1 364 ? -88.854 -11.056 132.392 1.00 63.53 364 MET A CA 1
ATOM 2998 C C . MET A 1 364 ? -88.176 -10.414 131.168 1.00 63.53 364 MET A C 1
ATOM 3000 O O . MET A 1 364 ? -88.538 -10.736 130.040 1.00 63.53 364 MET A O 1
ATOM 3004 N N . MET A 1 365 ? -87.138 -9.592 131.364 1.00 65.88 365 MET A N 1
ATOM 3005 C CA . MET A 1 365 ? -86.335 -9.035 130.268 1.00 65.88 365 MET A CA 1
ATOM 3006 C C . MET A 1 365 ? -85.554 -10.108 129.507 1.00 65.88 365 MET A C 1
ATOM 3008 O O . MET A 1 365 ? -85.527 -10.066 128.283 1.00 65.88 365 MET A O 1
ATOM 3012 N N . ILE A 1 366 ? -84.948 -11.080 130.199 1.00 67.38 366 ILE A N 1
ATOM 3013 C CA . ILE A 1 366 ? -84.245 -12.200 129.548 1.00 67.38 366 ILE A CA 1
ATOM 3014 C C . ILE A 1 366 ? -85.222 -13.043 128.717 1.00 67.38 366 ILE A C 1
ATOM 3016 O O . ILE A 1 366 ? -84.873 -13.472 127.619 1.00 67.38 366 ILE A O 1
ATOM 3020 N N . PHE A 1 367 ? -86.451 -13.243 129.204 1.00 68.81 367 PHE A N 1
ATOM 3021 C CA . PHE A 1 367 ? -87.489 -13.960 128.461 1.00 68.81 367 PHE A CA 1
ATOM 3022 C C . PHE A 1 367 ? -87.931 -13.214 127.195 1.00 68.81 367 PHE A C 1
ATOM 3024 O O . PHE A 1 367 ? -87.998 -13.830 126.137 1.00 68.81 367 PHE A O 1
ATOM 3031 N N . GLU A 1 368 ? -88.167 -11.902 127.273 1.00 69.12 368 GLU A N 1
ATOM 3032 C CA . GLU A 1 368 ? -88.498 -11.080 126.097 1.00 69.12 368 GLU A CA 1
ATOM 3033 C C . GLU A 1 368 ? -87.322 -10.970 125.114 1.00 69.12 368 GLU A C 1
ATOM 3035 O O . GLU A 1 368 ? -87.527 -11.030 123.905 1.00 69.12 368 GLU A O 1
ATOM 3040 N N . LEU A 1 369 ? -86.071 -10.896 125.594 1.00 64.75 369 LEU A N 1
ATOM 3041 C CA . LEU A 1 369 ? -84.896 -10.912 124.714 1.00 64.75 369 LEU A CA 1
ATOM 3042 C C . LEU A 1 369 ? -84.760 -12.260 123.989 1.00 64.75 369 LEU A C 1
ATOM 3044 O O . LEU A 1 369 ? -84.483 -12.287 122.792 1.00 64.75 369 LEU A O 1
ATOM 3048 N N . ALA A 1 370 ? -84.971 -13.374 124.697 1.00 65.88 370 ALA A N 1
ATOM 3049 C CA . ALA A 1 370 ? -84.930 -14.713 124.117 1.00 65.88 370 ALA A CA 1
ATOM 3050 C C . ALA A 1 370 ? -86.057 -14.923 123.091 1.00 65.88 370 ALA A C 1
ATOM 3052 O O . ALA A 1 370 ? -85.813 -15.483 122.022 1.00 65.88 370 ALA A O 1
ATOM 3053 N N . ASP A 1 371 ? -87.262 -14.421 123.369 1.00 68.75 371 ASP A N 1
ATOM 3054 C CA . ASP A 1 371 ? -88.405 -14.503 122.455 1.00 68.75 371 ASP A CA 1
ATOM 3055 C C . ASP A 1 371 ? -88.237 -13.564 121.238 1.00 68.75 371 ASP A C 1
ATOM 3057 O O . ASP A 1 371 ? -88.565 -13.935 120.111 1.00 68.75 371 ASP A O 1
ATOM 3061 N N . ALA A 1 372 ? -87.628 -12.384 121.410 1.00 68.25 372 ALA A N 1
ATOM 3062 C CA . ALA A 1 372 ? -87.291 -11.466 120.318 1.00 68.25 372 ALA A CA 1
ATOM 3063 C C . ALA A 1 372 ? -86.157 -11.989 119.414 1.00 68.25 372 ALA A C 1
ATOM 3065 O O . ALA A 1 372 ? -86.219 -11.807 118.198 1.00 68.25 372 ALA A O 1
ATOM 3066 N N . VAL A 1 373 ? -85.151 -12.677 119.969 1.00 61.41 373 VAL A N 1
ATOM 3067 C CA . VAL A 1 373 ? -84.087 -13.350 119.195 1.00 61.41 373 VAL A CA 1
ATOM 3068 C C . VAL A 1 373 ? -84.628 -14.575 118.447 1.00 61.41 373 VAL A C 1
ATOM 3070 O O . VAL A 1 373 ? -84.220 -14.831 117.316 1.00 61.41 373 VAL A O 1
ATOM 3073 N N . LEU A 1 374 ? -85.596 -15.299 119.021 1.00 64.25 374 LEU A N 1
ATOM 3074 C CA . LEU A 1 374 ? -86.295 -16.394 118.335 1.00 64.25 374 LEU A CA 1
ATOM 3075 C C . LEU A 1 374 ? -87.238 -15.891 117.225 1.00 64.25 374 LEU A C 1
ATOM 3077 O O . LEU A 1 374 ? -87.384 -16.564 116.202 1.00 64.25 374 LEU A O 1
ATOM 3081 N N . LYS A 1 375 ? -87.845 -14.705 117.385 1.00 63.09 375 LYS A N 1
ATOM 3082 C CA . LYS A 1 375 ? -88.735 -14.077 116.387 1.00 63.09 375 LYS A CA 1
ATOM 3083 C C . LYS A 1 375 ? -88.011 -13.295 115.288 1.00 63.09 375 LYS A C 1
ATOM 3085 O O . LYS A 1 375 ? -88.570 -13.166 114.203 1.00 63.09 375 LYS A O 1
ATOM 3090 N N . SER A 1 376 ? -86.794 -12.795 115.518 1.00 54.09 376 SER A N 1
ATOM 3091 C CA . SER A 1 376 ? -86.042 -11.994 114.534 1.00 54.09 376 SER A CA 1
ATOM 3092 C C . SER A 1 376 ? -85.493 -12.793 113.350 1.00 54.09 376 SER A C 1
ATOM 3094 O O . SER A 1 376 ? -84.929 -12.206 112.432 1.00 54.09 376 SER A O 1
ATOM 3096 N N . GLY A 1 377 ? -85.708 -14.112 113.317 1.00 49.38 377 GLY A N 1
ATOM 3097 C CA . GLY A 1 377 ? -85.509 -14.890 112.102 1.00 49.38 377 GLY A CA 1
ATOM 3098 C C . GLY A 1 377 ? -84.066 -14.879 111.606 1.00 49.38 377 GLY A C 1
ATOM 3099 O O . GLY A 1 377 ? -83.852 -14.779 110.404 1.00 49.38 377 GLY A O 1
ATOM 3100 N N . PHE A 1 378 ? -83.080 -15.050 112.495 1.00 47.38 378 PHE A N 1
ATOM 3101 C CA . PHE A 1 378 ? -81.726 -15.467 112.101 1.00 47.38 378 PHE A CA 1
ATOM 3102 C C . PHE A 1 378 ? -81.736 -16.936 111.631 1.00 47.38 378 PHE A C 1
ATOM 3104 O O . PHE A 1 378 ? -81.119 -17.823 112.215 1.00 47.38 378 PHE A O 1
ATOM 3111 N N . LYS A 1 379 ? -82.498 -17.209 110.573 1.00 47.97 379 LYS A N 1
ATOM 3112 C CA . LYS A 1 379 ? -82.244 -18.303 109.642 1.00 47.97 379 LYS A CA 1
ATOM 3113 C C . LYS A 1 379 ? -81.503 -17.649 108.481 1.00 47.97 379 LYS A C 1
ATOM 3115 O O . LYS A 1 379 ? -81.961 -16.631 107.984 1.00 47.97 379 LYS A O 1
ATOM 3120 N N . ASP A 1 380 ? -80.366 -18.218 108.108 1.00 47.31 380 ASP A N 1
ATOM 3121 C CA . ASP A 1 380 ? -79.513 -17.801 106.986 1.00 47.31 380 ASP A CA 1
ATOM 3122 C C . A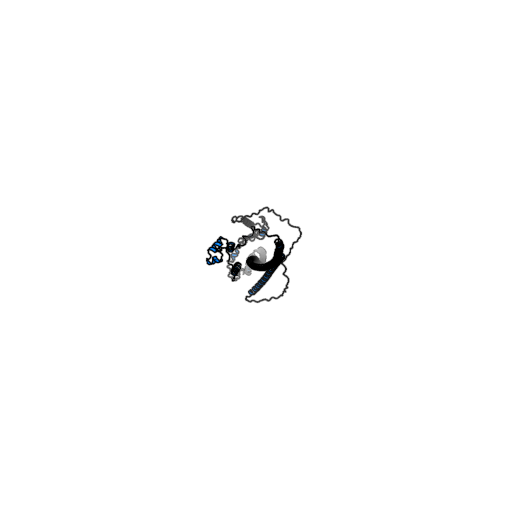SP A 1 380 ? -78.404 -16.791 107.318 1.00 47.31 380 ASP A C 1
ATOM 3124 O O . ASP A 1 380 ? -78.209 -15.778 106.655 1.00 47.31 380 ASP A O 1
ATOM 3128 N N . LEU A 1 381 ? -77.548 -17.154 108.274 1.00 44.12 381 LEU A N 1
ATOM 3129 C CA . LEU A 1 381 ? -76.111 -16.964 108.056 1.00 44.12 381 LEU A CA 1
ATOM 3130 C C . LEU A 1 381 ? -75.584 -18.233 107.384 1.00 44.12 381 LEU A C 1
ATOM 3132 O O . LEU A 1 381 ? -74.970 -19.092 108.012 1.00 44.12 381 LEU A O 1
ATOM 3136 N N . THR A 1 382 ? -75.879 -18.383 106.092 1.00 41.41 382 THR A N 1
ATOM 3137 C CA . THR A 1 382 ? -75.123 -19.310 105.253 1.00 41.41 382 THR A CA 1
ATOM 3138 C C . THR A 1 382 ? -73.672 -18.855 105.265 1.00 41.41 382 THR A C 1
ATOM 3140 O O . THR A 1 382 ? -73.356 -17.764 104.786 1.00 41.41 382 THR A O 1
ATOM 3143 N N . HIS A 1 383 ? -72.806 -19.694 105.825 1.00 41.44 383 HIS A N 1
ATOM 3144 C CA . HIS A 1 383 ? -71.364 -19.642 105.641 1.00 41.44 383 HIS A CA 1
ATOM 3145 C C . HIS A 1 383 ? -71.100 -19.578 104.128 1.00 41.44 383 HIS A C 1
ATOM 3147 O O . HIS A 1 383 ? 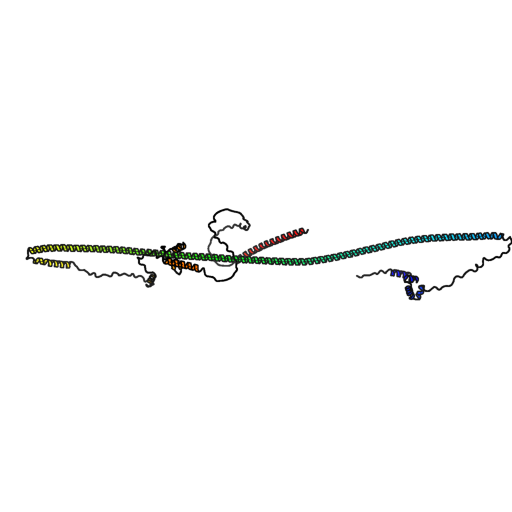-71.269 -20.570 103.421 1.00 41.44 383 HIS A O 1
ATOM 3153 N N . ARG A 1 384 ? -70.768 -18.397 103.595 1.00 35.69 384 ARG A N 1
ATOM 3154 C CA . ARG A 1 384 ? -70.214 -18.279 102.242 1.00 35.69 384 ARG A CA 1
ATOM 3155 C C . ARG A 1 384 ? -68.734 -18.636 102.318 1.00 35.69 384 ARG A C 1
ATOM 3157 O O . ARG A 1 384 ? -67.872 -17.769 102.228 1.00 35.69 384 ARG A O 1
ATOM 3164 N N . ASP A 1 385 ? -68.469 -19.924 102.478 1.00 45.47 385 ASP A N 1
ATOM 3165 C CA . ASP A 1 385 ? -67.209 -20.515 102.051 1.00 45.47 385 ASP A CA 1
ATOM 3166 C C . ASP A 1 385 ? -67.376 -20.889 100.586 1.00 45.47 385 ASP A C 1
ATOM 3168 O O . ASP A 1 385 ? -67.779 -21.996 100.268 1.00 45.47 385 ASP A O 1
ATOM 3172 N N . GLU A 1 386 ? -67.123 -19.943 99.689 1.00 44.91 386 GLU A N 1
ATOM 3173 C CA . GLU A 1 386 ? -66.765 -20.259 98.307 1.00 44.91 386 GLU A CA 1
ATOM 3174 C C . GLU A 1 386 ? -66.035 -19.045 97.728 1.00 44.91 386 GLU A C 1
ATOM 3176 O O . GLU A 1 386 ? -66.557 -18.229 96.968 1.00 44.91 386 GLU A O 1
ATOM 3181 N N . ILE A 1 387 ? -64.776 -18.914 98.151 1.00 42.81 387 ILE A N 1
ATOM 3182 C CA . ILE A 1 387 ? -63.750 -18.260 97.344 1.00 42.81 387 ILE A CA 1
ATOM 3183 C C . ILE A 1 387 ? -63.619 -19.127 96.089 1.00 42.81 387 ILE A C 1
ATOM 3185 O O . ILE A 1 387 ? -62.904 -20.128 96.076 1.00 42.81 387 ILE A O 1
ATOM 3189 N N . LEU A 1 388 ? -64.372 -18.784 95.047 1.00 51.16 388 LEU A N 1
ATOM 3190 C CA . LEU A 1 388 ? -64.144 -19.335 93.720 1.00 51.16 388 LEU A CA 1
ATOM 3191 C C . LEU A 1 388 ? -62.755 -18.877 93.243 1.00 51.16 388 LEU A C 1
ATOM 3193 O O . LEU A 1 388 ? -62.449 -17.685 93.345 1.00 51.16 388 LEU A O 1
ATOM 3197 N N . PRO A 1 389 ? -61.911 -19.781 92.712 1.00 45.75 389 PRO A N 1
ATOM 3198 C CA . PRO A 1 389 ? -60.645 -19.395 92.114 1.00 45.75 389 PRO A CA 1
ATOM 3199 C C . PRO A 1 389 ? -60.922 -18.464 90.934 1.00 45.75 389 PRO A C 1
ATOM 3201 O O . PRO A 1 389 ? -61.577 -18.844 89.960 1.00 45.75 389 PRO A O 1
ATOM 3204 N N . TRP A 1 390 ? -60.420 -17.235 91.017 1.00 46.31 390 TRP A N 1
ATOM 3205 C CA . TRP A 1 390 ? -60.258 -16.393 89.840 1.00 46.31 390 TRP A CA 1
ATOM 3206 C C . TRP A 1 390 ? -59.341 -17.147 88.857 1.00 46.31 390 TRP A C 1
ATOM 3208 O O . TRP A 1 390 ? -58.460 -17.884 89.294 1.00 46.31 390 TRP A O 1
ATOM 3218 N N . MET A 1 391 ? -59.548 -16.986 87.550 1.00 44.66 391 MET A N 1
ATOM 3219 C CA . MET A 1 391 ? -58.890 -17.715 86.445 1.00 44.66 391 MET A CA 1
ATOM 3220 C C . MET A 1 391 ? -59.553 -19.039 86.036 1.00 44.66 391 MET A C 1
ATOM 3222 O O . MET A 1 391 ? -59.030 -20.134 86.224 1.00 44.66 391 MET A O 1
ATOM 3226 N N . THR A 1 392 ? -60.669 -18.928 85.319 1.00 42.53 392 THR A N 1
ATOM 3227 C CA . THR A 1 392 ? -60.915 -19.823 84.178 1.00 42.53 392 THR A CA 1
ATOM 3228 C C . THR A 1 392 ? -60.844 -18.992 82.904 1.00 42.53 392 THR A C 1
ATOM 3230 O O . THR A 1 392 ? -61.848 -18.507 82.386 1.00 42.53 392 THR A O 1
ATOM 3233 N N . GLU A 1 393 ? -59.623 -18.803 82.406 1.00 45.28 393 GLU A N 1
ATOM 3234 C CA . GLU A 1 393 ? -59.403 -18.321 81.048 1.00 45.28 393 GLU A CA 1
ATOM 3235 C C . GLU A 1 393 ? -59.962 -19.358 80.064 1.00 45.28 393 GLU A C 1
ATOM 3237 O O . GLU A 1 393 ? -59.467 -20.480 79.927 1.00 45.28 393 GLU A O 1
ATOM 3242 N N . LYS A 1 394 ? -61.038 -18.980 79.369 1.00 44.62 394 LYS A N 1
ATOM 3243 C CA . LYS A 1 394 ? -61.483 -19.656 78.152 1.00 44.62 394 LYS A CA 1
ATOM 3244 C C . LYS A 1 394 ? -60.415 -19.450 77.082 1.00 44.62 394 LYS A C 1
ATOM 3246 O O . LYS A 1 394 ? -60.405 -18.439 76.389 1.00 44.62 394 LYS A O 1
ATOM 3251 N N . ILE A 1 395 ? -59.554 -20.448 76.918 1.00 42.50 395 ILE A N 1
ATOM 3252 C CA . ILE A 1 395 ? -58.671 -20.573 75.762 1.00 42.50 395 ILE A CA 1
ATOM 3253 C C . ILE A 1 395 ? -59.551 -20.732 74.515 1.00 42.50 395 ILE A C 1
ATOM 3255 O O . ILE A 1 395 ? -60.177 -21.774 74.288 1.00 42.50 395 ILE A O 1
ATOM 3259 N N . CYS A 1 396 ? -59.613 -19.674 73.707 1.00 40.88 396 CYS A N 1
ATOM 3260 C CA . CYS A 1 396 ? -60.092 -19.729 72.334 1.00 40.88 396 CYS A CA 1
ATOM 3261 C C . CYS A 1 396 ? -59.311 -20.812 71.580 1.00 40.88 396 CYS A C 1
ATOM 3263 O O . CYS A 1 396 ? -58.084 -20.774 71.497 1.00 40.88 396 CYS A O 1
ATOM 3265 N N . LYS A 1 397 ? -60.030 -21.793 71.024 1.00 42.97 397 LYS A N 1
ATOM 3266 C CA . LYS A 1 397 ? -59.473 -22.832 70.151 1.00 42.97 397 LYS A CA 1
ATOM 3267 C C . LYS A 1 397 ? -59.024 -22.196 68.834 1.00 42.97 397 LYS A C 1
ATOM 3269 O O . LYS A 1 397 ? -59.778 -22.154 67.867 1.00 42.97 397 LYS A O 1
ATOM 3274 N N . GLY A 1 398 ? -57.794 -21.690 68.836 1.00 43.12 398 GLY A N 1
ATOM 3275 C CA . GLY A 1 398 ? -57.058 -21.264 67.657 1.00 43.12 398 GLY A CA 1
ATOM 3276 C C . GLY A 1 398 ? -56.657 -22.460 66.796 1.00 43.12 398 GLY A C 1
ATOM 3277 O O . GLY A 1 398 ? -56.139 -23.470 67.269 1.00 43.12 398 GLY A O 1
ATOM 3278 N N . GLN A 1 399 ? -56.958 -22.315 65.516 1.00 43.72 399 GLN A N 1
ATOM 3279 C CA . GLN A 1 399 ? -56.598 -23.135 64.370 1.00 43.72 399 GLN A CA 1
ATOM 3280 C C . GLN A 1 399 ? -55.127 -23.601 64.428 1.00 43.72 399 GLN A C 1
ATOM 3282 O O . GLN A 1 399 ? -54.210 -22.788 64.503 1.00 43.72 399 GLN A O 1
ATOM 3287 N N . LYS A 1 400 ? -54.897 -24.922 64.394 1.00 42.66 400 LYS A N 1
ATOM 3288 C CA . LYS A 1 400 ? -53.552 -25.515 64.306 1.00 42.66 400 LYS A CA 1
ATOM 3289 C C . LYS A 1 400 ? -52.919 -25.156 62.959 1.00 42.66 400 LYS A C 1
ATOM 3291 O O . LYS A 1 400 ? -53.233 -25.781 61.949 1.00 42.66 400 LYS A O 1
ATOM 3296 N N . VAL A 1 401 ? -52.009 -24.188 62.960 1.00 48.75 401 VAL A N 1
ATOM 3297 C CA . VAL A 1 401 ? -51.007 -24.019 61.903 1.00 48.75 401 VAL A CA 1
ATOM 3298 C C . VAL A 1 401 ? -49.884 -25.011 62.205 1.00 48.75 401 VAL A C 1
ATOM 3300 O O . VAL A 1 401 ? -49.080 -24.812 63.109 1.00 48.75 401 VAL A O 1
ATOM 3303 N N . SER A 1 402 ? -49.874 -26.143 61.509 1.00 49.44 402 SER A N 1
ATOM 3304 C CA . SER A 1 402 ? -48.769 -27.101 61.544 1.00 49.44 402 SER A CA 1
ATOM 3305 C C . SER A 1 402 ? -47.603 -26.544 60.728 1.00 49.44 402 SER A C 1
ATOM 3307 O O . SER A 1 402 ? -47.692 -26.505 59.502 1.00 49.44 402 SER A O 1
ATOM 3309 N N . GLY A 1 403 ? -46.539 -26.097 61.402 1.00 53.12 403 GLY A N 1
ATOM 3310 C CA . GLY A 1 403 ? -45.310 -25.648 60.735 1.00 53.12 403 GLY A CA 1
ATOM 3311 C C . GLY A 1 403 ? -44.337 -24.799 61.559 1.00 53.12 403 GLY A C 1
ATOM 3312 O O . GLY A 1 403 ? -43.266 -24.501 61.052 1.00 53.12 403 GLY A O 1
ATOM 3313 N N . LEU A 1 404 ? -44.667 -24.417 62.795 1.00 48.12 404 LEU A N 1
ATOM 3314 C CA . LEU A 1 404 ? -43.754 -23.682 63.678 1.00 48.12 404 LEU A CA 1
ATOM 3315 C C . LEU A 1 404 ? -43.555 -24.483 64.962 1.00 48.12 404 LEU A C 1
ATOM 3317 O O . LEU A 1 404 ? -44.442 -24.538 65.816 1.00 48.12 404 LEU A O 1
ATOM 3321 N N . GLU A 1 405 ? -42.413 -25.157 65.078 1.00 50.88 405 GLU A N 1
ATOM 3322 C CA . GLU A 1 405 ? -41.992 -25.733 66.348 1.00 50.88 405 GLU A CA 1
ATOM 3323 C C . GLU A 1 405 ? -41.605 -24.593 67.296 1.00 50.88 405 GLU A C 1
ATOM 3325 O O . GLU A 1 405 ? -40.883 -23.670 66.934 1.00 50.88 405 GLU A O 1
ATOM 3330 N N . MET A 1 406 ? -42.064 -24.655 68.547 1.00 50.78 406 MET A N 1
ATOM 3331 C CA . MET A 1 406 ? -41.826 -23.611 69.556 1.00 50.78 406 MET A CA 1
ATOM 3332 C C . MET A 1 406 ? -40.341 -23.441 69.937 1.00 50.78 406 MET A C 1
ATOM 3334 O O . MET A 1 406 ? -39.991 -22.539 70.691 1.00 50.78 406 MET A O 1
ATOM 3338 N N . LYS A 1 407 ? -39.463 -24.299 69.405 1.00 55.44 407 LYS A N 1
ATOM 3339 C CA . LYS A 1 407 ? -38.008 -24.188 69.538 1.00 55.44 407 LYS A CA 1
ATOM 3340 C C . LYS A 1 407 ? -37.406 -23.161 68.572 1.00 55.44 407 LYS A C 1
ATOM 3342 O O . LYS A 1 407 ? -36.402 -22.560 68.923 1.00 55.44 407 LYS A O 1
ATOM 3347 N N . ASP A 1 408 ? -38.072 -22.862 67.456 1.00 53.25 408 ASP A N 1
ATOM 3348 C CA . ASP A 1 408 ? -37.584 -21.889 66.465 1.00 53.25 408 ASP A CA 1
ATOM 3349 C C . ASP A 1 408 ? -37.867 -20.429 66.870 1.00 53.25 408 ASP A C 1
ATOM 3351 O O . ASP A 1 408 ? -37.315 -19.495 66.293 1.00 53.25 408 ASP A O 1
ATOM 3355 N N . TYR A 1 409 ? -38.709 -20.205 67.888 1.00 52.78 409 TYR A N 1
ATOM 3356 C CA . TYR A 1 409 ? -39.075 -18.858 68.351 1.00 52.78 409 TYR A CA 1
ATOM 3357 C C . TYR A 1 409 ? -38.061 -18.238 69.327 1.00 52.78 409 TYR A C 1
ATOM 3359 O O . TYR A 1 409 ? -38.135 -17.043 69.611 1.00 52.78 409 TYR A O 1
ATOM 3367 N N . HIS A 1 410 ? -37.109 -19.024 69.841 1.00 51.53 410 HIS A N 1
ATOM 3368 C CA . HIS A 1 410 ? -36.178 -18.574 70.880 1.00 51.53 410 HIS A CA 1
ATOM 3369 C C . HIS A 1 410 ? -34.736 -18.355 70.408 1.00 51.53 410 HIS A C 1
ATOM 3371 O O . HIS A 1 410 ? -33.969 -17.727 71.135 1.00 51.53 410 HIS A O 1
ATOM 3377 N N . ASP A 1 411 ? -34.384 -18.739 69.180 1.00 50.00 411 ASP A N 1
ATOM 3378 C CA . ASP A 1 411 ? -33.041 -18.471 68.645 1.00 50.00 411 ASP A CA 1
ATOM 3379 C C . ASP A 1 411 ? -32.891 -17.056 68.059 1.00 50.00 411 ASP A C 1
ATOM 3381 O O . ASP A 1 411 ? -31.782 -16.534 67.995 1.00 50.00 411 ASP A O 1
ATOM 3385 N N . CYS A 1 412 ? -33.993 -16.357 67.756 1.00 46.59 412 CYS A N 1
ATOM 3386 C CA . CYS A 1 412 ? -33.949 -14.960 67.294 1.00 46.59 412 CYS A CA 1
ATOM 3387 C C . CYS A 1 412 ? -33.622 -13.940 68.407 1.00 46.59 412 CYS A C 1
ATOM 3389 O O . CYS A 1 412 ? -33.299 -12.794 68.104 1.00 46.59 412 CYS A O 1
ATOM 3391 N N . PHE A 1 413 ? -33.700 -14.326 69.687 1.00 46.16 413 PHE A N 1
ATOM 3392 C CA . PHE A 1 413 ? -33.377 -13.443 70.821 1.00 46.16 413 PHE A CA 1
ATOM 3393 C C . PHE A 1 413 ? -31.960 -13.635 71.372 1.00 46.16 413 PHE A C 1
ATOM 3395 O O . PHE A 1 413 ? -31.493 -12.792 72.132 1.00 46.16 413 PHE A O 1
ATOM 3402 N N . ASN A 1 414 ? -31.253 -14.692 70.966 1.00 49.78 414 ASN A N 1
ATOM 3403 C CA . ASN A 1 414 ? -29.885 -14.954 71.422 1.00 49.78 414 ASN A CA 1
ATOM 3404 C C . ASN A 1 414 ? -28.815 -14.205 70.601 1.00 49.78 414 ASN A C 1
ATOM 3406 O O . ASN A 1 414 ? -27.651 -14.192 70.994 1.00 49.78 414 ASN A O 1
ATOM 3410 N N . GLU A 1 415 ? -29.194 -13.545 69.499 1.00 49.38 415 GLU A N 1
ATOM 3411 C CA . GLU A 1 415 ? -28.305 -12.676 68.705 1.00 49.38 415 GLU A CA 1
ATOM 3412 C C . GLU A 1 415 ? -28.406 -11.184 69.072 1.00 49.38 415 GLU A C 1
ATOM 3414 O O . GLU A 1 415 ? -27.699 -10.354 68.498 1.00 49.38 415 GLU A O 1
ATOM 3419 N N . VAL A 1 416 ? -29.241 -10.820 70.050 1.00 48.06 416 VAL A N 1
ATOM 3420 C CA . VAL A 1 416 ? -29.341 -9.441 70.542 1.00 48.06 416 VAL A CA 1
ATOM 3421 C C . VAL A 1 416 ? -28.782 -9.394 71.958 1.00 48.06 416 VAL A C 1
ATOM 3423 O O . VAL A 1 416 ? -29.329 -10.004 72.874 1.00 48.06 416 VAL A O 1
ATOM 3426 N N . SER A 1 417 ? -27.667 -8.680 72.131 1.00 47.94 417 SER A N 1
ATOM 3427 C CA . SER A 1 417 ? -27.083 -8.373 73.441 1.00 47.94 417 SER A CA 1
ATOM 3428 C C . SER A 1 417 ? -28.165 -7.891 74.426 1.00 47.94 417 SER A C 1
ATOM 3430 O O . SER A 1 417 ? -29.098 -7.205 74.001 1.00 47.94 417 SER A O 1
ATOM 3432 N N . PRO A 1 418 ? -28.067 -8.232 75.726 1.00 48.56 418 PRO A N 1
ATOM 3433 C CA . PRO A 1 418 ? -29.129 -7.985 76.701 1.00 48.56 418 PRO A CA 1
ATOM 3434 C C . PRO A 1 418 ? -29.561 -6.509 76.739 1.00 48.56 418 PRO A C 1
ATOM 3436 O O . PRO A 1 418 ? -28.718 -5.626 76.557 1.00 48.56 418 PRO A O 1
ATOM 3439 N N . PRO A 1 419 ? -30.854 -6.222 77.000 1.00 44.97 419 PRO A N 1
ATOM 3440 C CA . PRO A 1 419 ? -31.340 -4.857 77.088 1.00 44.97 419 PRO A CA 1
ATOM 3441 C C . PRO A 1 419 ? -30.654 -4.155 78.259 1.00 44.97 419 PRO A C 1
ATOM 3443 O O . PRO A 1 419 ? -30.680 -4.617 79.401 1.00 44.97 419 PRO A O 1
ATOM 3446 N N . ILE A 1 420 ? -30.019 -3.035 77.937 1.00 54.38 420 ILE A N 1
ATOM 3447 C CA . ILE A 1 420 ? -29.446 -2.100 78.897 1.00 54.38 420 ILE A CA 1
ATOM 3448 C C . ILE A 1 420 ? -30.580 -1.622 79.836 1.00 54.38 420 ILE A C 1
ATOM 3450 O O . ILE A 1 420 ? -31.709 -1.441 79.369 1.00 54.38 420 ILE A O 1
ATOM 3454 N N . PRO A 1 421 ? -30.328 -1.449 81.150 1.00 56.12 421 PRO A N 1
ATOM 3455 C CA . PRO A 1 421 ? -31.341 -1.016 82.112 1.00 56.12 421 PRO A CA 1
ATOM 3456 C C . PRO A 1 421 ? -32.019 0.299 81.687 1.00 56.12 421 PRO A C 1
ATOM 3458 O O . PRO A 1 421 ? -31.334 1.172 81.154 1.00 56.12 421 PRO A O 1
ATOM 3461 N N . PRO A 1 422 ? -33.322 0.489 81.969 1.00 53.38 422 PRO A N 1
ATOM 3462 C CA . PRO A 1 422 ? -34.088 1.669 81.546 1.00 53.38 422 PRO A CA 1
ATOM 3463 C C . PRO A 1 422 ? -33.599 3.010 82.127 1.00 53.38 422 PRO A C 1
ATOM 3465 O O . PRO A 1 422 ? -34.046 4.054 81.662 1.00 53.38 422 PRO A O 1
ATOM 3468 N N . ASP A 1 423 ? -32.650 2.986 83.068 1.00 47.09 423 ASP A N 1
ATOM 3469 C CA . ASP A 1 423 ? -32.046 4.178 83.677 1.00 47.09 423 ASP A CA 1
ATOM 3470 C C . ASP A 1 423 ? -30.631 4.490 83.150 1.00 47.09 423 ASP A C 1
ATOM 3472 O O . ASP A 1 423 ? -29.978 5.413 83.637 1.00 47.09 423 ASP A O 1
ATOM 3476 N N . ALA A 1 424 ? -30.119 3.739 82.167 1.00 45.03 424 ALA A N 1
ATOM 3477 C CA . ALA A 1 424 ? -28.874 4.110 81.506 1.00 45.03 424 ALA A CA 1
ATOM 3478 C C . ALA A 1 424 ? -29.196 5.099 80.379 1.00 45.03 424 ALA A C 1
ATOM 3480 O O . ALA A 1 424 ? -29.595 4.710 79.280 1.00 45.03 424 ALA A O 1
ATOM 3481 N N . GLU A 1 425 ? -29.037 6.393 80.654 1.00 47.66 425 GLU A N 1
ATOM 3482 C CA . GLU A 1 425 ? -28.891 7.388 79.596 1.00 47.66 425 GLU A CA 1
ATOM 3483 C C . GLU A 1 425 ? -27.813 6.881 78.629 1.00 47.66 425 GLU A C 1
ATOM 3485 O O . GLU A 1 425 ? -26.644 6.760 78.997 1.00 47.66 425 GLU A O 1
ATOM 3490 N N . LEU A 1 426 ? -28.219 6.530 77.404 1.00 46.91 426 LEU A N 1
ATOM 3491 C CA . LEU A 1 426 ? -27.306 6.327 76.283 1.00 46.91 426 LEU A CA 1
ATOM 3492 C C . LEU A 1 426 ? -26.525 7.630 76.125 1.00 46.91 426 LEU A C 1
ATOM 3494 O O . LEU A 1 426 ? -27.025 8.608 75.564 1.00 46.91 426 LEU A O 1
ATOM 3498 N N . GLY A 1 427 ? -25.329 7.658 76.709 1.00 56.41 427 GLY A N 1
ATOM 3499 C CA . GLY A 1 427 ? -24.443 8.801 76.632 1.00 56.41 427 GLY A CA 1
ATOM 3500 C C . GLY A 1 427 ? -24.116 9.106 75.166 1.00 56.41 427 GLY A C 1
ATOM 3501 O O . GLY A 1 427 ? -24.118 8.200 74.329 1.00 56.41 427 GLY A O 1
ATOM 3502 N N . PRO A 1 428 ? -23.793 10.364 74.831 1.00 56.22 428 PRO A N 1
ATOM 3503 C CA . PRO A 1 428 ? -23.387 10.776 73.482 1.00 56.22 428 PRO A CA 1
ATOM 3504 C C . PRO A 1 428 ? -22.134 10.055 72.925 1.00 56.22 428 PRO A C 1
ATOM 3506 O O . PRO A 1 428 ? -21.723 10.348 71.804 1.00 56.22 428 PRO A O 1
ATOM 3509 N N . ASP A 1 429 ? -21.571 9.093 73.661 1.00 51.53 429 ASP A N 1
ATOM 3510 C CA . ASP A 1 429 ? -20.340 8.366 73.355 1.00 51.53 429 ASP A CA 1
ATOM 3511 C C . ASP A 1 429 ? -20.547 7.039 72.590 1.00 51.53 429 ASP A C 1
ATOM 3513 O O . ASP A 1 429 ? -19.568 6.448 72.141 1.00 51.53 429 ASP A O 1
ATOM 3517 N N . ASP A 1 430 ? -21.787 6.591 72.345 1.00 53.28 430 ASP A N 1
ATOM 3518 C CA . ASP A 1 430 ? -22.071 5.327 71.623 1.00 53.28 430 ASP A CA 1
ATOM 3519 C C . ASP A 1 430 ? -22.155 5.470 70.084 1.00 53.28 430 ASP A C 1
ATOM 3521 O O . ASP A 1 430 ? -22.679 4.614 69.365 1.00 53.28 430 ASP A O 1
ATOM 3525 N N . PHE A 1 431 ? -21.603 6.552 69.530 1.00 58.94 431 PHE A N 1
ATOM 3526 C CA . PHE A 1 431 ? -21.468 6.722 68.083 1.00 58.94 431 PHE A CA 1
ATOM 3527 C C . PHE A 1 431 ? -20.089 6.260 67.614 1.00 58.94 431 PHE A C 1
ATOM 3529 O O . PHE A 1 431 ? -19.149 7.049 67.549 1.00 58.94 431 PHE A O 1
ATOM 3536 N N . LEU A 1 432 ? -19.978 4.989 67.219 1.00 63.25 432 LEU A N 1
ATOM 3537 C CA . LEU A 1 432 ? -18.753 4.445 66.624 1.00 63.25 432 LEU A CA 1
ATOM 3538 C C . LEU A 1 432 ? -18.382 5.223 65.336 1.00 63.25 432 LEU A C 1
ATOM 3540 O O . LEU A 1 432 ? -19.129 5.180 64.353 1.00 63.25 432 LEU A O 1
ATOM 3544 N N . PRO A 1 433 ? -17.231 5.922 65.293 1.00 68.25 433 PRO A N 1
ATOM 3545 C CA . PRO A 1 433 ? -16.823 6.733 64.141 1.00 68.25 433 PRO A CA 1
ATOM 3546 C C . PRO A 1 433 ? -16.333 5.885 62.959 1.00 68.25 433 PRO A C 1
ATOM 3548 O O . PRO A 1 433 ? -16.312 6.345 61.812 1.00 68.25 433 PRO A O 1
ATOM 3551 N N . ALA A 1 434 ? -15.969 4.629 63.221 1.00 74.44 434 ALA A N 1
ATOM 3552 C CA . ALA A 1 434 ? -15.670 3.640 62.204 1.00 74.44 434 ALA A CA 1
ATOM 3553 C C . ALA A 1 434 ? -15.933 2.220 62.719 1.00 74.44 434 ALA A C 1
ATOM 3555 O O . ALA A 1 434 ? -15.816 1.950 63.911 1.00 74.44 434 ALA A O 1
ATOM 3556 N N . PHE A 1 435 ? -16.227 1.292 61.810 1.00 78.00 435 PHE A N 1
ATOM 3557 C CA . PHE A 1 435 ? -16.281 -0.140 62.111 1.00 78.00 435 PHE A CA 1
ATOM 3558 C C . PHE A 1 435 ? -15.663 -0.959 60.971 1.00 78.00 435 PHE A C 1
ATOM 3560 O O . PHE A 1 435 ? -15.604 -0.522 59.819 1.00 78.00 435 PHE A O 1
ATOM 3567 N N . LYS A 1 436 ? -15.164 -2.161 61.282 1.00 66.69 436 LYS A N 1
ATOM 3568 C CA . LYS A 1 436 ? -14.634 -3.098 60.280 1.00 66.69 436 LYS A CA 1
ATOM 3569 C C . LYS A 1 436 ? -15.711 -4.092 59.861 1.00 66.69 436 LYS A C 1
ATOM 3571 O O . LYS A 1 436 ? -16.299 -4.758 60.705 1.00 66.69 436 LYS A O 1
ATOM 3576 N N . TYR A 1 437 ? -15.903 -4.254 58.554 1.00 65.25 437 TYR A N 1
ATOM 3577 C CA . TYR A 1 437 ? -16.747 -5.303 57.984 1.00 65.25 437 TYR A CA 1
ATOM 3578 C C . TYR A 1 437 ? -16.066 -5.904 56.752 1.00 65.25 437 TYR A C 1
ATOM 3580 O O . TYR A 1 437 ? -15.657 -5.177 55.848 1.00 65.25 437 TYR A O 1
ATOM 3588 N N . LYS A 1 438 ? -15.920 -7.237 56.719 1.00 60.88 438 LYS A N 1
ATOM 3589 C CA . LYS A 1 438 ? -15.242 -7.979 55.631 1.00 60.88 438 LYS A CA 1
ATOM 3590 C C . LYS A 1 438 ? -13.872 -7.390 55.256 1.00 60.88 438 LYS A C 1
ATOM 3592 O O . LYS A 1 438 ? -13.627 -7.074 54.095 1.00 60.88 438 LYS A O 1
ATOM 3597 N N . GLU A 1 439 ? -13.021 -7.180 56.263 1.00 70.62 439 GLU A N 1
ATOM 3598 C CA . GLU A 1 439 ? -11.662 -6.612 56.138 1.00 70.62 439 GLU A CA 1
ATOM 3599 C C . GLU A 1 439 ? -11.580 -5.174 55.593 1.00 70.62 439 GLU A C 1
ATOM 3601 O O . GLU A 1 439 ? -10.492 -4.610 55.495 1.00 70.62 439 GLU A O 1
ATOM 3606 N N . LYS A 1 440 ? -12.717 -4.529 55.310 1.00 60.59 440 LYS A N 1
ATOM 3607 C CA . LYS A 1 440 ? -12.789 -3.119 54.925 1.00 60.59 440 LYS A CA 1
ATOM 3608 C C . LYS A 1 440 ? -13.199 -2.274 56.126 1.00 60.59 440 LYS A C 1
ATOM 3610 O O . LYS A 1 440 ? -14.109 -2.626 56.877 1.00 60.59 440 LYS A O 1
ATOM 3615 N N . LEU A 1 441 ? -12.492 -1.168 56.320 1.00 77.94 441 LEU A N 1
ATOM 3616 C CA . LEU A 1 441 ? -12.767 -0.184 57.360 1.00 77.94 441 LEU A CA 1
ATOM 3617 C C . LEU A 1 441 ? -13.774 0.835 56.815 1.00 77.94 441 LEU A C 1
ATOM 3619 O O . LEU A 1 441 ? -13.472 1.558 55.866 1.00 77.94 441 LEU A O 1
ATOM 3623 N N . TYR A 1 442 ? -14.967 0.870 57.399 1.00 70.25 442 TYR A N 1
ATOM 3624 C CA . TYR A 1 442 ? -16.014 1.827 57.064 1.00 70.25 442 TYR A CA 1
ATOM 3625 C C . TYR A 1 442 ? -15.942 2.980 58.058 1.00 70.25 442 TYR A C 1
ATOM 3627 O O . TYR A 1 442 ? -16.109 2.769 59.255 1.00 70.25 442 TYR A O 1
ATOM 3635 N N . VAL A 1 443 ? -15.658 4.181 57.556 1.00 81.06 443 VAL A N 1
ATOM 3636 C CA . VAL A 1 443 ? -15.559 5.417 58.345 1.00 81.06 443 VAL A CA 1
ATOM 3637 C C . VAL A 1 443 ? -16.783 6.274 58.049 1.00 81.06 443 VAL A C 1
ATOM 3639 O O . VAL A 1 443 ? -17.182 6.390 56.887 1.00 81.06 443 VAL A O 1
ATOM 3642 N N . ARG A 1 444 ? -17.382 6.863 59.085 1.00 78.94 444 ARG A N 1
ATOM 3643 C CA . ARG A 1 444 ? -18.550 7.741 58.957 1.00 78.94 444 ARG A CA 1
ATOM 3644 C C . ARG A 1 444 ? -18.220 8.959 58.078 1.00 78.94 444 ARG A C 1
ATOM 3646 O O . ARG A 1 444 ? -17.094 9.461 58.073 1.00 78.94 444 ARG A O 1
ATOM 3653 N N . GLU A 1 445 ? -19.182 9.395 57.269 1.00 74.69 445 GLU A N 1
ATOM 3654 C CA . GLU A 1 445 ? -18.943 10.349 56.176 1.00 74.69 445 GLU A CA 1
ATOM 3655 C C . GLU A 1 445 ? -18.560 11.755 56.670 1.00 74.69 445 GLU A C 1
ATOM 3657 O O . GLU A 1 445 ? -17.716 12.414 56.068 1.00 74.69 445 GLU A O 1
ATOM 3662 N N . ASP A 1 446 ? -19.092 12.179 57.815 1.00 75.38 446 ASP A N 1
ATOM 3663 C CA . ASP A 1 446 ? -18.702 13.404 58.521 1.00 75.38 446 ASP A CA 1
ATOM 3664 C C . ASP A 1 446 ? -17.242 13.363 58.998 1.00 75.38 446 ASP A C 1
ATOM 3666 O O . ASP A 1 446 ? -16.494 14.315 58.770 1.00 75.38 446 ASP A O 1
ATOM 3670 N N . PHE A 1 447 ? -16.801 12.233 59.553 1.00 77.88 447 PHE A N 1
ATOM 3671 C CA . PHE A 1 447 ? -15.405 12.008 59.942 1.00 77.88 447 PHE A CA 1
ATOM 3672 C C . PHE A 1 447 ? -14.460 12.012 58.731 1.00 77.88 447 PHE A C 1
ATOM 3674 O O . PHE A 1 447 ? -13.388 12.621 58.756 1.00 77.88 447 PHE A O 1
ATOM 3681 N N . ARG A 1 448 ? -14.877 11.378 57.628 1.00 77.44 448 ARG A N 1
ATOM 3682 C CA . ARG A 1 448 ? -14.139 11.386 56.356 1.00 77.44 448 ARG A CA 1
ATOM 3683 C C . ARG A 1 448 ? -14.009 12.802 55.792 1.00 77.44 448 ARG A C 1
ATOM 3685 O O . ARG A 1 448 ? -12.930 13.176 55.331 1.00 77.44 448 ARG A O 1
ATOM 3692 N N . ASN A 1 449 ? -15.081 13.590 55.861 1.00 77.56 449 ASN A N 1
ATOM 3693 C CA . ASN A 1 449 ? -15.091 14.973 55.400 1.00 77.56 449 ASN A CA 1
ATOM 3694 C C . ASN A 1 449 ? -14.164 15.856 56.249 1.00 77.56 449 ASN A C 1
ATOM 3696 O O . ASN A 1 449 ? -13.378 16.607 55.675 1.00 77.56 449 ASN A O 1
ATOM 3700 N N . MET A 1 450 ? -14.158 15.702 57.578 1.00 79.19 450 MET A N 1
ATOM 3701 C CA . MET A 1 450 ? -13.228 16.418 58.465 1.00 79.19 450 MET A CA 1
ATOM 3702 C C . MET A 1 450 ? -11.756 16.120 58.144 1.00 79.19 450 MET A C 1
ATOM 3704 O O . MET A 1 450 ? -10.962 17.049 58.000 1.00 79.19 450 MET A O 1
ATOM 3708 N N . ILE A 1 451 ? -11.401 14.842 57.950 1.00 79.88 451 ILE A N 1
ATOM 3709 C CA . ILE A 1 451 ? -10.033 14.442 57.578 1.00 79.88 451 ILE A CA 1
ATOM 3710 C C . ILE A 1 451 ? -9.655 15.012 56.202 1.00 79.88 451 ILE A C 1
ATOM 37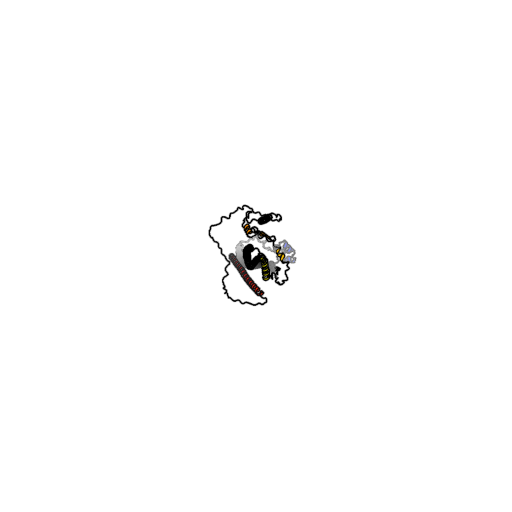12 O O . ILE A 1 451 ? -8.554 15.529 56.029 1.00 79.88 451 ILE A O 1
ATOM 3716 N N . SER A 1 452 ? -10.569 14.976 55.224 1.00 75.56 452 SER A N 1
ATOM 3717 C CA . SER A 1 452 ? -10.313 15.516 53.877 1.00 75.56 452 SER A CA 1
ATOM 3718 C C . SER A 1 452 ? -10.138 17.038 53.844 1.00 75.56 452 SER A C 1
ATOM 3720 O O . SER A 1 452 ? -9.451 17.559 52.969 1.00 75.56 452 SER A O 1
ATOM 3722 N N . GLN A 1 453 ? -10.725 17.744 54.812 1.00 79.19 453 GLN A N 1
ATOM 3723 C CA . GLN A 1 453 ? -10.577 19.188 54.993 1.00 79.19 453 GLN A CA 1
ATOM 3724 C C . GLN A 1 453 ? -9.310 19.557 55.782 1.00 79.19 453 GLN A C 1
ATOM 3726 O O . GLN A 1 453 ? -9.058 20.738 56.004 1.00 79.19 453 GLN A O 1
ATOM 3731 N N . GLY A 1 454 ? -8.506 18.570 56.200 1.00 80.19 454 GLY A N 1
ATOM 3732 C CA . GLY A 1 454 ? -7.287 18.790 56.978 1.00 80.19 454 GLY A CA 1
ATOM 3733 C C . GLY A 1 454 ? -7.551 19.239 58.416 1.00 80.19 454 GLY A C 1
ATOM 3734 O O . GLY A 1 454 ? -6.666 19.816 59.043 1.00 80.19 454 GLY A O 1
ATOM 3735 N N . ILE A 1 455 ? -8.758 19.008 58.944 1.00 80.94 455 ILE A N 1
ATOM 3736 C CA . ILE A 1 455 ? -9.086 19.340 60.331 1.00 80.94 455 ILE A CA 1
ATOM 3737 C C . ILE A 1 455 ? -8.426 18.290 61.225 1.00 80.94 455 ILE A C 1
ATOM 3739 O O . ILE A 1 455 ? -8.867 17.141 61.288 1.00 80.94 455 ILE A O 1
ATOM 3743 N N . GLU A 1 456 ? -7.355 18.681 61.914 1.00 78.75 456 GLU A N 1
ATOM 3744 C CA . GLU A 1 456 ? -6.700 17.826 62.898 1.00 78.75 456 GLU A CA 1
ATOM 3745 C C . GLU A 1 456 ? -7.627 17.617 64.099 1.00 78.75 456 GLU A C 1
ATOM 3747 O O . GLU A 1 456 ? -7.980 18.548 64.825 1.00 78.75 456 GLU A O 1
ATOM 3752 N N . ILE A 1 457 ? -8.048 16.371 64.306 1.00 81.00 457 ILE A N 1
ATOM 3753 C CA . ILE A 1 457 ? -8.825 15.990 65.480 1.00 81.00 457 ILE A CA 1
ATOM 3754 C C . ILE A 1 457 ? -7.828 15.836 66.631 1.00 81.00 457 ILE A C 1
ATOM 3756 O O . ILE A 1 457 ? -7.035 14.898 66.650 1.00 81.00 457 ILE A O 1
ATOM 3760 N N . SER A 1 458 ? -7.820 16.790 67.558 1.00 82.88 458 SER A N 1
ATOM 3761 C CA . SER A 1 458 ? -7.016 16.734 68.780 1.00 82.88 458 SER A CA 1
ATOM 3762 C C . SER A 1 458 ? -7.725 15.927 69.876 1.00 82.88 458 SER A C 1
ATOM 3764 O O . SER A 1 458 ? -8.950 15.820 69.881 1.00 82.88 458 SER A O 1
ATOM 3766 N N . GLN A 1 459 ? -6.967 15.437 70.866 1.00 83.12 459 GLN A N 1
ATOM 3767 C CA . GLN A 1 459 ? -7.505 14.767 72.069 1.00 83.12 459 GLN A CA 1
ATOM 3768 C C . GLN A 1 459 ? -8.493 15.632 72.873 1.00 83.12 459 GLN A C 1
ATOM 3770 O O . GLN A 1 459 ? -9.233 15.125 73.705 1.00 83.12 459 GLN A O 1
ATOM 3775 N N . SER A 1 460 ? -8.504 16.944 72.630 1.00 78.50 460 SER A N 1
ATOM 3776 C CA . SER A 1 460 ? -9.437 17.901 73.228 1.00 78.50 460 SER A CA 1
ATOM 3777 C C . SER A 1 460 ? -10.777 18.025 72.488 1.00 78.50 460 SER A C 1
ATOM 3779 O O . SER A 1 460 ? -11.636 18.786 72.930 1.00 78.50 460 SER A O 1
ATOM 3781 N N . ASN A 1 461 ? -10.965 17.338 71.357 1.00 79.69 461 ASN A N 1
ATOM 3782 C CA . ASN A 1 461 ? -12.202 17.389 70.582 1.00 79.69 461 ASN A CA 1
ATOM 3783 C C . ASN A 1 461 ? -13.283 16.504 71.231 1.00 79.69 461 ASN A C 1
ATOM 3785 O O . ASN A 1 461 ? -12.995 15.382 71.633 1.00 79.69 461 ASN A O 1
ATOM 3789 N N . GLN A 1 462 ? -14.532 16.980 71.289 1.00 75.25 462 GLN A N 1
ATOM 3790 C CA . GLN A 1 462 ? -15.677 16.223 71.825 1.00 75.25 462 GLN A CA 1
ATOM 3791 C C . GLN A 1 462 ? -15.925 14.899 71.088 1.00 75.25 462 GLN A C 1
ATOM 3793 O O . GLN A 1 462 ? -16.548 14.002 71.635 1.00 75.25 462 GLN A O 1
ATOM 3798 N N . LEU A 1 463 ? -15.424 14.768 69.857 1.00 71.31 463 LEU A N 1
ATOM 3799 C CA . LEU A 1 463 ? -15.497 13.540 69.068 1.00 71.31 463 LEU A CA 1
ATOM 3800 C C . LEU A 1 463 ? -14.351 12.554 69.359 1.00 71.31 463 LEU A C 1
ATOM 3802 O O . LEU A 1 463 ? -14.264 11.528 68.690 1.00 71.31 463 LEU A O 1
ATOM 3806 N N . TRP A 1 464 ? -13.434 12.858 70.286 1.00 78.56 464 TRP A N 1
ATOM 3807 C CA . TRP A 1 464 ? -12.296 11.993 70.590 1.00 78.56 464 TRP A CA 1
ATOM 3808 C C . TRP A 1 464 ? -12.708 10.821 71.485 1.00 78.56 464 TRP A C 1
ATOM 3810 O O . TRP A 1 464 ? -12.937 10.983 72.681 1.00 78.56 464 TRP A O 1
ATOM 3820 N N . SER A 1 465 ? -12.732 9.618 70.914 1.00 82.56 465 SER A N 1
ATOM 3821 C CA . SER A 1 465 ? -12.917 8.363 71.647 1.00 82.56 465 SER A CA 1
ATOM 3822 C C . SER A 1 465 ? -11.710 7.436 71.470 1.00 82.56 465 SER A C 1
ATOM 3824 O O . SER A 1 465 ? -10.882 7.625 70.574 1.00 82.56 465 SER A O 1
ATOM 3826 N N . LYS A 1 466 ? -11.614 6.389 72.301 1.00 76.31 466 LYS A N 1
ATOM 3827 C CA . LYS A 1 466 ? -10.590 5.335 72.148 1.00 76.31 466 LYS A CA 1
ATOM 3828 C C . LYS A 1 466 ? -10.605 4.703 70.751 1.00 76.31 466 LYS A C 1
ATOM 3830 O O . LYS A 1 466 ? -9.555 4.337 70.232 1.00 76.31 466 LYS A O 1
ATOM 3835 N N . ASP A 1 467 ? -11.771 4.623 70.117 1.00 72.44 467 ASP A N 1
ATOM 3836 C CA . ASP A 1 467 ? -11.902 4.070 68.768 1.00 72.44 467 ASP A CA 1
ATOM 3837 C C . ASP A 1 467 ? -11.383 5.027 67.690 1.00 72.44 467 ASP A C 1
ATOM 3839 O O . ASP A 1 467 ? -10.814 4.577 66.695 1.00 72.44 467 ASP A O 1
ATOM 3843 N N . VAL A 1 468 ? -11.500 6.345 67.901 1.00 79.88 468 VAL A N 1
ATOM 3844 C CA . VAL A 1 468 ? -10.855 7.356 67.043 1.00 79.88 468 VAL A CA 1
ATOM 3845 C C . VAL A 1 468 ? -9.339 7.256 67.135 1.00 79.88 468 VAL A C 1
ATOM 3847 O O . VAL A 1 468 ? -8.658 7.353 66.118 1.00 79.88 468 VAL A O 1
ATOM 3850 N N . GLU A 1 469 ? -8.800 7.012 68.327 1.00 81.50 469 GLU A N 1
ATOM 3851 C CA . GLU A 1 469 ? -7.364 6.808 68.521 1.00 81.50 469 GLU A CA 1
ATOM 3852 C C . GLU A 1 469 ? -6.870 5.568 67.754 1.00 81.50 469 GLU A C 1
ATOM 3854 O O . GLU A 1 469 ? -5.928 5.659 66.965 1.00 81.50 469 GLU A O 1
ATOM 3859 N N . ILE A 1 470 ? -7.587 4.441 67.863 1.00 80.56 470 ILE A N 1
ATOM 3860 C CA . ILE A 1 470 ? -7.301 3.212 67.101 1.00 80.56 470 ILE A CA 1
ATOM 3861 C C . ILE A 1 470 ? -7.419 3.451 65.585 1.00 80.56 470 ILE A C 1
ATOM 3863 O O . ILE A 1 470 ? -6.594 2.957 64.806 1.00 80.56 470 ILE A O 1
ATOM 3867 N N . LEU A 1 471 ? -8.427 4.211 65.144 1.00 81.81 471 LEU A N 1
ATOM 3868 C CA . LEU A 1 471 ? -8.633 4.582 63.743 1.00 81.81 471 LEU A CA 1
ATOM 3869 C C . LEU A 1 471 ? -7.459 5.412 63.206 1.00 81.81 471 LEU A C 1
ATOM 3871 O O . LEU A 1 471 ? -6.922 5.102 62.139 1.00 81.81 471 LEU A O 1
ATOM 3875 N N . MET A 1 472 ? -7.038 6.432 63.954 1.00 82.44 472 MET A N 1
ATOM 3876 C CA . MET A 1 472 ? -5.929 7.314 63.588 1.00 82.44 472 MET A CA 1
ATOM 3877 C C . MET A 1 472 ? -4.597 6.565 63.571 1.00 82.44 472 MET A C 1
ATOM 3879 O O . MET A 1 472 ? -3.800 6.771 62.656 1.00 82.44 472 MET A O 1
ATOM 3883 N N . ASP A 1 473 ? -4.372 5.640 64.501 1.00 83.56 473 ASP A N 1
ATOM 3884 C CA . ASP A 1 473 ? -3.191 4.776 64.498 1.00 83.56 473 ASP A CA 1
ATOM 3885 C C . ASP A 1 473 ? -3.188 3.797 63.321 1.00 83.56 473 ASP A C 1
ATOM 3887 O O . ASP A 1 473 ? -2.146 3.555 62.709 1.00 83.56 473 ASP A O 1
ATOM 3891 N N . THR A 1 474 ? -4.354 3.263 62.950 1.00 82.75 474 THR A N 1
ATOM 3892 C CA . THR A 1 474 ? -4.494 2.392 61.774 1.00 82.75 474 THR A CA 1
ATOM 3893 C C . THR A 1 474 ? -4.216 3.167 60.482 1.00 82.75 474 THR A C 1
ATOM 3895 O O . THR A 1 474 ? -3.475 2.685 59.622 1.00 82.75 474 THR A O 1
ATOM 3898 N N . LEU A 1 475 ? -4.733 4.396 60.365 1.00 79.00 475 LEU A N 1
ATOM 3899 C CA . LEU A 1 475 ? -4.454 5.295 59.242 1.00 79.00 475 LEU A CA 1
ATOM 3900 C C . LEU A 1 475 ? -2.968 5.670 59.179 1.00 79.00 475 LEU A C 1
ATOM 3902 O O . LEU A 1 475 ? -2.347 5.506 58.129 1.00 79.00 475 LEU A O 1
ATOM 3906 N N . LYS A 1 476 ? -2.357 6.068 60.301 1.00 81.19 476 LYS A N 1
ATOM 3907 C CA . LYS A 1 476 ? -0.918 6.372 60.377 1.00 81.19 476 LYS A CA 1
ATOM 3908 C C . LYS A 1 476 ? -0.059 5.178 59.974 1.00 81.19 476 LYS A C 1
ATOM 3910 O O . LYS A 1 476 ? 0.877 5.361 59.197 1.00 81.19 476 LYS A O 1
ATOM 3915 N N . LYS A 1 477 ? -0.392 3.964 60.431 1.00 81.81 477 LYS A N 1
ATOM 3916 C CA . LYS A 1 477 ? 0.289 2.720 60.026 1.00 81.81 477 LYS A CA 1
ATOM 3917 C C . LYS A 1 477 ? 0.152 2.450 58.529 1.00 81.81 477 LYS A C 1
ATOM 3919 O O . LYS A 1 477 ? 1.139 2.104 57.890 1.00 81.81 477 LYS A O 1
ATOM 3924 N N . SER A 1 478 ? -1.029 2.658 57.942 1.00 78.06 478 SER A N 1
ATOM 3925 C CA . SER A 1 478 ? -1.227 2.471 56.495 1.00 78.06 478 SER A CA 1
ATOM 3926 C C . SER A 1 478 ? -0.431 3.476 55.648 1.00 78.06 478 SER A C 1
ATOM 3928 O O . SER A 1 478 ? 0.200 3.085 54.671 1.00 78.06 478 SER A O 1
ATOM 3930 N N . VAL A 1 479 ? -0.358 4.744 56.068 1.00 72.19 479 VAL A N 1
ATOM 3931 C CA . VAL A 1 479 ? 0.420 5.787 55.373 1.00 72.19 479 VAL A CA 1
ATOM 3932 C C . VAL A 1 479 ? 1.928 5.561 55.517 1.00 72.19 479 VAL A C 1
ATOM 3934 O O . VAL A 1 479 ? 2.673 5.745 54.559 1.00 72.19 479 VAL A O 1
ATOM 3937 N N . SER A 1 480 ? 2.394 5.107 56.684 1.00 73.56 480 SER A N 1
ATOM 3938 C CA . SER A 1 480 ? 3.812 4.760 56.872 1.00 73.56 480 SER A CA 1
ATOM 3939 C C . SER A 1 480 ? 4.214 3.490 56.112 1.00 73.56 480 SER A C 1
ATOM 3941 O O . SER A 1 480 ? 5.330 3.426 55.604 1.00 73.56 480 SER A O 1
ATOM 3943 N N . SER A 1 481 ? 3.295 2.538 55.919 1.00 71.38 481 SER A N 1
ATOM 3944 C CA . SER A 1 481 ? 3.529 1.352 55.076 1.00 71.38 481 SER A CA 1
ATOM 3945 C C . SER A 1 481 ? 3.734 1.728 53.599 1.00 71.38 481 SER A C 1
ATOM 3947 O O . SER A 1 481 ? 4.663 1.235 52.969 1.00 71.38 481 SER A O 1
ATOM 3949 N N . ILE A 1 482 ? 2.947 2.677 53.073 1.00 67.88 482 ILE A N 1
ATOM 3950 C CA . ILE A 1 482 ? 3.058 3.161 51.681 1.00 67.88 482 ILE A CA 1
ATOM 3951 C C . ILE A 1 482 ? 4.400 3.866 51.421 1.00 67.88 482 ILE A C 1
ATOM 3953 O O . ILE A 1 482 ? 4.975 3.721 50.347 1.00 67.88 482 ILE A O 1
ATOM 3957 N N . ASN A 1 483 ? 4.941 4.582 52.409 1.00 57.28 483 ASN A N 1
ATOM 3958 C CA . ASN A 1 483 ? 6.238 5.250 52.261 1.00 57.28 483 ASN A CA 1
ATOM 3959 C C . ASN A 1 483 ? 7.437 4.290 52.355 1.00 57.28 483 ASN A C 1
ATOM 3961 O O . ASN A 1 483 ? 8.537 4.671 51.967 1.00 57.28 483 ASN A O 1
ATOM 3965 N N . THR A 1 484 ? 7.243 3.059 52.843 1.00 52.41 484 THR A N 1
ATOM 3966 C CA . THR A 1 484 ? 8.334 2.080 53.001 1.00 52.41 484 THR A CA 1
ATOM 3967 C C . THR A 1 484 ? 8.500 1.186 51.759 1.00 52.41 484 THR A C 1
ATOM 3969 O O . THR A 1 484 ? 9.580 0.652 51.534 1.00 52.41 484 THR A O 1
ATOM 3972 N N . GLU A 1 485 ? 7.484 1.080 50.892 1.00 51.81 485 GLU A N 1
ATOM 3973 C CA . GLU A 1 485 ? 7.548 0.300 49.638 1.00 51.81 485 GLU A CA 1
ATOM 3974 C C . GLU A 1 485 ? 8.138 1.074 48.437 1.00 51.81 485 GLU A C 1
ATOM 3976 O O . GLU A 1 485 ? 8.253 0.525 47.344 1.00 51.81 485 GLU A O 1
ATOM 3981 N N . VAL A 1 486 ? 8.565 2.332 48.617 1.00 50.91 486 VAL A N 1
ATOM 3982 C CA . VAL A 1 486 ? 9.206 3.137 47.550 1.00 50.91 486 VAL A CA 1
ATOM 3983 C C . VAL A 1 486 ? 10.746 3.050 47.575 1.00 50.91 486 VAL A C 1
ATOM 3985 O O . VAL A 1 486 ? 11.400 3.445 46.613 1.00 50.91 486 VAL A O 1
ATOM 3988 N N . GLU A 1 487 ? 11.350 2.449 48.604 1.00 51.28 487 GLU A N 1
ATOM 3989 C CA . GLU A 1 487 ? 12.805 2.244 48.694 1.00 51.28 487 GLU A CA 1
ATOM 3990 C C . GLU A 1 487 ? 13.174 0.771 48.917 1.00 51.28 487 GLU A C 1
ATOM 3992 O O . GLU A 1 487 ? 13.753 0.424 49.941 1.00 51.28 487 GLU A O 1
ATOM 3997 N N . GLN A 1 488 ? 12.878 -0.111 47.958 1.00 47.94 488 GLN A N 1
ATOM 3998 C CA . GLN A 1 488 ? 13.676 -1.327 47.740 1.00 47.94 488 GLN A CA 1
ATOM 3999 C C . GLN A 1 488 ? 13.278 -2.034 46.440 1.00 47.94 488 GLN A C 1
ATOM 4001 O O . GLN A 1 488 ? 12.402 -2.888 46.430 1.00 47.94 488 GLN A O 1
ATOM 4006 N N . ASP A 1 489 ? 13.977 -1.705 45.350 1.00 38.00 489 ASP A N 1
ATOM 4007 C CA . ASP A 1 489 ? 14.279 -2.696 44.310 1.00 38.00 489 ASP A CA 1
ATOM 4008 C C . ASP A 1 489 ? 15.519 -2.282 43.483 1.00 38.00 489 ASP A C 1
ATOM 4010 O O . ASP A 1 489 ? 15.412 -1.522 42.516 1.00 38.00 489 ASP A O 1
ATOM 4014 N N . PRO A 1 490 ? 16.738 -2.739 43.842 1.00 47.59 490 PRO A N 1
ATOM 4015 C CA . PRO A 1 490 ? 17.918 -2.579 43.010 1.00 47.59 490 PRO A CA 1
ATOM 4016 C C . PRO A 1 490 ? 18.405 -3.946 42.514 1.00 47.59 490 PRO A C 1
ATOM 4018 O O . PRO A 1 490 ? 19.317 -4.509 43.105 1.00 47.59 490 PRO A O 1
ATOM 4021 N N . ALA A 1 491 ? 17.844 -4.476 41.422 1.00 47.12 491 ALA A N 1
ATOM 4022 C CA . ALA A 1 491 ? 18.551 -5.402 40.522 1.00 47.12 491 ALA A CA 1
ATOM 4023 C C . ALA A 1 491 ? 17.663 -5.878 39.362 1.00 47.12 491 ALA A C 1
ATOM 4025 O O . ALA A 1 491 ? 16.966 -6.864 39.523 1.00 47.12 491 ALA A O 1
ATOM 4026 N N . VAL A 1 492 ? 17.793 -5.291 38.165 1.00 46.78 492 VAL A N 1
ATOM 4027 C CA . VAL A 1 492 ? 18.031 -6.055 36.920 1.00 46.78 492 VAL A CA 1
ATOM 4028 C C . VAL A 1 492 ? 18.761 -5.151 35.922 1.00 46.78 492 VAL A C 1
ATOM 4030 O O . VAL A 1 492 ? 18.279 -4.116 35.472 1.00 46.78 492 VAL A O 1
ATOM 4033 N N . VAL A 1 493 ? 19.964 -5.593 35.575 1.00 44.38 493 VAL A N 1
ATOM 4034 C CA . VAL A 1 493 ? 20.877 -5.053 34.568 1.00 44.38 493 VAL A CA 1
ATOM 4035 C C . VAL A 1 493 ? 20.371 -5.404 33.163 1.00 44.38 493 VAL A C 1
ATOM 4037 O O . VAL A 1 493 ? 20.263 -6.584 32.848 1.00 44.38 493 VAL A O 1
ATOM 4040 N N . SER A 1 494 ? 20.199 -4.421 32.268 1.00 34.66 494 SER A N 1
ATOM 4041 C CA . SER A 1 494 ? 20.488 -4.620 30.834 1.00 34.66 494 SER A CA 1
ATOM 4042 C C . SER A 1 494 ? 20.697 -3.305 30.063 1.00 34.66 494 SER A C 1
ATOM 4044 O O . SER A 1 494 ? 19.766 -2.593 29.707 1.00 34.66 494 SER A O 1
ATOM 4046 N N . LYS A 1 495 ? 21.981 -3.015 29.830 1.00 48.97 495 LYS A N 1
ATOM 4047 C CA . LYS A 1 495 ? 22.622 -2.291 28.714 1.00 48.97 495 LYS A CA 1
ATOM 4048 C C . LYS A 1 495 ? 21.709 -1.538 27.721 1.00 48.97 495 LYS A C 1
ATOM 4050 O O . LYS A 1 495 ? 21.096 -2.174 26.869 1.00 48.97 495 LYS A O 1
ATOM 4055 N N . ARG A 1 496 ? 21.866 -0.205 27.637 1.00 33.00 496 ARG A N 1
ATOM 4056 C CA . ARG A 1 496 ? 22.248 0.499 26.386 1.00 33.00 496 ARG A CA 1
ATOM 4057 C C . ARG A 1 496 ? 22.533 1.997 26.585 1.00 33.00 496 ARG A C 1
ATOM 4059 O O . ARG A 1 496 ? 21.693 2.746 27.058 1.00 33.00 496 ARG A O 1
ATOM 4066 N N . SER A 1 497 ? 23.742 2.365 26.153 1.00 35.12 497 SER A N 1
ATOM 4067 C CA . SER A 1 497 ? 24.197 3.645 25.585 1.00 35.12 497 SER A CA 1
ATOM 4068 C C . SER A 1 497 ? 23.832 4.964 26.278 1.00 35.12 497 SER A C 1
ATOM 4070 O O . SER A 1 497 ? 22.738 5.502 26.151 1.00 35.12 497 SER A O 1
ATOM 4072 N N . SER A 1 498 ? 24.881 5.528 26.868 1.00 38.06 498 SER A N 1
ATOM 4073 C CA . SER A 1 498 ? 25.103 6.918 27.247 1.00 38.06 498 SER A CA 1
ATOM 4074 C C . SER A 1 498 ? 24.743 7.943 26.165 1.00 38.06 498 SER A C 1
ATOM 4076 O O . SER A 1 498 ? 25.395 7.987 25.122 1.00 38.06 498 SER A O 1
ATOM 4078 N N . ILE A 1 499 ? 23.831 8.858 26.488 1.00 37.38 499 ILE A N 1
ATOM 4079 C CA . ILE A 1 499 ? 23.865 10.248 26.019 1.00 37.38 499 ILE A CA 1
ATOM 4080 C C . ILE A 1 499 ? 23.512 11.113 27.233 1.00 37.38 499 ILE A C 1
ATOM 4082 O O . ILE A 1 499 ? 22.407 11.036 27.761 1.00 37.38 499 ILE A O 1
ATOM 4086 N N . LYS A 1 500 ? 24.490 11.884 27.715 1.00 42.56 500 LYS A N 1
ATOM 4087 C CA . LYS A 1 500 ? 24.283 12.937 28.716 1.00 42.56 500 LYS A CA 1
ATOM 4088 C C . LYS A 1 500 ? 23.515 14.093 28.066 1.00 42.56 500 LYS A C 1
ATOM 4090 O O . LYS A 1 500 ? 23.885 14.480 26.958 1.00 42.56 500 LYS A O 1
ATOM 4095 N N . PRO A 1 501 ? 22.589 14.730 28.793 1.00 39.53 501 PRO A N 1
ATOM 4096 C CA . PRO A 1 501 ? 22.469 16.170 28.699 1.00 39.53 501 PRO A CA 1
ATOM 4097 C C . PRO A 1 501 ? 22.738 16.835 30.049 1.00 39.53 501 PRO A C 1
ATOM 4099 O O . PRO A 1 501 ? 22.404 16.340 31.124 1.00 39.53 501 PRO A O 1
ATOM 4102 N N . ASP A 1 502 ? 23.416 17.958 29.904 1.00 31.92 502 ASP A N 1
ATOM 4103 C CA . ASP A 1 502 ? 23.870 18.919 30.888 1.00 31.92 502 ASP A CA 1
ATOM 4104 C C . ASP A 1 502 ? 22.682 19.484 31.688 1.00 31.92 502 ASP A C 1
ATOM 4106 O O . ASP A 1 502 ? 21.748 20.049 31.118 1.00 31.92 502 ASP A O 1
ATOM 4110 N N . MET A 1 503 ? 22.700 19.298 33.008 1.00 35.56 503 MET A N 1
ATOM 4111 C CA . MET A 1 503 ? 21.740 19.881 33.946 1.00 35.56 503 MET A CA 1
ATOM 4112 C C . MET A 1 503 ? 22.386 21.111 34.576 1.00 35.56 503 MET A C 1
ATOM 4114 O O . MET A 1 503 ? 23.075 21.015 35.592 1.00 35.56 503 MET A O 1
ATOM 4118 N N . ALA A 1 504 ? 22.126 22.272 33.983 1.00 35.31 504 ALA A N 1
ATOM 4119 C CA . ALA A 1 504 ? 22.328 23.556 34.631 1.00 35.31 504 ALA A CA 1
ATOM 4120 C C . ALA A 1 504 ? 20.981 24.283 34.752 1.00 35.31 504 ALA A C 1
ATOM 4122 O O . ALA A 1 504 ? 20.269 24.489 33.771 1.00 35.31 504 ALA A O 1
ATOM 4123 N N . SER A 1 505 ? 20.682 24.717 35.979 1.00 37.16 505 SER A N 1
ATOM 4124 C CA . SER A 1 505 ? 19.710 25.760 36.346 1.00 37.16 505 SER A CA 1
ATOM 4125 C C . SER A 1 505 ? 18.219 25.507 36.067 1.00 37.16 505 SER A C 1
ATOM 4127 O O . SER A 1 505 ? 17.642 26.054 35.135 1.00 37.16 505 SER A O 1
ATOM 4129 N N . LEU A 1 506 ? 17.548 24.818 36.996 1.00 32.59 506 LEU A N 1
ATOM 4130 C CA . LEU A 1 506 ? 16.139 25.091 37.303 1.00 32.59 506 LEU A CA 1
ATOM 4131 C C . LEU A 1 506 ? 16.084 26.097 38.458 1.00 32.59 506 LEU A C 1
ATOM 4133 O O . LEU A 1 506 ? 16.100 25.729 39.631 1.00 32.59 506 LEU A O 1
ATOM 4137 N N . GLN A 1 507 ? 16.057 27.382 38.104 1.00 37.84 507 GLN A N 1
ATOM 4138 C CA . GLN A 1 507 ? 15.546 28.418 38.991 1.00 37.84 507 GLN A CA 1
ATOM 4139 C C . GLN A 1 507 ? 14.020 28.446 38.884 1.00 37.84 507 GLN A C 1
ATOM 4141 O O . GLN A 1 507 ? 13.437 28.510 37.804 1.00 37.84 507 GLN A O 1
ATOM 4146 N N . THR A 1 508 ? 13.408 28.385 40.055 1.00 42.88 508 THR A N 1
ATOM 4147 C CA . THR A 1 508 ? 12.046 28.766 40.410 1.00 42.88 508 THR A CA 1
ATOM 4148 C C . THR A 1 508 ? 11.552 29.979 39.614 1.00 42.88 508 THR A C 1
ATOM 4150 O O . THR A 1 508 ? 12.088 31.075 39.765 1.00 42.88 508 THR A O 1
ATOM 4153 N N . VAL A 1 509 ? 10.487 29.812 38.821 1.00 35.31 509 VAL A N 1
ATOM 4154 C CA . VAL A 1 509 ? 9.748 30.937 38.225 1.00 35.31 509 VAL A CA 1
ATOM 4155 C C . VAL A 1 509 ? 8.339 30.998 38.807 1.00 35.31 509 VAL A C 1
ATOM 4157 O O . VAL A 1 509 ? 7.613 30.012 38.901 1.00 35.31 509 VAL A O 1
ATOM 4160 N N . ASN A 1 510 ? 8.030 32.207 39.258 1.00 34.88 510 ASN A N 1
ATOM 4161 C CA . ASN A 1 510 ? 6.936 32.642 40.105 1.00 34.88 510 ASN A CA 1
ATOM 4162 C C . ASN A 1 510 ? 5.717 33.027 39.240 1.00 34.88 510 ASN A C 1
ATOM 4164 O O . ASN A 1 510 ? 5.838 33.845 38.333 1.00 34.88 510 ASN A O 1
ATOM 4168 N N . PHE A 1 511 ? 4.541 32.458 39.520 1.00 37.56 511 PHE A N 1
ATOM 4169 C CA . PHE A 1 511 ? 3.312 32.605 38.717 1.00 37.56 511 PHE A CA 1
ATOM 4170 C C . PHE A 1 511 ? 2.494 33.885 38.996 1.00 37.56 511 PHE A C 1
ATOM 4172 O O . PHE A 1 511 ? 1.296 33.930 38.732 1.00 37.56 511 PHE A O 1
ATOM 4179 N N . SER A 1 512 ? 3.103 34.951 39.519 1.00 40.75 512 SER A N 1
ATOM 4180 C CA . SER A 1 512 ? 2.370 36.159 39.943 1.00 40.75 512 SER A CA 1
ATOM 4181 C C . SER A 1 512 ? 2.407 37.340 38.961 1.00 40.75 512 SER A C 1
ATOM 4183 O O . SER A 1 512 ? 1.841 38.392 39.251 1.00 40.75 512 SER A O 1
ATOM 4185 N N . GLN A 1 513 ? 2.987 37.189 37.768 1.00 50.03 513 GLN A N 1
ATOM 4186 C CA . GLN A 1 513 ? 2.965 38.232 36.738 1.00 50.03 513 GLN A CA 1
ATOM 4187 C C . GLN A 1 513 ? 2.886 37.616 35.342 1.00 50.03 513 GLN A C 1
ATOM 4189 O O . GLN A 1 513 ? 3.904 37.211 34.811 1.00 50.03 513 GLN A O 1
ATOM 4194 N N . ILE A 1 514 ? 1.690 37.555 34.754 1.00 36.31 514 ILE A N 1
ATOM 4195 C CA . ILE A 1 514 ? 1.418 37.829 33.329 1.00 36.31 514 ILE A CA 1
ATOM 4196 C C . ILE A 1 514 ? -0.095 38.039 33.243 1.00 36.31 514 ILE A C 1
ATOM 4198 O O . ILE A 1 514 ? -0.908 37.123 33.165 1.00 36.31 514 ILE A O 1
ATOM 4202 N N . GLY A 1 515 ? -0.468 39.304 33.345 1.00 37.53 515 GLY A N 1
ATOM 4203 C CA . GLY A 1 515 ? -1.805 39.793 33.108 1.00 37.53 515 GLY A CA 1
ATOM 4204 C C . GLY A 1 515 ? -1.669 41.231 32.646 1.00 37.53 515 GLY A C 1
ATOM 4205 O O . GLY A 1 515 ? -1.176 42.063 33.404 1.00 37.53 515 GLY A O 1
ATOM 4206 N N . LYS A 1 516 ? -2.175 41.477 31.434 1.00 37.41 516 LYS A N 1
ATOM 4207 C CA . LYS A 1 516 ? -2.435 42.757 30.753 1.00 37.41 516 LYS A CA 1
ATOM 4208 C C . LYS A 1 516 ? -1.468 43.145 29.627 1.00 37.41 516 LYS A C 1
ATOM 4210 O O . LYS A 1 516 ? -0.254 43.069 29.753 1.00 37.41 516 LYS A O 1
ATOM 4215 N N . VAL A 1 517 ? -2.129 43.718 28.615 1.00 35.59 517 VAL A N 1
ATOM 4216 C CA . VAL A 1 517 ? -1.673 44.617 27.542 1.00 35.59 517 VAL A CA 1
ATOM 4217 C C . VAL A 1 517 ? -1.562 43.989 26.140 1.00 35.59 517 VAL A C 1
ATOM 4219 O O . VAL A 1 517 ? -0.515 43.535 25.707 1.00 35.59 517 VAL A O 1
ATOM 4222 N N . GLU A 1 518 ? -2.727 43.971 25.477 1.00 36.00 518 GLU A N 1
ATOM 4223 C CA . GLU A 1 518 ? -3.078 44.734 24.257 1.00 36.00 518 GLU A CA 1
ATOM 4224 C C . GLU A 1 518 ? -2.280 44.641 22.931 1.00 36.00 518 GLU A C 1
ATOM 4226 O O . GLU A 1 518 ? -1.072 44.833 22.884 1.00 36.00 518 GLU A O 1
ATOM 4231 N N . LYS A 1 519 ? -3.102 44.607 21.858 1.00 34.62 519 LYS A N 1
ATOM 4232 C CA . LYS A 1 519 ? -2.945 45.125 20.473 1.00 34.62 519 LYS A CA 1
ATOM 4233 C C . LYS A 1 519 ? -2.376 44.205 19.375 1.00 34.62 519 LYS A C 1
ATOM 4235 O O . LYS A 1 519 ? -1.175 44.110 19.188 1.00 34.62 519 LYS A O 1
ATOM 4240 N N . GLU A 1 520 ? -3.307 43.548 18.664 1.00 33.50 520 GLU A N 1
ATOM 4241 C CA . GLU A 1 520 ? -3.728 43.769 17.250 1.00 33.50 520 GLU A CA 1
ATOM 4242 C C . GLU A 1 520 ? -2.680 44.052 16.121 1.00 33.50 520 GLU A C 1
ATOM 4244 O O . GLU A 1 520 ? -1.547 44.425 16.391 1.00 33.50 520 GLU A O 1
ATOM 4249 N N . PRO A 1 521 ? -3.023 43.884 14.819 1.00 55.81 521 PRO A N 1
ATOM 4250 C CA . PRO A 1 521 ? -2.747 42.679 14.026 1.00 55.81 521 PRO A CA 1
ATOM 4251 C C . PRO A 1 521 ? -1.865 42.943 12.780 1.00 55.81 521 PRO A C 1
ATOM 4253 O O . PRO A 1 521 ? -1.816 44.056 12.262 1.00 55.81 521 PRO A O 1
ATOM 4256 N N . ALA A 1 522 ? -1.248 41.904 12.198 1.00 30.52 522 ALA A N 1
ATOM 4257 C CA . ALA A 1 522 ? -0.723 41.985 10.828 1.00 30.52 522 ALA A CA 1
ATOM 4258 C C . ALA A 1 522 ? -0.643 40.616 10.120 1.00 30.52 522 ALA A C 1
ATOM 4260 O O . ALA A 1 522 ? 0.181 39.771 10.445 1.00 30.52 522 ALA A O 1
ATOM 4261 N N . ILE A 1 523 ? -1.547 40.441 9.150 1.00 35.19 523 ILE A N 1
ATOM 4262 C CA . ILE A 1 523 ? -1.304 40.029 7.754 1.00 35.19 523 ILE A CA 1
ATOM 4263 C C . ILE A 1 523 ? -0.281 38.900 7.516 1.00 35.19 523 ILE A C 1
ATOM 4265 O O . ILE A 1 523 ? 0.920 39.130 7.548 1.00 35.19 523 ILE A O 1
ATOM 4269 N N . LEU A 1 524 ? -0.776 37.733 7.079 1.00 30.58 524 LEU A N 1
ATOM 4270 C CA . LEU A 1 524 ? -0.384 37.089 5.811 1.00 30.58 524 LEU A CA 1
ATOM 4271 C C . LEU A 1 524 ? -1.298 35.884 5.543 1.00 30.58 524 LEU A C 1
ATOM 4273 O O . LEU A 1 524 ? -1.060 34.763 5.980 1.00 30.58 524 LEU A O 1
ATOM 4277 N N . ALA A 1 525 ? -2.377 36.147 4.808 1.00 30.11 525 ALA A N 1
ATOM 4278 C CA . ALA A 1 525 ? -3.166 35.122 4.147 1.00 30.11 525 ALA A CA 1
ATOM 4279 C C . ALA A 1 525 ? -2.646 34.963 2.714 1.00 30.11 525 ALA A C 1
ATOM 4281 O O . ALA A 1 525 ? -2.839 35.850 1.883 1.00 30.11 525 ALA A O 1
ATOM 4282 N N . THR A 1 526 ? -2.041 33.821 2.403 1.00 34.41 526 THR A N 1
ATOM 4283 C CA . THR A 1 526 ? -1.934 33.328 1.028 1.00 34.41 526 THR A CA 1
ATOM 4284 C C . THR A 1 526 ? -2.916 32.180 0.843 1.00 34.41 526 THR A C 1
ATOM 4286 O O . THR A 1 526 ? -2.739 31.060 1.3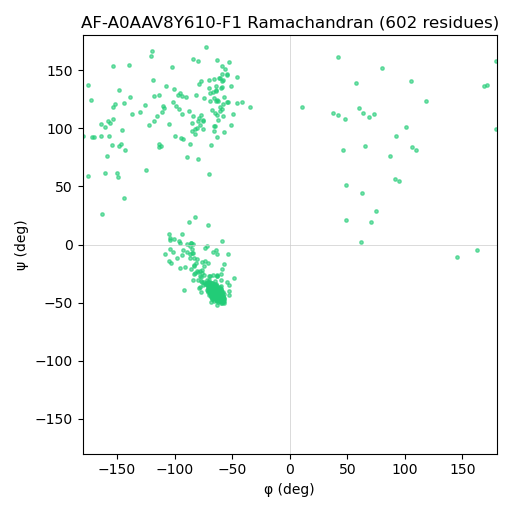12 1.00 34.41 526 THR A O 1
ATOM 4289 N N . ARG A 1 527 ? -4.008 32.518 0.153 1.00 31.77 527 ARG A N 1
ATOM 4290 C CA . ARG A 1 527 ? -4.893 31.595 -0.557 1.00 31.77 527 ARG A CA 1
ATOM 4291 C C . ARG A 1 527 ? -4.111 30.824 -1.621 1.00 31.77 527 ARG A C 1
ATOM 4293 O O . ARG A 1 527 ? -3.331 31.437 -2.342 1.00 31.77 527 ARG A O 1
ATOM 4300 N N . CYS A 1 528 ? -4.428 29.540 -1.766 1.00 30.05 528 CYS A N 1
ATOM 4301 C CA . CYS A 1 528 ? -4.756 28.847 -3.024 1.00 30.05 528 CYS A CA 1
ATOM 4302 C C . CYS A 1 528 ? -4.835 27.334 -2.724 1.00 30.05 528 CYS A C 1
ATOM 4304 O O . CYS A 1 528 ? -3.960 26.827 -2.042 1.00 30.05 528 CYS A O 1
ATOM 4306 N N . SER A 1 529 ? -5.752 26.485 -3.184 1.00 31.08 529 SER A N 1
ATOM 4307 C CA . SER A 1 529 ? -7.010 26.581 -3.934 1.00 31.08 529 SER A CA 1
ATOM 4308 C C . SER A 1 529 ? -7.513 25.135 -4.090 1.00 31.08 529 SER A C 1
ATOM 4310 O O . SER A 1 529 ? -7.088 24.479 -5.031 1.00 31.08 529 SER A O 1
ATOM 4312 N N . VAL A 1 530 ? -8.375 24.606 -3.209 1.00 33.28 530 VAL A N 1
ATOM 4313 C CA . VAL A 1 530 ? -9.116 23.344 -3.472 1.00 33.28 530 VAL A CA 1
ATOM 4314 C C . VAL A 1 530 ? -10.480 23.367 -2.772 1.00 33.28 530 VAL A C 1
ATOM 4316 O O . VAL A 1 530 ? -10.781 22.514 -1.955 1.00 33.28 530 VAL A O 1
ATOM 4319 N N . GLU A 1 531 ? -11.329 24.348 -3.075 1.00 35.03 531 GLU A N 1
ATOM 4320 C CA . GLU A 1 531 ? -12.771 24.250 -2.794 1.00 35.03 531 GLU A CA 1
ATOM 4321 C C . GLU A 1 531 ? -13.556 25.023 -3.854 1.00 35.03 531 GLU A C 1
ATOM 4323 O O . GLU A 1 531 ? -13.896 26.189 -3.691 1.00 35.03 531 GLU A O 1
ATOM 4328 N N . LEU A 1 532 ? -13.833 24.365 -4.977 1.00 33.34 532 LEU A N 1
ATOM 4329 C CA . LEU A 1 532 ? -14.821 24.811 -5.956 1.00 33.34 532 LEU A CA 1
ATOM 4330 C C . LEU A 1 532 ? -15.317 23.575 -6.705 1.00 33.34 532 LEU A C 1
ATOM 4332 O O . LEU A 1 532 ? -14.758 23.230 -7.734 1.00 33.34 532 LEU A O 1
ATOM 4336 N N . LEU A 1 533 ? -16.319 22.885 -6.145 1.00 34.50 533 LEU A N 1
ATOM 4337 C CA . LEU A 1 533 ? -17.282 22.028 -6.865 1.00 34.50 533 LEU A CA 1
ATOM 4338 C C . LEU A 1 533 ? -18.369 21.488 -5.907 1.00 34.50 533 LEU A C 1
ATOM 4340 O O . LEU A 1 533 ? -18.563 20.289 -5.755 1.00 34.50 533 LEU A O 1
ATOM 4344 N N . LYS A 1 534 ? -19.124 22.379 -5.251 1.00 36.91 534 LYS A N 1
ATOM 4345 C CA . LYS A 1 534 ? -20.449 22.043 -4.689 1.00 36.91 534 LYS A CA 1
ATOM 4346 C C . LYS A 1 534 ? -21.411 23.218 -4.847 1.00 36.91 534 LYS A C 1
ATOM 4348 O O . LYS A 1 534 ? -21.641 23.987 -3.920 1.00 36.91 534 LYS A O 1
ATOM 4353 N N . LYS A 1 535 ? -21.989 23.355 -6.043 1.00 38.41 535 LYS A N 1
ATOM 4354 C CA . LYS A 1 535 ? -23.281 24.032 -6.236 1.00 38.41 535 LYS A CA 1
ATOM 4355 C C . LYS A 1 535 ? -23.866 23.681 -7.606 1.00 38.41 535 LYS A C 1
ATOM 4357 O O . LYS A 1 535 ? -23.428 24.240 -8.605 1.00 38.41 535 LYS A O 1
ATOM 4362 N N . LYS A 1 536 ? -24.865 22.790 -7.629 1.00 40.16 536 LYS A N 1
ATOM 4363 C CA . LYS A 1 536 ? -26.172 22.947 -8.312 1.00 40.16 536 LYS A CA 1
ATOM 4364 C C . LYS A 1 536 ? -26.941 21.614 -8.342 1.00 40.16 536 LYS A C 1
ATOM 4366 O O . LYS A 1 536 ? -26.365 20.581 -8.643 1.00 40.16 536 LYS A O 1
ATOM 4371 N N . GLY A 1 537 ? -28.243 21.698 -8.051 1.00 30.12 537 GLY A N 1
ATOM 4372 C CA . GLY A 1 537 ? -29.217 20.595 -8.000 1.00 30.12 537 GLY A CA 1
ATOM 4373 C C . GLY A 1 537 ? -29.630 20.321 -6.553 1.00 30.12 537 GLY A C 1
ATOM 4374 O O . GLY A 1 537 ? -28.963 19.570 -5.863 1.00 30.12 537 GLY A O 1
ATOM 4375 N N . SER A 1 538 ? -30.564 21.055 -5.938 1.00 38.19 538 SER A N 1
ATOM 4376 C CA . SER A 1 538 ? -32.005 21.086 -6.240 1.00 38.19 538 SER A CA 1
ATOM 4377 C C . SER A 1 538 ? -32.575 19.678 -6.405 1.00 38.19 538 SER A C 1
ATOM 4379 O O . SER A 1 538 ? -32.732 19.189 -7.517 1.00 38.19 538 SER A O 1
ATOM 4381 N N . ILE A 1 539 ? -32.869 19.033 -5.277 1.00 31.97 539 ILE A N 1
ATOM 4382 C CA . ILE A 1 539 ? -33.781 17.894 -5.215 1.00 31.97 539 ILE A CA 1
ATOM 4383 C C . ILE A 1 539 ? -34.831 18.255 -4.169 1.00 31.97 539 ILE A C 1
ATOM 4385 O O . ILE A 1 539 ? -34.514 18.601 -3.031 1.00 31.97 539 ILE A O 1
ATOM 4389 N N . ARG A 1 540 ? -36.080 18.288 -4.633 1.00 30.72 540 ARG A N 1
ATOM 4390 C CA . ARG A 1 540 ? -37.280 18.551 -3.843 1.00 30.72 540 ARG A CA 1
ATOM 4391 C C . ARG A 1 540 ? -37.463 17.432 -2.824 1.00 30.72 540 ARG A C 1
ATOM 4393 O O . ARG A 1 540 ? -37.355 16.262 -3.175 1.00 30.72 540 ARG A O 1
ATOM 4400 N N . TYR A 1 541 ? -37.805 17.814 -1.599 1.00 31.53 541 TYR A N 1
ATOM 4401 C CA . TYR A 1 541 ? -38.438 16.917 -0.644 1.00 31.53 541 TYR A CA 1
ATOM 4402 C C . TYR A 1 541 ? -39.793 16.486 -1.213 1.00 31.53 541 TYR A C 1
ATOM 4404 O O . TYR A 1 541 ? -40.624 17.333 -1.541 1.00 31.53 541 TYR A O 1
ATOM 4412 N N . VAL A 1 542 ? -39.998 15.179 -1.336 1.00 33.34 542 VAL A N 1
ATOM 4413 C CA . VAL A 1 542 ? -41.326 14.580 -1.450 1.00 33.34 542 VAL A CA 1
ATOM 4414 C C . VAL A 1 542 ? -41.510 13.735 -0.199 1.00 33.34 542 VAL A C 1
ATOM 4416 O O . VAL A 1 542 ? -40.815 12.744 0.005 1.00 33.34 542 VAL A O 1
ATOM 4419 N N . GLU A 1 543 ? -42.411 14.197 0.661 1.00 41.72 543 GLU A N 1
ATOM 4420 C CA . GLU A 1 543 ? -43.035 13.401 1.711 1.00 41.72 543 GLU A CA 1
ATOM 4421 C C . GLU A 1 543 ? -43.762 12.201 1.099 1.00 41.72 543 GLU A C 1
ATOM 4423 O O . GLU A 1 543 ? -44.542 12.374 0.165 1.00 41.72 543 GLU A O 1
ATOM 4428 N N . GLN A 1 544 ? -43.596 11.019 1.690 1.00 34.12 544 GLN A N 1
ATOM 4429 C CA . GLN A 1 544 ? -44.598 9.948 1.720 1.00 34.12 544 GLN A CA 1
ATOM 4430 C C . GLN A 1 544 ? -44.280 9.072 2.941 1.00 34.12 544 GLN A C 1
ATOM 4432 O O . GLN A 1 544 ? -43.171 8.578 3.096 1.00 34.12 544 GLN A O 1
ATOM 4437 N N . LYS A 1 545 ? -45.087 9.216 3.996 1.00 34.81 545 LYS A N 1
ATOM 4438 C CA . LYS A 1 545 ? -46.184 8.319 4.404 1.00 34.81 545 LYS A CA 1
ATOM 4439 C C . LYS A 1 545 ? -45.713 6.949 4.905 1.00 34.81 545 LYS A C 1
ATOM 4441 O O . LYS A 1 545 ? -45.300 6.091 4.141 1.00 34.81 545 LYS A O 1
ATOM 4446 N N . LYS A 1 546 ? -45.881 6.794 6.222 1.00 42.12 546 LYS A N 1
ATOM 4447 C CA . LYS A 1 546 ? -45.981 5.539 6.968 1.00 42.12 546 LYS A CA 1
ATOM 4448 C C . LYS A 1 546 ? -47.019 4.606 6.342 1.00 42.12 546 LYS A C 1
ATOM 4450 O O . LYS A 1 546 ? -48.145 5.052 6.121 1.00 42.12 546 LYS A O 1
ATOM 4455 N N . THR A 1 547 ? -46.667 3.334 6.228 1.00 35.72 547 THR A N 1
ATOM 4456 C CA . THR A 1 547 ? -47.564 2.195 6.455 1.00 35.72 547 THR A CA 1
ATOM 4457 C C . THR A 1 547 ? -46.733 1.043 7.006 1.00 35.72 547 THR A C 1
ATOM 4459 O O . THR A 1 547 ? -45.637 0.782 6.512 1.00 35.72 547 THR A O 1
ATOM 4462 N N . ASP A 1 548 ? -47.262 0.447 8.067 1.00 43.69 548 ASP A N 1
ATOM 4463 C CA . ASP A 1 548 ? -46.752 -0.717 8.781 1.00 43.69 548 ASP A CA 1
ATOM 4464 C C . ASP A 1 548 ? -46.943 -2.023 7.982 1.00 43.69 548 ASP A C 1
ATOM 4466 O O . ASP A 1 548 ? -47.689 -2.047 7.004 1.00 43.69 548 ASP A O 1
ATOM 4470 N N . ASP A 1 549 ? -46.297 -3.075 8.496 1.00 42.31 549 ASP A N 1
ATOM 4471 C CA . ASP A 1 549 ? -46.512 -4.515 8.279 1.00 42.31 549 ASP A CA 1
ATOM 4472 C C . ASP A 1 549 ? -46.304 -5.108 6.873 1.00 42.31 549 ASP A C 1
ATOM 4474 O O . ASP A 1 549 ? -47.093 -4.911 5.959 1.00 42.31 549 ASP A O 1
ATOM 4478 N N . GLU A 1 550 ? -45.275 -5.954 6.737 1.00 37.12 550 GLU A N 1
ATOM 4479 C CA . GLU A 1 550 ? -45.456 -7.409 6.581 1.00 37.12 550 GLU A CA 1
ATOM 4480 C C . GLU A 1 550 ? -44.097 -8.136 6.562 1.00 37.12 550 GLU A C 1
ATOM 4482 O O . GLU A 1 550 ? -43.116 -7.702 5.958 1.00 37.12 550 GLU A O 1
ATOM 4487 N N . CYS A 1 551 ? -44.047 -9.265 7.269 1.00 44.66 551 CYS A N 1
ATOM 4488 C CA . CYS A 1 551 ? -43.000 -10.275 7.155 1.00 44.66 551 CYS A CA 1
ATOM 4489 C C . CYS A 1 551 ? -43.059 -10.933 5.770 1.00 44.66 551 CYS A C 1
ATOM 4491 O O . CYS A 1 551 ? -44.160 -11.250 5.336 1.00 44.66 551 CYS A O 1
ATOM 4493 N N . LEU A 1 552 ? -41.913 -11.260 5.157 1.00 39.41 552 LEU A N 1
ATOM 4494 C CA . LEU A 1 552 ? -41.629 -12.579 4.566 1.00 39.41 552 LEU A CA 1
ATOM 4495 C C . LEU A 1 552 ? -40.241 -12.636 3.910 1.00 39.41 552 LEU A C 1
ATOM 4497 O O . LEU A 1 552 ? -39.605 -11.636 3.597 1.00 39.41 552 LEU A O 1
ATOM 4501 N N . GLU A 1 553 ? -39.784 -13.873 3.804 1.00 43.03 553 GLU A N 1
ATOM 4502 C CA . GLU A 1 553 ? -38.471 -14.386 3.440 1.00 43.03 553 GLU A CA 1
ATOM 4503 C C . GLU A 1 553 ? -38.009 -14.061 2.008 1.00 43.03 553 GLU A C 1
ATOM 4505 O O . GLU A 1 553 ? -38.813 -13.944 1.089 1.00 43.03 553 GLU A O 1
ATOM 4510 N N . GLY A 1 554 ? -36.687 -14.129 1.800 1.00 39.72 554 GLY A N 1
ATOM 4511 C CA . GLY A 1 554 ? -36.151 -14.859 0.646 1.00 39.72 554 GLY A CA 1
ATOM 4512 C C . GLY A 1 554 ? -35.344 -14.073 -0.391 1.00 39.72 554 GLY A C 1
ATOM 4513 O O . GLY A 1 554 ? -35.860 -13.187 -1.056 1.00 39.72 554 GLY A O 1
ATOM 4514 N N . SER A 1 555 ? -34.109 -14.557 -0.601 1.00 42.78 555 SER A N 1
ATOM 4515 C CA . SER A 1 555 ? -33.254 -14.453 -1.806 1.00 42.78 555 SER A CA 1
ATOM 4516 C C . SER A 1 555 ? -32.877 -13.039 -2.281 1.00 42.78 555 SER A C 1
ATOM 4518 O O . SER A 1 555 ? -33.713 -12.243 -2.662 1.00 42.78 555 SER A O 1
ATOM 4520 N N . GLY A 1 556 ? -31.608 -12.636 -2.303 1.00 50.16 556 GLY A N 1
ATOM 4521 C CA . GLY A 1 556 ? -30.506 -13.368 -2.918 1.00 50.16 556 GLY A CA 1
ATOM 4522 C C . GLY A 1 556 ? -30.256 -12.868 -4.341 1.00 50.16 556 GLY A C 1
ATOM 4523 O O . GLY A 1 556 ? -30.291 -13.688 -5.240 1.00 50.16 556 GLY A O 1
ATOM 4524 N N . ASP A 1 557 ? -30.041 -11.558 -4.544 1.00 51.22 557 ASP A N 1
ATOM 4525 C CA . ASP A 1 557 ? -29.483 -11.041 -5.812 1.00 51.22 557 ASP A CA 1
ATOM 4526 C C . ASP A 1 557 ? -28.914 -9.600 -5.756 1.00 51.22 557 ASP A C 1
ATOM 4528 O O . ASP A 1 557 ? -28.828 -8.897 -6.758 1.00 51.22 557 ASP A O 1
ATOM 4532 N N . GLU A 1 558 ? -28.461 -9.120 -4.592 1.00 51.50 558 GLU A N 1
ATOM 4533 C CA . GLU A 1 558 ? -27.889 -7.759 -4.481 1.00 51.50 558 GLU A CA 1
ATOM 4534 C C . GLU A 1 558 ? -26.383 -7.685 -4.793 1.00 51.50 558 GLU A C 1
ATOM 4536 O O . GLU A 1 558 ? -25.809 -6.602 -4.914 1.00 51.50 558 GLU A O 1
ATOM 4541 N N . ARG A 1 559 ? -25.707 -8.828 -4.971 1.00 52.19 559 ARG A N 1
ATOM 4542 C CA . ARG A 1 559 ? -24.256 -8.852 -5.228 1.00 52.19 559 ARG A CA 1
ATOM 4543 C C . ARG A 1 559 ? -23.899 -8.473 -6.669 1.00 52.19 559 ARG A C 1
ATOM 4545 O O . ARG A 1 559 ? -22.839 -7.892 -6.889 1.00 52.19 559 ARG A O 1
ATOM 4552 N N . SER A 1 560 ? -24.799 -8.718 -7.624 1.00 55.47 560 SER A N 1
ATOM 4553 C CA . SER A 1 560 ? -24.540 -8.473 -9.049 1.00 55.47 560 SER A CA 1
ATOM 4554 C C . SER A 1 560 ? -24.605 -6.983 -9.424 1.00 55.47 560 SER A C 1
ATOM 4556 O O . SER A 1 560 ? -23.819 -6.519 -10.246 1.00 55.47 560 SER A O 1
ATOM 4558 N N . GLN A 1 561 ? -25.458 -6.191 -8.764 1.00 53.47 561 GLN A N 1
ATOM 4559 C CA . GLN A 1 561 ? -25.563 -4.745 -9.027 1.00 53.47 561 GLN A CA 1
ATOM 4560 C C . GLN A 1 561 ? -24.410 -3.925 -8.427 1.00 53.47 561 GLN A C 1
ATOM 4562 O O . GLN A 1 561 ? -24.082 -2.845 -8.927 1.00 53.47 561 GLN A O 1
ATOM 4567 N N . VAL A 1 562 ? -23.755 -4.426 -7.375 1.00 63.44 562 VAL A N 1
ATOM 4568 C CA . VAL A 1 562 ? -22.599 -3.745 -6.771 1.00 63.44 562 VAL A CA 1
ATOM 4569 C C . VAL A 1 562 ? -21.331 -3.958 -7.609 1.00 63.44 562 VAL A C 1
ATOM 4571 O O . VAL A 1 562 ? -20.548 -3.021 -7.776 1.00 63.44 562 VAL A O 1
ATOM 4574 N N . GLU A 1 563 ? -21.148 -5.139 -8.208 1.00 60.56 563 GLU A N 1
ATOM 4575 C CA . GLU A 1 563 ? -20.002 -5.422 -9.090 1.00 60.56 563 GLU A CA 1
ATOM 4576 C C . GLU A 1 563 ? -20.088 -4.700 -10.443 1.00 60.56 563 GLU A C 1
ATOM 4578 O O . GLU A 1 563 ? -19.065 -4.244 -10.970 1.00 60.56 563 GLU A O 1
ATOM 4583 N N . GLU A 1 564 ? -21.295 -4.514 -10.982 1.00 68.62 564 GLU A N 1
ATOM 4584 C CA . GLU A 1 564 ? -21.496 -3.797 -12.245 1.00 68.62 564 GLU A CA 1
ATOM 4585 C C . GLU A 1 564 ? -21.231 -2.287 -12.089 1.00 68.62 564 GLU A C 1
ATOM 4587 O O . GLU A 1 564 ? -20.544 -1.674 -12.914 1.00 68.62 564 GLU A O 1
ATOM 4592 N N . ASN A 1 565 ? -21.635 -1.704 -10.953 1.00 69.31 565 ASN A N 1
ATOM 4593 C CA . ASN A 1 565 ? -21.325 -0.313 -10.614 1.00 69.31 565 ASN A CA 1
ATOM 4594 C C . ASN A 1 565 ? -19.831 -0.086 -10.326 1.00 69.31 565 ASN A C 1
ATOM 4596 O O . ASN A 1 565 ? -19.264 0.914 -10.774 1.00 69.31 565 ASN A O 1
ATOM 4600 N N . ALA A 1 566 ? -19.158 -1.019 -9.645 1.00 69.38 566 ALA A N 1
ATOM 4601 C CA . ALA A 1 566 ? -17.713 -0.932 -9.426 1.00 69.38 566 ALA A CA 1
ATOM 4602 C C . ALA A 1 566 ? -16.927 -1.045 -10.746 1.00 69.38 566 ALA A C 1
ATOM 4604 O O . ALA A 1 566 ? -15.989 -0.279 -10.982 1.00 69.38 566 ALA A O 1
ATOM 4605 N N . SER A 1 567 ? -17.357 -1.931 -11.649 1.00 74.56 567 SER A N 1
ATOM 4606 C CA . SER A 1 567 ? -16.755 -2.092 -12.977 1.00 74.56 567 SER A CA 1
ATOM 4607 C C . SER A 1 567 ? -16.938 -0.857 -13.861 1.00 74.56 567 SER A C 1
ATOM 4609 O O . SER A 1 567 ? -16.010 -0.476 -14.576 1.00 74.56 567 SER A O 1
ATOM 4611 N N . SER A 1 568 ? -18.094 -0.189 -13.789 1.00 78.38 568 SER A N 1
ATOM 4612 C CA . SER A 1 568 ? -18.337 1.062 -14.515 1.00 78.38 568 SER A CA 1
ATOM 4613 C C . SER A 1 568 ? -17.426 2.195 -14.030 1.00 78.38 568 SER A C 1
ATOM 4615 O O . SER A 1 568 ? -16.846 2.912 -14.845 1.00 78.38 568 SER A O 1
ATOM 4617 N N . ILE A 1 569 ? -17.232 2.332 -12.714 1.00 79.31 569 ILE A N 1
ATOM 4618 C CA . ILE A 1 569 ? -16.373 3.378 -12.131 1.00 79.31 569 ILE A CA 1
ATOM 4619 C C . ILE A 1 569 ? -14.898 3.150 -12.491 1.00 79.31 569 ILE A C 1
ATOM 4621 O O . ILE A 1 569 ? -14.195 4.096 -12.846 1.00 79.31 569 ILE A O 1
ATOM 4625 N N . ILE A 1 570 ? -14.424 1.900 -12.464 1.00 77.62 570 ILE A N 1
ATOM 4626 C CA . ILE A 1 570 ? -13.042 1.565 -12.848 1.00 77.62 570 ILE A CA 1
ATOM 4627 C C . ILE A 1 570 ? -12.795 1.859 -14.336 1.00 77.62 570 ILE A C 1
ATOM 4629 O O . ILE A 1 570 ? -11.738 2.385 -14.692 1.00 77.62 570 ILE A O 1
ATOM 4633 N N . ARG A 1 571 ? -13.776 1.579 -15.205 1.00 79.06 571 ARG A N 1
ATOM 4634 C CA . ARG A 1 571 ? -13.686 1.856 -16.647 1.00 79.06 571 ARG A CA 1
ATOM 4635 C C . ARG A 1 571 ? -13.600 3.362 -16.931 1.00 79.06 571 ARG A C 1
ATOM 4637 O O . ARG A 1 571 ? -12.794 3.785 -17.756 1.00 79.06 571 ARG A O 1
ATOM 4644 N N . ASP A 1 572 ? -14.356 4.165 -16.187 1.00 78.19 572 ASP A N 1
ATOM 4645 C CA . ASP A 1 572 ? -14.375 5.625 -16.320 1.00 78.19 572 ASP A CA 1
ATOM 4646 C C . ASP A 1 572 ? -13.076 6.286 -15.808 1.00 78.19 572 ASP A C 1
ATOM 4648 O O . ASP A 1 572 ? -12.588 7.264 -16.381 1.00 78.19 572 ASP A O 1
ATOM 4652 N N . ILE A 1 573 ? -12.457 5.717 -14.765 1.00 77.44 573 ILE A N 1
ATOM 4653 C CA . ILE A 1 573 ? -11.141 6.150 -14.263 1.00 77.44 573 ILE A CA 1
ATOM 4654 C C . ILE A 1 573 ? -10.030 5.786 -15.258 1.00 77.44 573 ILE A C 1
ATOM 4656 O O . ILE A 1 573 ? -9.180 6.627 -15.552 1.00 77.44 573 ILE A O 1
ATOM 4660 N N . MET A 1 574 ? -10.050 4.573 -15.822 1.00 72.31 574 MET A N 1
ATOM 4661 C CA . MET A 1 574 ? -9.080 4.137 -16.837 1.00 72.31 574 MET A CA 1
ATOM 4662 C C . MET A 1 574 ? -9.101 5.036 -18.082 1.00 72.31 574 MET A C 1
ATOM 4664 O O . MET A 1 574 ? -8.041 5.435 -18.564 1.00 72.31 574 MET A O 1
ATOM 4668 N N . LEU A 1 575 ? -10.290 5.419 -18.564 1.00 78.69 575 LEU A N 1
ATOM 4669 C CA . LEU A 1 575 ? -10.430 6.327 -19.708 1.00 78.69 575 LEU A CA 1
ATOM 4670 C C . LEU A 1 575 ? -9.831 7.710 -19.411 1.00 78.69 575 LEU A C 1
ATOM 4672 O O . LEU A 1 575 ? -9.009 8.201 -20.186 1.00 78.69 575 LEU A O 1
ATOM 4676 N N . LYS A 1 576 ? -10.125 8.290 -18.240 1.00 77.19 576 LYS A N 1
ATOM 4677 C CA . LYS A 1 576 ? -9.588 9.604 -17.834 1.00 77.19 576 LYS A CA 1
ATOM 4678 C C . LYS A 1 576 ? -8.069 9.606 -17.638 1.00 77.19 576 LYS A C 1
ATOM 4680 O O . LYS A 1 576 ? -7.409 10.596 -17.967 1.00 77.19 576 LYS A O 1
ATOM 4685 N N . VAL A 1 577 ? -7.501 8.513 -17.125 1.00 75.94 577 VAL A N 1
ATOM 4686 C CA . VAL A 1 577 ? -6.042 8.347 -16.988 1.00 75.94 577 VAL A CA 1
ATOM 4687 C C . VAL A 1 577 ? -5.375 8.165 -18.357 1.00 75.94 577 VAL A C 1
ATOM 4689 O O . VAL A 1 577 ? -4.286 8.700 -18.586 1.00 75.94 577 VAL A O 1
ATOM 4692 N N . SER A 1 578 ? -6.033 7.476 -19.296 1.00 77.38 578 SER A N 1
ATOM 4693 C CA . SER A 1 578 ? -5.530 7.339 -20.667 1.00 77.38 578 SER A CA 1
ATOM 4694 C C . SER A 1 578 ? -5.494 8.682 -21.406 1.00 77.38 578 SER A C 1
ATOM 4696 O O . SER A 1 578 ? -4.461 9.025 -21.982 1.00 77.38 578 SER A O 1
ATOM 4698 N N . ASP A 1 579 ? -6.536 9.510 -21.274 1.00 73.06 579 ASP A N 1
ATOM 4699 C CA . ASP A 1 579 ? -6.608 10.824 -21.925 1.00 73.06 579 ASP A CA 1
ATOM 4700 C C . ASP A 1 579 ? -5.585 11.814 -21.355 1.00 73.06 579 ASP A C 1
ATOM 4702 O O . ASP A 1 579 ? -4.973 12.596 -22.088 1.00 73.06 579 ASP A O 1
ATOM 4706 N N . THR A 1 580 ? -5.348 11.786 -20.042 1.00 77.62 580 THR A N 1
ATOM 4707 C CA . THR A 1 580 ? -4.323 12.638 -19.416 1.00 77.62 580 THR A CA 1
ATOM 4708 C C . THR A 1 580 ? -2.911 12.207 -19.805 1.00 77.62 580 THR A C 1
ATOM 4710 O O . THR A 1 580 ? -2.084 13.064 -20.123 1.00 77.62 580 THR A O 1
ATOM 4713 N N . SER A 1 581 ? -2.647 10.902 -19.877 1.00 73.50 581 SER A N 1
ATOM 4714 C CA . SER A 1 581 ? -1.352 10.369 -20.320 1.00 73.50 581 SER A CA 1
ATOM 4715 C C . SER A 1 581 ? -1.082 10.689 -21.795 1.00 73.50 581 SER A C 1
ATOM 4717 O O . SER A 1 581 ? 0.014 11.132 -22.145 1.00 73.50 581 SER A O 1
ATOM 4719 N N . PHE A 1 582 ? -2.097 10.562 -22.655 1.00 73.94 582 PHE A N 1
ATOM 4720 C CA . PHE A 1 582 ? -1.994 10.865 -24.085 1.00 73.94 582 PHE A CA 1
ATOM 4721 C C . PHE A 1 582 ? -1.730 12.358 -24.346 1.00 73.94 582 PHE A C 1
ATOM 4723 O O . PHE A 1 582 ? -0.894 12.713 -25.179 1.00 73.94 582 PHE A O 1
ATOM 4730 N N . ASN A 1 583 ? -2.362 13.251 -23.577 1.00 75.62 583 ASN A N 1
ATOM 4731 C CA . ASN A 1 583 ? -2.127 14.695 -23.674 1.00 75.62 583 ASN A CA 1
ATOM 4732 C C . ASN A 1 583 ? -0.725 15.121 -23.197 1.00 75.62 583 ASN A C 1
ATOM 4734 O O . ASN A 1 583 ? -0.141 16.047 -23.765 1.00 75.62 583 ASN A O 1
ATOM 4738 N N . ILE A 1 584 ? -0.152 14.439 -22.198 1.00 77.75 584 ILE A N 1
ATOM 4739 C CA . ILE A 1 584 ? 1.225 14.693 -21.737 1.00 77.75 584 ILE A CA 1
ATOM 4740 C C . ILE A 1 584 ? 2.244 14.258 -22.799 1.00 77.75 584 ILE A C 1
ATOM 4742 O O . ILE A 1 584 ? 3.194 14.993 -23.073 1.00 77.75 584 ILE A O 1
ATOM 4746 N N . ILE A 1 585 ? 2.030 13.102 -23.436 1.00 76.31 585 ILE A N 1
ATOM 4747 C CA . ILE A 1 585 ? 2.892 12.611 -24.523 1.00 76.31 585 ILE A CA 1
ATOM 4748 C C . ILE A 1 585 ? 2.822 13.555 -25.731 1.00 76.31 585 ILE A C 1
ATOM 4750 O O . ILE A 1 585 ? 3.860 13.917 -26.284 1.00 76.31 585 ILE A O 1
ATOM 4754 N N . LYS A 1 586 ? 1.623 14.030 -26.091 1.00 80.12 586 LYS A N 1
ATOM 4755 C CA . LYS A 1 586 ? 1.429 14.973 -27.202 1.00 80.12 586 LYS A CA 1
ATOM 4756 C C . LYS A 1 586 ? 2.139 16.313 -26.974 1.00 80.12 586 LYS A C 1
ATOM 4758 O O . LYS A 1 586 ? 2.729 16.841 -27.912 1.00 80.12 586 LYS A O 1
ATOM 4763 N N . ARG A 1 587 ? 2.142 16.840 -25.740 1.00 77.12 587 ARG A N 1
ATOM 4764 C CA . ARG A 1 587 ? 2.915 18.050 -25.396 1.00 77.12 587 ARG A CA 1
ATOM 4765 C C . ARG A 1 587 ? 4.418 17.833 -25.533 1.00 77.12 587 ARG A C 1
ATOM 4767 O O . ARG A 1 587 ? 5.064 18.616 -26.211 1.00 77.12 587 ARG A O 1
ATOM 4774 N N . LYS A 1 588 ? 4.955 16.733 -24.994 1.00 81.00 588 LYS A N 1
ATOM 4775 C CA . LYS A 1 588 ? 6.393 16.436 -25.117 1.00 81.00 588 LYS A CA 1
ATOM 4776 C C . LYS A 1 588 ? 6.846 16.274 -26.570 1.00 81.00 588 LYS A C 1
ATOM 4778 O O . LYS A 1 588 ? 7.942 16.707 -26.905 1.00 81.00 588 LYS A O 1
ATOM 4783 N N . TYR A 1 589 ? 6.009 15.687 -27.427 1.00 79.06 589 TYR A N 1
ATOM 4784 C CA . TYR A 1 589 ? 6.295 15.585 -28.861 1.00 79.06 589 TYR A CA 1
ATOM 4785 C C . TYR A 1 589 ? 6.270 16.949 -29.564 1.00 79.06 589 TYR A C 1
ATOM 4787 O O . TYR A 1 589 ? 7.118 17.201 -30.414 1.00 79.06 589 TYR A O 1
ATOM 4795 N N . SER A 1 590 ? 5.342 17.834 -29.186 1.00 81.62 590 SER A N 1
ATOM 4796 C CA . SER A 1 590 ? 5.274 19.206 -29.708 1.00 81.62 590 SER A CA 1
ATOM 4797 C C . SER A 1 590 ? 6.513 20.017 -29.319 1.00 81.62 590 SER A C 1
ATOM 4799 O O . SER A 1 590 ? 7.114 20.656 -30.178 1.00 81.62 590 SER A O 1
ATOM 4801 N N . ASP A 1 591 ? 6.944 19.919 -28.059 1.00 77.62 591 ASP A N 1
ATOM 4802 C CA . ASP A 1 591 ? 8.128 20.627 -27.557 1.00 77.62 591 ASP A CA 1
ATOM 4803 C C . ASP A 1 591 ? 9.414 20.114 -28.240 1.00 77.62 591 ASP A C 1
ATOM 4805 O O . ASP A 1 591 ? 10.309 20.889 -28.572 1.00 77.62 591 ASP A O 1
ATOM 4809 N N . GLN A 1 592 ? 9.508 18.807 -28.521 1.00 79.12 592 GLN A N 1
ATOM 4810 C CA . GLN A 1 592 ? 10.638 18.237 -29.268 1.00 79.12 592 GLN A CA 1
ATOM 4811 C C . GLN A 1 592 ? 10.642 18.639 -30.750 1.00 79.12 592 GLN A C 1
ATOM 4813 O O . GLN A 1 592 ? 11.715 18.855 -31.314 1.00 79.12 592 GLN A O 1
ATOM 4818 N N . GLN A 1 593 ? 9.471 18.778 -31.380 1.00 78.44 593 GLN A N 1
ATOM 4819 C CA . GLN A 1 593 ? 9.355 19.280 -32.753 1.00 78.44 593 GLN A CA 1
ATOM 4820 C C . GLN A 1 593 ? 9.765 20.751 -32.860 1.00 78.44 593 GLN A C 1
ATOM 4822 O O . GLN A 1 593 ? 10.440 21.129 -33.817 1.00 78.44 593 GLN A O 1
ATOM 4827 N N . GLU A 1 594 ? 9.417 21.566 -31.864 1.00 78.94 594 GLU A N 1
ATOM 4828 C CA . GLU A 1 594 ? 9.802 22.975 -31.814 1.00 78.94 594 GLU A CA 1
ATOM 4829 C C . GLU A 1 594 ? 11.324 23.120 -31.647 1.00 78.94 594 GLU A C 1
ATOM 4831 O O . GLU A 1 594 ? 11.964 23.841 -32.412 1.00 78.94 594 GLU A O 1
ATOM 4836 N N . VAL A 1 595 ? 11.942 22.327 -30.764 1.00 76.88 595 VAL A N 1
ATOM 4837 C CA . VAL A 1 595 ? 13.408 22.298 -30.597 1.00 76.88 595 VAL A CA 1
ATOM 4838 C C . VAL A 1 595 ? 14.122 21.802 -31.861 1.00 76.88 595 VAL A C 1
ATOM 4840 O O . VAL A 1 595 ? 15.143 22.374 -32.245 1.00 76.88 595 VAL A O 1
ATOM 4843 N N . ALA A 1 596 ? 13.582 20.791 -32.549 1.00 70.25 596 ALA A N 1
ATOM 4844 C CA . ALA A 1 596 ? 14.135 20.313 -33.817 1.00 70.25 596 ALA A CA 1
ATOM 4845 C C . ALA A 1 596 ? 14.018 21.364 -34.939 1.00 70.25 596 ALA A C 1
ATOM 4847 O O . ALA A 1 596 ? 14.953 21.529 -35.721 1.00 70.25 596 ALA A O 1
ATOM 4848 N N . SER A 1 597 ? 12.917 22.123 -34.986 1.00 72.12 597 SER A N 1
ATOM 4849 C CA . SER A 1 597 ? 12.726 23.207 -35.961 1.00 72.12 597 SER A CA 1
ATOM 4850 C C . SER A 1 597 ? 13.686 24.383 -35.734 1.00 72.12 597 SER A C 1
ATOM 4852 O O . SER A 1 597 ? 14.252 24.909 -36.689 1.00 72.12 597 SER A O 1
ATOM 4854 N N . VAL A 1 598 ? 13.961 24.728 -34.470 1.00 77.12 598 VAL A N 1
ATOM 4855 C CA . VAL A 1 598 ? 14.929 25.771 -34.085 1.00 77.12 598 VAL A CA 1
ATOM 4856 C C . VAL A 1 598 ? 16.375 25.324 -34.330 1.00 77.12 598 VAL A C 1
ATOM 4858 O O . VAL A 1 598 ? 17.241 26.154 -34.605 1.00 77.12 598 VAL A O 1
ATOM 4861 N N . ALA A 1 599 ? 16.661 24.023 -34.234 1.00 68.25 599 ALA A N 1
ATOM 4862 C CA . ALA A 1 599 ? 17.973 23.482 -34.576 1.00 68.25 599 ALA A CA 1
ATOM 4863 C C . ALA A 1 599 ? 18.221 23.512 -36.093 1.00 68.25 599 ALA A C 1
ATOM 4865 O O . ALA A 1 599 ? 19.311 23.885 -36.515 1.00 68.25 599 ALA A O 1
ATOM 4866 N N . LEU A 1 600 ? 17.209 23.190 -36.907 1.00 70.31 600 LEU A N 1
ATOM 4867 C CA . LEU A 1 600 ? 17.304 23.250 -38.369 1.00 70.31 600 LEU A CA 1
ATOM 4868 C C . LEU A 1 600 ? 17.424 24.690 -38.891 1.00 70.31 600 LEU A C 1
ATOM 4870 O O . LEU A 1 600 ? 18.224 24.933 -39.785 1.00 70.31 600 LEU A O 1
ATOM 4874 N N . SER A 1 601 ? 16.742 25.666 -38.277 1.00 64.19 601 SER A N 1
ATOM 4875 C CA . SER A 1 601 ? 16.840 27.080 -38.684 1.00 64.19 601 SER A CA 1
ATOM 4876 C C . SER A 1 601 ? 18.159 27.772 -38.300 1.00 64.19 601 SER A C 1
ATOM 4878 O O . SER A 1 601 ? 18.311 28.963 -38.553 1.00 64.19 601 SER A O 1
ATOM 4880 N N . LYS A 1 602 ? 19.063 27.087 -37.589 1.00 67.31 602 LYS A N 1
ATOM 4881 C CA . LYS A 1 602 ? 20.401 27.592 -37.228 1.00 67.31 602 LYS A CA 1
ATOM 4882 C C . LYS A 1 602 ? 21.519 26.978 -38.074 1.00 67.31 602 LYS A C 1
ATOM 4884 O O . LYS A 1 602 ? 22.680 27.313 -37.856 1.00 67.31 602 LYS A O 1
ATOM 4889 N N . VAL A 1 603 ? 21.177 26.033 -38.950 1.00 60.06 603 VAL A N 1
ATOM 4890 C CA . VAL A 1 603 ? 22.119 25.318 -39.824 1.00 60.06 603 VAL A CA 1
ATOM 4891 C C . VAL A 1 603 ? 22.058 25.839 -41.271 1.00 60.06 603 VAL A C 1
ATOM 4893 O O . VAL A 1 603 ? 23.008 25.622 -42.020 1.00 60.06 603 VAL A O 1
ATOM 4896 N N . GLU A 1 604 ? 21.005 26.575 -41.636 1.00 41.03 604 GLU A N 1
ATOM 4897 C CA . GLU A 1 604 ? 20.985 27.521 -42.770 1.00 41.03 604 GLU A CA 1
ATOM 4898 C C . GLU A 1 604 ? 21.546 28.883 -42.345 1.00 41.03 604 GLU A C 1
ATOM 4900 O O . GLU A 1 604 ? 22.235 29.515 -43.181 1.00 41.03 604 GLU A O 1
#

Sequence (604 aa):
MDIKVTLERGEYVKHRAELMKTLKIPKLSDAISALGQPLAQIVFDECDEALKENFGLTPPLDGAGDELWVSPSDLLIGKVVLKPPYTAKHIQALTHQGILNIGRDIEIKFWNEMEMEKERALADQRRHMLDEFEDQLKAEIKLVELREQAACQKEMQRITEEFEARLIEELENLESRLRDEFAELYKEQEIMLREEFGRTLKQEVEKTVQNMTREFLNELDRQKNILASNFKLGLQKAHTQREYDINMEQTKCKESIRQLKHNLECKNIANMMYVLCMERRKCCDEKTAIEKHYEAELEILYNTVKQKDQEIKELTDEKNRQIMEVNLRETCLLEIIRQFQKFINFALRASPTQAEFLLSVEKMMIFELADAVLKSGFKDLTHRDEILPWMTEKICKGQKVSGLEMKDYHDCFNEVSPPIPPDAELGPDDFLPAFKYKEKLYVREDFRNMISQGIEISQSNQLWSKDVEILMDTLKKSVSSINTEVEQDPAVVSKRSSIKPDMASLQTVNFSQIGKVEKEPAILATRCSVELLKKKGSIRYVEQKKTDDECLEGSGDERSQVEENASSIIRDIMLKVSDTSFNIIKRKYSDQQEVASVALSKVE

Foldseek 3Di:
DDDDDDDDPDPVVVVVVVVVVVPDDDELVRLCVPVNDVVSVVVLVPDDPVCCVVNVVDDDPDDDDDPDDDPPPPPDPDDDDDDDDDDPVVVVVVVVVVVVVVVVVVVVVVVVVVVVVVVVVVVVVVVVVVVVVVVVVVVVVVVVVVVVVVVVVVVVVVVVVVVVVVVVVVVVVVVVVVVVVVVVVVVVVVVVVCVVVVVVVVVVVVVVVVVVVVVVVVVVVVVVVVVVVVVVVVVVVVVVVVVVVVVVVVVVVVVVVVVVVVVVVVVVVVVVVVVVVVVVVVVVVVVVVVVVVVVVVVVVVVVVVVVVVVVVVVVVVVVVVVVVVVVVVVVVVVVVVVVVVVVLVVVCVVDVVVNVVVVCVVVVVVVVVVVVVVVVPPPDPPPPPDPDDPDPPPDDPDDDPPDDDPVVVPVVVVPDDDDDDPPDDPPPQPDQQWDDDPNDIGGDPVVVVCVVVVNDDDCPDPNDDPNVVVVVVVVVVVVVVVVVVVPDDDDDDDDDDDDDDDDDDDDDDDPPDDDDDDDDDDDDDDDDDDDPDDDDDDDDDDDDDDDDDDDDDDDDDPPVVVVVVVVVVVVVVVVVVVVVVVVVVVVVVVVVVVVVVVVVVVVD

pLDDT: mean 70.71, std 20.67, range [30.05, 97.81]

Secondary structure (DSSP, 8-state):
----------HHHHHHHHHHHH--PPPHHHHHHHH-HHHHHHHHHTS-HHHHTTTT-SPPP----------TTSSSSS---------TTSHHHHHHHHHHHHHHHHHHHHHHHHHHHHHHHHHHHHHHHHHHHHHHHHHHHHHHHHHHHHHHHHHHHHHHHHHHHHHHHHHHHHHHHHHHHHHHHHHHHHHHHHHHHHHHHHHHHHHHHHHHHHHHHHHHHHHHHHHHHHHHHHHHHHHHHHHHHHHHHHHHHHHHHHHHHHHHHHHHHHHHHHHHHHHHHHHHHHHHHHHHHHHHHHHHHHHHHHHHHHHHHHHHHHHHHHHHHHHHHHHHHHHHHHHHHHHHHHHHHH-GGGGGGGGGHHHHHHHHHHHHHHHTT----------PPS-----------TT--TTTTSGGGTTSPPPPPTT----TT---SEEEETTEEEE-HHHHHHHHTT----TTSTT--HHHHHHHHHHHHHHHHHHHTTS-----------------------TT---------------------------------------------SHHHHHHHHHHHHHHHHHHHHHHHHHHHHHHHHHHHHHHHHHHTTT-

Radius of gyration: 106.43 Å; Cα contacts (8 Å, |Δi|>4): 55; chains: 1; bounding box: 219×72×324 Å